Protein AF-A0A397BJ75-F1 (afdb_monomer)

Secondary structure (DSSP, 8-state):
-HHHHHHHHHHHHHHHHHHHHHHHHHTT-HHHHHHHHHHHHHHHHHHHHTHHHHHHHHHHHHHHHHHHHHHHTTPPP-HHHHHHHHHHTTT-SS-TT-GGGGHHHHHHHHHHHHHHHHHHHTTS-HHHHHHHHHHHHHHHHTSSSS--THHHHHHHHHHHHHHHHHHHHHHHH-SPPTTSSS-----S-------HHHHHHHHHHHHHHHHHHHHHHHHHHHHHHHTTS-HHHHHHHHHHHHHHHHHHHHHHHH--GGGHHHHTHHHHHHHHH-SSSHHHHHHHHHHHHHHHHHHH-HHHHHHHTSHHHHHHHHHHHHHHHHHHHHHHHHHHHHHHHHHHTT--HHHHHHHHHHHHHHHHHHHHHHHIIIIIHHHHHHHHHHHHHHHHTTSPPPPP---

Foldseek 3Di:
DVLLQLLQVLCLLLLLLLLVLVQCVLVVNPPSNVVSVVVSLVSLVLVLVLLVLLLLLLLVVLLVLLVVVCVVVVHDDDVVVSVVLSVCLLVDQARPSFRLSNCSVVSNVLSVLSSVLSVVCSPPDLLVNLLVLQLCLPVLCDPDDPHHVSNSSSSSSNNLSNVLSNVVVCVVPNDRDCVVVPPPPCPDDDDDDPDVVSVVSVVSSVVSVVVVVVVVVVVVVLVVVLVVDDPVVSLVVQLVVLVVLLVVLVVLLPDDVVVLVVCPVVSVVLCVVDVPPSSVVSNSSSVSSNVNSCSRHPVNVVVCVDPVNVLCVLLVVQLSSCLVSLLVVLVVPQQVVCVVVVHDNVVSNVVSVVSSNVVSSVRSVVCSVPRSVVSVVVSVVVVVVVVVVVDPDPDPPDD

Nearest PDB structures (foldseek):
  5uvi-assembly1_A  TM=1.323E-01  e=1.464E-01  Homo sapiens
  8du3-assembly1_A  TM=1.326E-01  e=2.413E-01  Homo sapiens
  8pwn-assembly1_A  TM=1.224E-01  e=6.832E-01  Homo sapiens
  6jzh-assembly1_A  TM=1.233E-01  e=5.322E-01  Homo sapiens

Radius of gyration: 25.31 Å; Cα contacts (8 Å, |Δi|>4): 345; chains: 1; bounding box: 68×52×74 Å

InterPro domains:
  IPR002656 Acyltransferase 3 domain [PF01757] (1-356)
  IPR050879 Acyltransferase 3 [PTHR23028] (1-385)

pLDDT: mean 78.85, std 15.81, range [24.5, 96.69]

Organism: Aphanomyces astaci (NCBI:txid112090)

Solvent-accessible surface area (backbone atoms only — not comparable to full-atom values): 21487 Å² total; per-residue (Å²): 83,70,54,25,50,51,24,21,67,72,35,36,65,49,40,46,49,48,54,54,34,57,49,26,58,71,69,68,38,64,66,60,32,56,55,51,51,52,50,44,52,52,56,48,54,52,50,58,64,52,42,61,64,61,61,44,54,59,49,52,55,39,50,55,51,38,52,54,52,32,57,73,72,69,45,87,79,57,69,69,59,51,53,51,48,59,63,42,29,62,80,35,58,67,30,91,80,42,64,65,51,28,55,50,23,56,49,54,54,42,49,55,49,49,51,54,50,49,62,66,40,70,82,45,57,70,74,54,38,52,42,52,43,54,62,44,36,57,65,25,60,46,82,82,59,96,60,65,54,63,51,25,35,23,46,51,10,41,47,49,24,47,52,52,39,50,54,52,49,34,71,76,68,46,75,80,68,65,80,58,76,68,63,74,77,75,87,64,88,87,74,83,72,93,46,76,66,52,54,52,51,49,48,54,50,46,52,44,49,47,52,54,49,50,52,51,47,53,52,51,52,50,54,54,56,42,68,72,44,59,74,73,55,28,55,50,52,53,34,50,53,32,49,52,44,28,52,51,13,48,52,38,42,65,52,51,72,94,51,37,82,82,50,50,72,55,44,57,53,48,51,73,76,31,88,70,66,42,53,62,53,34,23,50,52,10,33,51,37,34,54,53,26,47,76,69,15,66,64,52,39,52,56,56,64,30,72,64,46,44,49,51,59,69,27,44,63,36,27,53,56,42,35,60,65,39,38,53,54,29,48,68,48,40,33,58,52,30,47,75,73,71,46,54,68,67,59,20,51,54,49,22,51,51,51,21,53,53,50,15,50,54,53,10,46,52,45,33,66,72,45,49,49,53,50,54,53,51,53,53,54,53,48,55,60,52,48,70,75,64,58,75,74,79,74,81,80,82,128

Sequence (399 aa):
MFLILSGFVLTVRFFARLQVIERAVANGDATTVRLVYVDAYLSMASTGVRRIPRLMGPVVIGAVLHIFISLYRGHAIAPLALVEDVLKTLFVIFPPFNLTLWTLRVELEGSLFTMAVCVMLSKLRFRHRVVVCLVALPIFHNRFGDLPHYFGCFMLGILLSDIITKQQHQLAHGPLPSSVSRQEATVFPRTPPNTVSSSLESLRLSFCYMIYHAWKSVHSTWSAVCRRLPSGAEHIVTNASYSLLFLFGSWLFIYRPEYAANYGSVDTLIRLIFEKEHAQMLHRLGSVLILYTVCWSAWLQRVFQSRLCRYLGRISFGVYVVHWPITLLMGDYVKPWAQGQGWEEETGKRLAAAASYVASHAVAHVTTVYMDEPYVKWLRAHERRLEMNISPKPLPRHG

Structure (mmCIF, N/CA/C/O backbone):
data_AF-A0A397BJ75-F1
#
_entry.id   AF-A0A397BJ75-F1
#
loop_
_atom_site.group_PDB
_atom_site.id
_atom_site.type_symbol
_atom_site.label_atom_id
_atom_site.label_alt_id
_atom_site.label_comp_id
_atom_site.label_asym_id
_atom_site.label_entity_id
_atom_site.label_seq_id
_atom_site.pdbx_PDB_ins_code
_atom_site.Cartn_x
_atom_site.Cartn_y
_atom_site.Cartn_z
_atom_site.occupancy
_atom_site.B_iso_or_equiv
_atom_site.auth_seq_id
_atom_site.auth_comp_id
_atom_site.auth_asym_id
_atom_site.auth_atom_id
_atom_site.pdbx_PDB_model_num
ATOM 1 N N . MET A 1 1 ? 6.572 2.216 3.307 1.00 84.44 1 MET A N 1
ATOM 2 C CA . MET A 1 1 ? 5.136 2.524 3.122 1.00 84.44 1 MET A CA 1
ATOM 3 C C . MET A 1 1 ? 4.318 1.336 2.623 1.00 84.44 1 MET A C 1
ATOM 5 O O . MET A 1 1 ? 3.425 0.922 3.347 1.00 84.44 1 MET A O 1
ATOM 9 N N . PHE A 1 2 ? 4.616 0.772 1.444 1.00 87.25 2 PHE A N 1
ATOM 10 C CA . PHE A 1 2 ? 3.822 -0.301 0.812 1.00 87.25 2 PHE A CA 1
ATOM 11 C C . PHE A 1 2 ? 3.468 -1.471 1.752 1.00 87.25 2 PHE A C 1
ATOM 13 O O . PHE A 1 2 ? 2.294 -1.763 1.948 1.00 87.25 2 PHE A O 1
ATOM 20 N N . LEU A 1 3 ? 4.459 -2.038 2.444 1.00 90.88 3 LEU A N 1
ATOM 21 C CA . LEU A 1 3 ? 4.264 -3.158 3.377 1.00 90.88 3 LEU A CA 1
ATOM 22 C C . LEU A 1 3 ? 3.380 -2.804 4.592 1.00 90.88 3 LEU A C 1
ATOM 24 O O . LEU A 1 3 ? 2.573 -3.613 5.042 1.00 90.88 3 LEU A O 1
ATOM 28 N N . ILE A 1 4 ? 3.497 -1.572 5.105 1.00 92.75 4 ILE A N 1
ATOM 29 C CA . ILE A 1 4 ? 2.659 -1.069 6.210 1.00 92.75 4 ILE A CA 1
ATOM 30 C C . ILE A 1 4 ? 1.209 -0.933 5.739 1.00 92.75 4 ILE A C 1
ATOM 32 O O . ILE A 1 4 ? 0.283 -1.334 6.441 1.00 92.75 4 ILE A O 1
ATOM 36 N N . LEU A 1 5 ? 1.014 -0.403 4.527 1.00 91.75 5 LEU A N 1
ATOM 37 C CA . LEU A 1 5 ? -0.303 -0.291 3.911 1.00 91.75 5 LEU A CA 1
ATOM 38 C C . LEU A 1 5 ? -0.923 -1.674 3.661 1.00 91.75 5 LEU A C 1
ATOM 40 O O . LEU A 1 5 ? -2.109 -1.850 3.925 1.00 91.75 5 LEU A O 1
ATOM 44 N N . SER A 1 6 ? -0.131 -2.653 3.211 1.00 90.38 6 SER A N 1
ATOM 45 C CA . SER A 1 6 ? -0.575 -4.039 3.011 1.00 90.38 6 SER A CA 1
ATOM 46 C C . SER A 1 6 ? -1.090 -4.647 4.321 1.00 90.38 6 SER A C 1
ATOM 48 O O . SER A 1 6 ? -2.238 -5.090 4.378 1.00 90.38 6 SER A O 1
ATOM 50 N N . GLY A 1 7 ? -0.314 -4.547 5.410 1.00 92.31 7 GLY A N 1
ATOM 51 C CA . GLY A 1 7 ? -0.760 -4.961 6.746 1.00 92.31 7 GLY A CA 1
ATOM 52 C C . GLY A 1 7 ? -2.059 -4.272 7.176 1.00 92.31 7 GLY A C 1
ATOM 53 O O . GLY A 1 7 ? -3.009 -4.939 7.569 1.00 92.31 7 GLY A O 1
ATOM 54 N N . PHE A 1 8 ? -2.148 -2.948 7.017 1.00 94.25 8 PHE A N 1
ATOM 55 C CA . PHE A 1 8 ? -3.336 -2.173 7.388 1.00 94.25 8 PHE A CA 1
ATOM 56 C C . PHE A 1 8 ? -4.601 -2.576 6.611 1.00 94.25 8 PHE A C 1
ATOM 58 O O . PHE A 1 8 ? -5.661 -2.797 7.205 1.00 94.25 8 PHE A O 1
ATOM 65 N N . VAL A 1 9 ? -4.508 -2.675 5.280 1.00 90.75 9 VAL A N 1
ATOM 66 C CA . VAL A 1 9 ? -5.648 -2.982 4.398 1.00 90.75 9 VAL A CA 1
ATOM 67 C C . VAL A 1 9 ? -6.139 -4.413 4.605 1.00 90.75 9 VAL A C 1
ATOM 69 O O . VAL A 1 9 ? -7.347 -4.656 4.556 1.00 90.75 9 VAL A O 1
ATOM 72 N N . LEU A 1 10 ? -5.231 -5.357 4.867 1.00 88.12 10 LEU A N 1
ATOM 73 C CA . LEU A 1 10 ? -5.593 -6.749 5.133 1.00 88.12 10 LEU A CA 1
ATOM 74 C C . LEU A 1 10 ? -6.365 -6.909 6.450 1.00 88.12 10 LEU A C 1
ATOM 76 O O . LEU A 1 10 ? -7.229 -7.781 6.538 1.00 88.12 10 LEU A O 1
ATOM 80 N N . THR A 1 11 ? -6.113 -6.061 7.452 1.00 91.12 11 THR A N 1
ATOM 81 C CA . THR A 1 11 ? -6.712 -6.219 8.786 1.00 91.12 11 THR A CA 1
ATOM 82 C C . THR A 1 11 ? -7.873 -5.285 9.100 1.00 91.12 11 THR A C 1
ATOM 84 O O . THR A 1 11 ? -8.631 -5.573 10.023 1.00 91.12 11 THR A O 1
ATOM 87 N N . VAL A 1 12 ? -8.076 -4.200 8.342 1.00 90.75 12 VAL A N 1
ATOM 88 C CA . VAL A 1 12 ? -9.104 -3.186 8.666 1.00 90.75 12 VAL A CA 1
ATOM 89 C C . VAL A 1 12 ? -10.512 -3.768 8.759 1.00 90.75 12 VAL A C 1
ATOM 91 O O . VAL A 1 12 ? -11.245 -3.490 9.704 1.00 90.75 12 VAL A O 1
ATOM 94 N N . ARG A 1 13 ? -10.881 -4.656 7.830 1.00 86.25 13 ARG A N 1
ATOM 95 C CA . ARG A 1 13 ? -12.194 -5.319 7.851 1.00 86.25 13 ARG A CA 1
ATOM 96 C C . ARG A 1 13 ? -12.328 -6.294 9.014 1.00 86.25 13 ARG A C 1
ATOM 98 O O . ARG A 1 13 ? -13.394 -6.374 9.620 1.00 86.25 13 ARG A O 1
ATOM 105 N N . PHE A 1 14 ? -11.254 -7.016 9.321 1.00 87.00 14 PHE A N 1
ATOM 106 C CA . PHE A 1 14 ? -11.219 -7.948 10.440 1.00 87.00 14 PHE A CA 1
ATOM 107 C C . PHE A 1 14 ? -11.422 -7.211 11.767 1.00 87.00 14 PHE A C 1
ATOM 109 O O . PHE A 1 14 ? -12.331 -7.553 12.522 1.00 87.00 14 PHE A O 1
ATOM 116 N N . PHE A 1 15 ? -10.654 -6.146 12.020 1.00 88.94 15 PHE A N 1
ATOM 117 C CA . PHE A 1 15 ? -10.799 -5.367 13.248 1.00 88.94 15 PHE A CA 1
ATOM 118 C C . PHE A 1 15 ? -12.135 -4.629 13.321 1.00 88.94 15 PHE A C 1
ATOM 120 O O . PHE A 1 15 ? -12.696 -4.548 14.409 1.00 88.94 15 PHE A O 1
ATOM 127 N N . ALA A 1 16 ? -12.701 -4.173 12.199 1.00 87.56 16 ALA A N 1
ATOM 128 C CA . ALA A 1 16 ? -14.034 -3.558 12.181 1.00 87.56 16 ALA A CA 1
ATOM 129 C C . ALA A 1 16 ? -15.108 -4.521 12.685 1.00 87.56 16 ALA A C 1
ATOM 131 O O . ALA A 1 16 ? -15.911 -4.164 13.546 1.00 87.56 16 ALA A O 1
ATOM 132 N N . ARG A 1 17 ? -15.071 -5.770 12.209 1.00 83.50 17 ARG A N 1
ATOM 133 C CA . ARG A 1 17 ? -15.952 -6.840 12.692 1.00 83.50 17 ARG A CA 1
ATOM 134 C C . ARG A 1 17 ? -15.665 -7.192 14.148 1.00 83.50 17 ARG A C 1
ATOM 136 O O . ARG A 1 17 ? -16.601 -7.379 14.917 1.00 83.50 17 ARG A O 1
ATOM 143 N N . LEU A 1 18 ? -14.396 -7.210 14.556 1.00 84.44 18 LEU A N 1
ATOM 144 C CA . LEU A 1 18 ? -14.019 -7.475 15.943 1.00 84.44 18 LEU A CA 1
ATOM 145 C C . LEU A 1 18 ? -14.583 -6.425 16.914 1.00 84.44 18 LEU A C 1
ATOM 147 O O . LEU A 1 18 ? -15.036 -6.801 17.990 1.00 84.44 18 LEU A O 1
ATOM 151 N N . GLN A 1 19 ? -14.634 -5.139 16.538 1.00 86.56 19 GLN A N 1
ATOM 152 C CA . GLN A 1 19 ? -15.270 -4.106 17.375 1.00 86.56 19 GLN A CA 1
ATOM 153 C C . GLN A 1 19 ? -16.778 -4.353 17.552 1.00 86.56 19 GLN A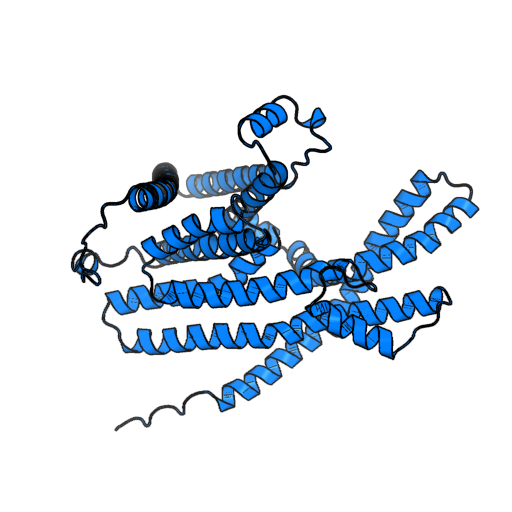 C 1
ATOM 155 O O . GLN A 1 19 ? -17.306 -4.193 18.652 1.00 86.56 19 GLN A O 1
ATOM 160 N N . VAL A 1 20 ? -17.466 -4.803 16.494 1.00 84.19 20 VAL A N 1
ATOM 161 C CA . VAL A 1 20 ? -18.885 -5.196 16.571 1.00 84.19 20 VAL A CA 1
ATOM 162 C C . VAL A 1 20 ? -19.067 -6.379 17.523 1.00 84.19 20 VAL A C 1
ATOM 164 O O . VAL A 1 20 ? -19.963 -6.349 18.363 1.00 84.19 20 VAL A O 1
ATOM 167 N N . ILE A 1 21 ? -18.187 -7.384 17.446 1.00 81.69 21 ILE A N 1
ATOM 168 C CA . ILE A 1 21 ? -18.200 -8.548 18.344 1.00 81.69 21 ILE A CA 1
ATOM 169 C C . ILE A 1 21 ? -17.970 -8.117 19.796 1.00 81.69 21 ILE A C 1
ATOM 171 O O . ILE A 1 21 ? -18.741 -8.512 20.664 1.00 81.69 21 ILE A O 1
ATOM 175 N N . GLU A 1 22 ? -16.957 -7.289 20.077 1.00 82.06 22 GLU A N 1
ATOM 176 C CA . GLU A 1 22 ? -16.674 -6.801 21.438 1.00 82.06 22 GLU A CA 1
ATOM 177 C C . GLU A 1 22 ? -17.895 -6.114 22.060 1.00 82.06 22 GLU A C 1
ATOM 179 O O . GLU A 1 22 ? -18.191 -6.304 23.242 1.00 82.06 22 GLU A O 1
ATOM 184 N N . ARG A 1 23 ? -18.633 -5.343 21.258 1.00 81.00 23 ARG A N 1
ATOM 185 C CA . ARG A 1 23 ? -19.845 -4.670 21.714 1.00 81.00 23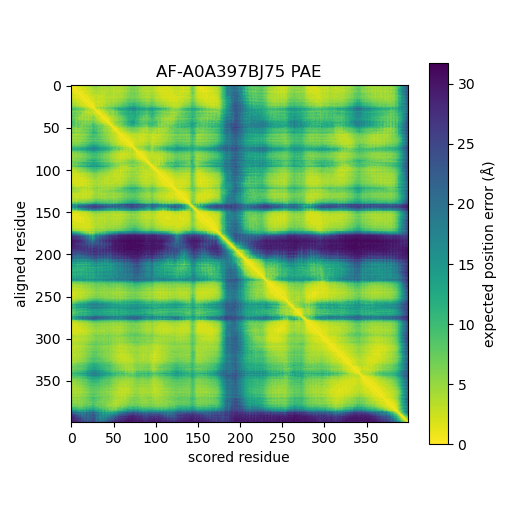 ARG A CA 1
ATOM 186 C C . ARG A 1 23 ? -21.036 -5.612 21.869 1.00 81.00 23 ARG A C 1
ATOM 188 O O . ARG A 1 23 ? -21.772 -5.480 22.840 1.00 81.00 23 ARG A O 1
ATOM 195 N N . ALA A 1 24 ? -21.213 -6.568 20.959 1.00 79.81 24 ALA A N 1
ATOM 196 C CA . ALA A 1 24 ? -22.246 -7.595 21.072 1.00 79.81 24 ALA A CA 1
ATOM 197 C C . ALA A 1 24 ? -22.043 -8.455 22.330 1.00 79.81 24 ALA A C 1
ATOM 199 O O . ALA A 1 24 ? -22.997 -8.686 23.066 1.00 79.81 24 ALA A O 1
ATOM 200 N N . VAL A 1 25 ? -20.793 -8.823 22.645 1.00 80.38 25 VAL A N 1
ATOM 201 C CA . VAL A 1 25 ? -20.430 -9.486 23.910 1.00 80.38 25 VAL A CA 1
ATOM 202 C C . VAL A 1 25 ? -20.801 -8.613 25.109 1.00 80.38 25 VAL A C 1
ATOM 204 O O . VAL A 1 25 ? -21.409 -9.109 26.052 1.00 80.38 25 VAL A O 1
ATOM 207 N N . ALA A 1 26 ? -20.480 -7.314 25.074 1.00 79.12 26 ALA A N 1
ATOM 208 C CA . ALA A 1 26 ? -20.831 -6.392 26.156 1.00 79.12 26 ALA A CA 1
ATOM 209 C C . ALA A 1 26 ? -22.352 -6.233 26.348 1.00 79.12 26 ALA A C 1
ATOM 211 O O . ALA A 1 26 ? -22.801 -5.959 27.457 1.00 79.12 26 ALA A O 1
ATOM 212 N N . ASN A 1 27 ? -23.134 -6.428 25.286 1.00 80.12 27 ASN A N 1
ATOM 213 C CA . ASN A 1 27 ? -24.593 -6.349 25.307 1.00 80.12 27 ASN A CA 1
ATOM 214 C C . ASN A 1 27 ? -25.282 -7.712 25.531 1.00 80.12 27 ASN A C 1
ATOM 216 O O . ASN A 1 27 ? -26.507 -7.757 25.584 1.00 80.12 27 ASN A O 1
ATOM 220 N N . GLY A 1 28 ? -24.532 -8.817 25.639 1.00 77.94 28 GLY A N 1
ATOM 221 C CA . GLY A 1 28 ? -25.087 -10.167 25.809 1.00 77.94 28 GLY A CA 1
ATOM 222 C C . GLY A 1 28 ? -25.704 -10.796 24.548 1.00 77.94 28 GLY A C 1
ATOM 223 O O . GLY A 1 28 ? -26.435 -11.777 24.654 1.00 77.94 28 GLY A O 1
ATOM 224 N N . ASP A 1 29 ? -25.419 -10.275 23.351 1.00 79.44 29 ASP A N 1
ATOM 225 C CA . ASP A 1 29 ? -25.978 -10.770 22.083 1.00 79.44 29 ASP A CA 1
ATOM 226 C C . ASP A 1 29 ? -25.137 -11.918 21.493 1.00 79.44 29 ASP A C 1
ATOM 228 O O . ASP A 1 29 ? -24.251 -11.727 20.654 1.00 79.44 29 ASP A O 1
ATOM 232 N N . ALA A 1 30 ? -25.420 -13.143 21.943 1.00 77.56 30 ALA A N 1
ATOM 233 C CA . ALA A 1 30 ? -24.699 -14.346 21.522 1.00 77.56 30 ALA A CA 1
ATOM 234 C C . ALA A 1 30 ? -24.871 -14.682 20.025 1.00 77.56 30 ALA A C 1
ATOM 236 O O . ALA A 1 30 ? -23.966 -15.258 19.408 1.00 77.56 30 ALA A O 1
ATOM 237 N N . THR A 1 31 ? -26.006 -14.313 19.425 1.00 74.19 31 THR A N 1
ATOM 238 C CA . THR A 1 31 ? -26.319 -14.596 18.017 1.00 74.19 31 THR A CA 1
ATOM 239 C C . THR A 1 31 ? -25.423 -13.777 17.097 1.00 74.19 31 THR A C 1
ATOM 241 O O . THR A 1 31 ? -24.769 -14.332 16.207 1.00 74.19 31 THR A O 1
ATOM 244 N N . THR A 1 32 ? -25.320 -12.471 17.359 1.00 74.12 32 THR A N 1
ATOM 245 C CA . THR A 1 32 ? -24.434 -11.577 16.603 1.00 74.12 32 THR A CA 1
ATOM 246 C C . THR A 1 32 ? -22.973 -11.976 16.770 1.00 74.12 32 THR A C 1
ATOM 248 O O . THR A 1 32 ? -22.234 -12.009 15.787 1.00 74.12 32 THR A O 1
ATOM 251 N N . VAL A 1 33 ? -22.553 -12.364 17.979 1.00 72.12 33 VAL A N 1
ATOM 252 C CA . VAL A 1 33 ? -21.186 -12.853 18.222 1.00 72.12 33 VAL A CA 1
ATOM 253 C C . VAL A 1 33 ? -20.867 -14.053 17.334 1.00 72.12 33 VAL A C 1
ATOM 255 O O . VAL A 1 33 ? -19.862 -14.028 16.627 1.00 72.12 33 VAL A O 1
ATOM 258 N N . ARG A 1 34 ? -21.724 -15.082 17.308 1.00 73.12 34 ARG A N 1
ATOM 259 C CA . ARG A 1 34 ? -21.476 -16.292 16.509 1.00 73.12 34 ARG A CA 1
ATOM 260 C C . ARG A 1 34 ? -21.427 -15.994 15.009 1.00 73.12 34 ARG A C 1
ATOM 262 O O . ARG A 1 34 ? -20.502 -16.445 14.336 1.00 73.12 34 ARG A O 1
ATOM 269 N N . LEU A 1 35 ? -22.398 -15.241 14.489 1.00 69.88 35 LEU A N 1
ATOM 270 C CA . LEU A 1 35 ? -22.498 -14.947 13.055 1.00 69.88 35 LEU A CA 1
ATOM 271 C C . LEU A 1 35 ? -21.328 -14.088 12.562 1.00 69.88 35 LEU A C 1
ATOM 273 O O . LEU A 1 35 ? -20.684 -14.430 11.570 1.00 69.88 35 LEU A O 1
ATOM 277 N N . VAL A 1 36 ? -21.009 -13.007 13.279 1.00 72.69 36 VAL A N 1
ATOM 278 C CA . VAL A 1 36 ? -19.944 -12.075 12.881 1.00 72.69 36 VAL A CA 1
ATOM 279 C C . VAL A 1 36 ? -18.560 -12.707 13.054 1.00 72.69 36 VAL A C 1
ATOM 281 O O . VAL A 1 36 ? -17.666 -12.443 12.250 1.00 72.69 36 VAL A O 1
ATOM 284 N N . TYR A 1 37 ? -18.372 -13.578 14.053 1.00 71.62 37 TYR A N 1
ATOM 285 C CA . TYR A 1 37 ? -17.115 -14.305 14.243 1.00 71.62 37 TYR A CA 1
ATOM 286 C C . TYR A 1 37 ? -16.850 -15.274 13.084 1.00 71.62 37 TYR A C 1
ATOM 288 O O . TYR A 1 37 ? -15.774 -15.234 12.492 1.00 71.62 37 TYR A O 1
ATOM 296 N N . VAL A 1 38 ? -17.838 -16.086 12.690 1.00 70.06 38 VAL A N 1
ATOM 297 C CA . VAL A 1 38 ? -17.700 -17.006 11.544 1.00 70.06 38 VAL A CA 1
ATOM 298 C C . VAL A 1 38 ? -17.404 -16.238 10.253 1.00 70.06 38 VAL A C 1
ATOM 300 O O . VAL A 1 38 ? -16.457 -16.576 9.541 1.00 70.06 38 VAL A O 1
ATOM 303 N N . ASP A 1 39 ? -18.143 -15.161 9.982 1.00 68.75 39 ASP A N 1
ATOM 304 C CA . ASP A 1 39 ? -17.915 -14.310 8.810 1.00 68.75 39 ASP A CA 1
ATOM 305 C C . ASP A 1 39 ? -16.507 -13.677 8.822 1.00 68.75 39 ASP A C 1
ATOM 307 O O . ASP A 1 39 ? -15.823 -13.645 7.797 1.00 68.75 39 ASP A O 1
ATOM 311 N N . ALA A 1 40 ? -16.007 -13.214 9.976 1.00 66.75 40 ALA A N 1
ATOM 312 C CA . ALA A 1 40 ? -14.649 -12.674 10.100 1.00 66.75 40 ALA A CA 1
ATOM 313 C C . ALA A 1 40 ? -13.565 -13.696 9.708 1.00 66.75 40 ALA A C 1
ATOM 315 O O . ALA A 1 40 ? -12.672 -13.361 8.925 1.00 66.75 40 ALA A O 1
ATOM 316 N N . TYR A 1 41 ? -13.669 -14.940 10.182 1.00 69.94 41 TYR A N 1
ATOM 317 C CA . TYR A 1 41 ? -12.718 -16.006 9.846 1.00 69.94 41 TYR A CA 1
ATOM 318 C C . TYR A 1 41 ? -12.815 -16.442 8.384 1.00 69.94 41 TYR A C 1
ATOM 320 O O . TYR A 1 41 ? -11.786 -16.576 7.720 1.00 69.94 41 TYR A O 1
ATOM 328 N N . LEU A 1 42 ? -14.031 -16.600 7.852 1.00 67.44 42 LEU A N 1
ATOM 329 C CA . LEU A 1 42 ? -14.241 -16.939 6.441 1.00 67.44 42 LEU A CA 1
ATOM 330 C C . LEU A 1 42 ? -13.704 -15.844 5.512 1.00 67.44 42 LEU A C 1
ATOM 332 O O . LEU A 1 42 ? -13.035 -16.137 4.517 1.00 67.44 42 LEU A O 1
ATOM 336 N N . SER A 1 43 ? -13.904 -14.57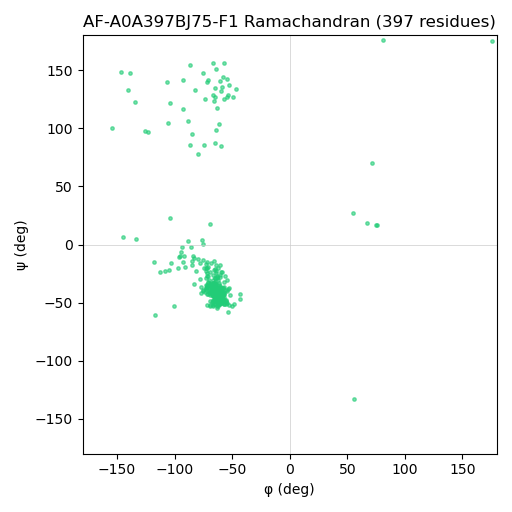0 5.859 1.00 65.25 43 SER A N 1
ATOM 337 C CA . SER A 1 43 ? -13.337 -13.451 5.099 1.00 65.25 43 SER A CA 1
ATOM 338 C C . SER A 1 43 ? -11.810 -13.438 5.134 1.00 65.25 43 SER A C 1
ATOM 340 O O . SER A 1 43 ? -11.187 -13.030 4.151 1.00 65.25 43 SER A O 1
ATOM 342 N N . MET A 1 44 ? -11.184 -13.852 6.235 1.00 68.50 44 MET A N 1
ATOM 343 C CA . MET A 1 44 ? -9.729 -13.970 6.298 1.00 68.50 44 MET A CA 1
ATOM 344 C C . MET A 1 44 ? -9.235 -15.149 5.462 1.00 68.50 44 MET A C 1
ATOM 346 O O . MET A 1 44 ? -8.390 -14.954 4.591 1.00 68.50 44 MET A O 1
ATOM 350 N N . ALA A 1 45 ? -9.793 -16.344 5.665 1.00 66.88 45 ALA A N 1
ATOM 351 C CA . ALA A 1 45 ? -9.402 -17.557 4.947 1.00 66.88 45 ALA A CA 1
ATOM 352 C C . ALA A 1 45 ? -9.529 -17.386 3.423 1.00 66.88 45 ALA A C 1
ATOM 354 O O . ALA A 1 45 ? -8.578 -17.642 2.684 1.00 66.88 45 ALA A O 1
ATOM 355 N N . SER A 1 46 ? -10.655 -16.837 2.957 1.00 64.88 46 SER A N 1
ATOM 356 C CA . SER A 1 46 ? -10.860 -16.506 1.540 1.00 64.88 46 SER A CA 1
ATOM 357 C C . SER A 1 46 ? -9.844 -15.483 1.023 1.00 64.88 46 SER A C 1
ATOM 359 O O . SER A 1 46 ? -9.421 -15.555 -0.128 1.00 64.88 46 SER A O 1
ATOM 361 N N . THR A 1 47 ? -9.420 -14.513 1.840 1.00 67.44 47 THR A N 1
ATOM 362 C CA . THR A 1 47 ? -8.394 -13.531 1.444 1.00 67.44 47 THR A CA 1
ATOM 363 C C . THR A 1 47 ? -7.031 -14.191 1.240 1.00 67.44 47 THR A C 1
ATOM 365 O O . THR A 1 47 ? -6.355 -13.859 0.267 1.00 67.44 47 THR A O 1
ATOM 368 N N . GLY A 1 48 ? -6.658 -15.155 2.088 1.00 67.88 48 GLY A N 1
ATOM 369 C CA . GLY A 1 48 ? -5.421 -15.931 1.937 1.00 67.88 48 GLY A CA 1
ATOM 370 C C . GLY A 1 48 ? -5.402 -16.766 0.657 1.00 67.88 48 GLY A C 1
ATOM 371 O O . GLY A 1 48 ? -4.463 -16.663 -0.131 1.00 67.88 48 GLY A O 1
ATOM 372 N N . VAL A 1 49 ? -6.478 -17.513 0.386 1.00 67.81 49 VAL A N 1
ATOM 373 C CA . VAL A 1 49 ? -6.591 -18.354 -0.823 1.00 67.81 49 VAL A CA 1
ATOM 374 C C . VAL A 1 49 ? -6.570 -17.512 -2.103 1.00 67.81 49 VAL A C 1
ATOM 376 O O . VAL A 1 49 ? -5.890 -17.857 -3.067 1.00 67.81 49 VAL A O 1
ATOM 379 N N . ARG A 1 50 ? -7.246 -16.354 -2.110 1.00 68.19 50 ARG A N 1
ATOM 380 C CA . ARG A 1 50 ? -7.257 -15.418 -3.253 1.00 68.19 50 ARG A CA 1
ATOM 381 C C . ARG A 1 50 ? -5.896 -14.815 -3.566 1.00 68.19 50 ARG A C 1
ATOM 383 O O . ARG A 1 50 ? -5.722 -14.230 -4.637 1.00 68.19 50 ARG A O 1
ATOM 390 N N . ARG A 1 51 ? -4.956 -14.882 -2.630 1.00 74.56 51 ARG A N 1
ATOM 391 C CA . ARG A 1 51 ? -3.721 -14.117 -2.715 1.00 74.56 51 ARG A CA 1
ATOM 392 C C . ARG A 1 51 ? -2.730 -14.720 -3.690 1.00 74.56 51 ARG A C 1
ATOM 394 O O . ARG A 1 51 ? -2.166 -13.975 -4.479 1.00 74.56 51 ARG A O 1
ATOM 401 N N . ILE A 1 52 ? -2.588 -16.043 -3.693 1.00 77.81 52 ILE A N 1
ATOM 402 C CA . ILE A 1 52 ? -1.660 -16.738 -4.592 1.00 77.81 52 ILE A CA 1
ATOM 403 C C . ILE A 1 52 ? -2.023 -16.471 -6.065 1.00 77.81 52 ILE A C 1
ATOM 405 O O . ILE A 1 52 ? -1.165 -15.958 -6.780 1.00 77.81 52 ILE A O 1
ATOM 409 N N . PRO A 1 53 ? -3.280 -16.664 -6.523 1.00 77.25 53 PRO A N 1
ATOM 410 C CA . PRO A 1 53 ? -3.652 -16.333 -7.899 1.00 77.25 53 PRO A CA 1
ATOM 411 C C . PRO A 1 53 ? -3.435 -14.846 -8.227 1.00 77.25 53 PRO A C 1
ATOM 413 O O . PRO A 1 53 ? -2.848 -14.507 -9.249 1.00 77.25 53 PRO A O 1
ATOM 416 N N . ARG A 1 54 ? -3.819 -13.932 -7.324 1.00 76.31 54 ARG A N 1
ATOM 417 C CA . ARG A 1 54 ? -3.616 -12.484 -7.531 1.00 76.31 54 ARG A CA 1
ATOM 418 C C . ARG A 1 54 ? -2.149 -12.096 -7.696 1.00 76.31 54 ARG A C 1
ATOM 420 O O . ARG A 1 54 ? -1.852 -11.224 -8.502 1.00 76.31 54 ARG A O 1
ATOM 427 N N . LEU A 1 55 ? -1.248 -12.737 -6.956 1.00 79.62 55 LEU A N 1
ATOM 428 C CA . LEU A 1 55 ? 0.190 -12.495 -7.069 1.00 79.62 55 LEU A CA 1
ATOM 429 C C . LEU A 1 55 ? 0.783 -13.082 -8.359 1.00 79.62 55 LEU A C 1
ATOM 431 O O . LEU A 1 55 ? 1.823 -12.606 -8.800 1.00 79.62 55 LEU A O 1
ATOM 435 N N . MET A 1 56 ? 0.115 -14.052 -8.996 1.00 82.00 56 MET A N 1
ATOM 436 C CA . MET A 1 56 ? 0.556 -14.659 -10.259 1.00 82.00 56 MET A CA 1
ATOM 437 C C . MET A 1 56 ? 0.281 -13.819 -11.503 1.00 82.00 56 MET A C 1
ATOM 439 O O . MET A 1 56 ? 1.075 -13.874 -12.438 1.00 82.00 56 MET A O 1
ATOM 443 N N . GLY A 1 57 ? -0.765 -12.989 -11.515 1.00 80.88 57 GLY A N 1
ATOM 444 C CA . GLY A 1 57 ? -1.032 -12.070 -12.635 1.00 80.88 57 GLY A CA 1
ATOM 445 C C . GLY A 1 57 ? 0.195 -11.229 -13.052 1.00 80.88 57 GLY A C 1
ATOM 446 O O . GLY A 1 57 ? 0.603 -11.282 -14.213 1.00 80.88 57 GLY A O 1
ATOM 447 N N . PRO A 1 58 ? 0.850 -10.518 -12.116 1.00 80.50 58 PRO A N 1
ATOM 448 C CA . PRO A 1 58 ? 2.101 -9.783 -12.345 1.00 80.50 58 PRO A CA 1
ATOM 449 C C . PRO A 1 58 ? 3.237 -10.604 -12.936 1.00 80.50 58 PRO A C 1
ATOM 451 O O . PRO A 1 58 ? 3.974 -10.114 -13.788 1.00 80.50 58 PRO A O 1
ATOM 454 N N . VAL A 1 59 ? 3.388 -11.844 -12.469 1.00 86.62 59 VAL A N 1
ATOM 455 C CA . VAL A 1 59 ? 4.461 -12.741 -12.903 1.00 86.62 59 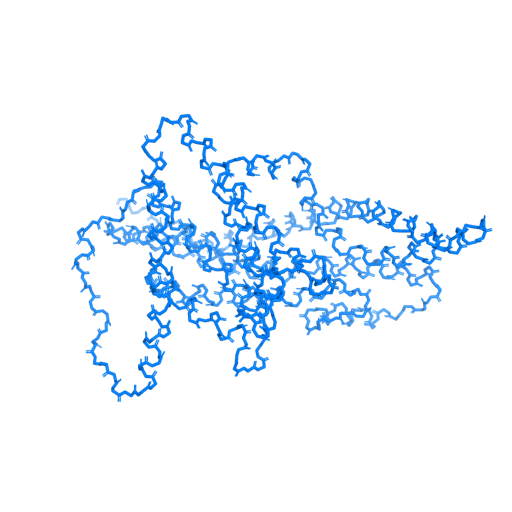VAL A CA 1
ATOM 456 C C . VAL A 1 59 ? 4.265 -13.101 -14.368 1.00 86.62 59 VAL A C 1
ATOM 458 O O . VAL A 1 59 ? 5.215 -13.028 -15.141 1.00 86.62 59 VAL A O 1
ATOM 461 N N . VAL A 1 60 ? 3.022 -13.377 -14.774 1.00 85.38 60 VAL A N 1
ATOM 462 C CA . VAL A 1 60 ? 2.673 -13.631 -16.178 1.00 85.38 60 VAL A CA 1
ATOM 463 C C . VAL A 1 60 ? 2.945 -12.401 -17.046 1.00 85.38 60 VAL A C 1
ATOM 465 O O . VAL A 1 60 ? 3.569 -12.531 -18.096 1.00 85.38 60 VAL A O 1
ATOM 468 N N . ILE A 1 61 ? 2.547 -11.202 -16.605 1.00 84.25 61 ILE A N 1
ATOM 469 C CA . ILE A 1 61 ? 2.822 -9.951 -17.339 1.00 84.25 61 ILE A CA 1
ATOM 470 C C . ILE A 1 61 ? 4.335 -9.743 -17.503 1.00 84.25 61 ILE A C 1
ATOM 472 O O . ILE A 1 61 ? 4.805 -9.443 -18.601 1.00 84.25 61 ILE A O 1
ATOM 476 N N . GLY A 1 62 ? 5.103 -9.938 -16.428 1.00 85.50 62 GLY A N 1
ATOM 477 C CA . GLY A 1 62 ? 6.561 -9.840 -16.454 1.00 85.50 62 GLY A CA 1
ATOM 478 C C . GLY A 1 62 ? 7.209 -10.865 -17.387 1.00 85.50 62 GLY A C 1
ATOM 479 O O . GLY A 1 62 ? 8.115 -10.509 -18.135 1.00 85.50 62 GLY A O 1
ATOM 480 N N . ALA A 1 63 ? 6.720 -12.106 -17.393 1.00 87.44 63 ALA A N 1
ATOM 481 C CA . ALA A 1 63 ? 7.224 -13.169 -18.259 1.00 87.44 63 ALA A CA 1
ATOM 482 C C . ALA A 1 63 ? 6.950 -12.885 -19.744 1.00 87.44 63 ALA A C 1
ATOM 484 O O . ALA A 1 63 ? 7.850 -13.028 -20.567 1.00 87.44 63 ALA A O 1
ATOM 485 N N . VAL A 1 64 ? 5.745 -12.415 -20.090 1.00 87.19 64 VAL A N 1
ATOM 486 C CA . VAL A 1 64 ? 5.400 -12.012 -21.468 1.00 87.19 64 VAL A CA 1
ATOM 487 C C . VAL A 1 64 ? 6.303 -10.877 -21.947 1.00 87.19 64 VAL A C 1
ATOM 489 O O . VAL A 1 64 ? 6.818 -10.918 -23.064 1.00 87.19 64 VAL A O 1
ATOM 492 N N . LEU A 1 65 ? 6.540 -9.879 -21.094 1.00 85.62 65 LEU A N 1
ATOM 493 C CA . LEU A 1 65 ? 7.406 -8.753 -21.431 1.00 85.62 65 LEU A CA 1
ATOM 494 C C . LEU A 1 65 ? 8.870 -9.186 -21.587 1.00 85.62 65 LEU A C 1
ATOM 496 O O . LEU A 1 65 ? 9.546 -8.728 -22.505 1.00 85.62 65 LEU A O 1
ATOM 500 N N . HIS A 1 66 ? 9.339 -10.109 -20.745 1.00 87.31 66 HIS A N 1
ATOM 501 C CA . HIS A 1 66 ? 10.661 -10.710 -20.892 1.00 87.31 66 HIS A CA 1
ATOM 502 C C . HIS A 1 66 ? 10.791 -11.468 -22.217 1.00 87.31 66 HIS A C 1
ATOM 504 O O . HIS A 1 66 ? 11.768 -11.258 -22.925 1.00 87.31 66 HIS A O 1
ATOM 510 N N . ILE A 1 67 ? 9.801 -12.288 -22.596 1.00 89.00 67 ILE A N 1
ATOM 511 C CA . ILE A 1 67 ? 9.791 -12.984 -23.894 1.00 89.00 67 ILE A CA 1
ATOM 512 C C . ILE A 1 67 ? 9.952 -11.976 -25.034 1.00 89.00 67 ILE A C 1
ATOM 514 O O . ILE A 1 67 ? 10.827 -12.139 -25.880 1.00 89.00 67 ILE A O 1
ATOM 518 N N . PHE A 1 68 ? 9.153 -10.909 -25.033 1.00 86.38 68 PHE A N 1
ATOM 519 C CA . PHE A 1 68 ? 9.213 -9.885 -26.073 1.00 86.38 68 PHE A CA 1
ATOM 520 C C . PHE A 1 68 ? 10.594 -9.214 -26.156 1.00 86.38 68 PHE A C 1
ATOM 522 O O . PHE A 1 68 ? 11.162 -9.098 -27.241 1.00 86.38 68 PHE A O 1
ATOM 529 N N . ILE A 1 69 ? 11.166 -8.819 -25.014 1.00 85.12 69 ILE A N 1
ATOM 530 C CA . ILE A 1 69 ? 12.482 -8.163 -24.955 1.00 85.12 69 ILE A CA 1
ATOM 531 C C . ILE A 1 69 ? 13.607 -9.122 -25.366 1.00 85.12 69 ILE A C 1
ATOM 533 O O . ILE A 1 69 ? 14.520 -8.716 -26.083 1.00 85.12 69 ILE A O 1
ATOM 537 N N . SER A 1 70 ? 13.557 -10.388 -24.945 1.00 86.81 70 SER A N 1
ATOM 538 C CA . SER A 1 70 ? 14.548 -11.400 -25.322 1.00 86.81 70 SER A CA 1
ATOM 539 C C . SER A 1 70 ? 14.529 -11.685 -26.820 1.00 86.81 70 SER A C 1
ATOM 541 O O . SER A 1 70 ? 15.593 -11.681 -27.434 1.00 86.81 70 SER A O 1
ATOM 543 N N . LEU A 1 71 ? 13.339 -11.853 -27.413 1.00 87.06 71 LEU A N 1
ATOM 544 C CA . LEU A 1 71 ? 13.190 -12.014 -28.863 1.00 87.06 71 LEU A CA 1
ATOM 545 C C . LEU A 1 71 ? 13.759 -10.807 -29.611 1.00 87.06 71 LEU A C 1
ATOM 547 O O . LEU A 1 71 ? 14.490 -10.973 -30.583 1.00 87.06 71 LEU A O 1
ATOM 551 N N . TYR A 1 72 ? 13.475 -9.598 -29.125 1.00 84.50 72 TYR A N 1
ATOM 552 C CA . TYR A 1 72 ? 13.984 -8.368 -29.724 1.00 84.50 72 TYR A CA 1
ATOM 553 C C . TYR A 1 72 ? 15.514 -8.249 -29.645 1.00 84.50 72 TYR A C 1
ATOM 555 O O . TYR A 1 72 ? 16.153 -7.846 -30.612 1.00 84.50 72 TYR A O 1
ATOM 563 N N . ARG A 1 73 ? 16.124 -8.640 -28.520 1.00 86.00 73 ARG A N 1
ATOM 564 C CA . ARG A 1 73 ? 17.589 -8.654 -28.345 1.00 86.00 73 ARG A CA 1
ATOM 565 C C . ARG A 1 73 ? 18.284 -9.819 -29.065 1.00 86.00 73 ARG A C 1
ATOM 567 O O . ARG A 1 73 ? 19.498 -9.955 -28.954 1.00 86.00 73 ARG A O 1
ATOM 574 N N . GLY A 1 74 ? 17.541 -10.680 -29.764 1.00 86.38 74 GLY A N 1
ATOM 575 C CA . GLY A 1 74 ? 18.087 -11.879 -30.403 1.00 86.38 74 GLY A CA 1
ATOM 576 C C . GLY A 1 74 ? 18.581 -12.935 -29.407 1.00 86.38 74 GLY A C 1
ATOM 577 O O . GLY A 1 74 ? 19.363 -13.810 -29.771 1.00 86.38 74 GLY A O 1
ATOM 578 N N . HIS A 1 75 ? 18.151 -12.865 -28.144 1.00 87.00 75 HIS A N 1
ATOM 579 C CA . HIS A 1 75 ? 18.500 -13.854 -27.129 1.00 87.00 75 HIS A CA 1
ATOM 580 C C . HIS A 1 75 ? 17.588 -15.080 -27.244 1.00 87.00 75 HIS A C 1
ATOM 582 O O . HIS A 1 75 ? 16.363 -14.956 -27.305 1.00 87.00 75 HIS A O 1
ATOM 588 N N . ALA A 1 76 ? 18.178 -16.276 -27.209 1.00 84.88 76 ALA A N 1
ATOM 589 C CA . ALA A 1 76 ? 17.417 -17.518 -27.156 1.00 84.88 76 ALA A CA 1
ATOM 590 C C . ALA A 1 76 ? 16.634 -17.621 -25.836 1.00 84.88 76 ALA A C 1
ATOM 592 O O . ALA A 1 76 ? 17.169 -17.366 -24.757 1.00 84.88 76 ALA A O 1
ATOM 593 N N . ILE A 1 77 ? 15.365 -18.021 -25.924 1.00 85.81 77 ILE A N 1
ATOM 594 C CA . ILE A 1 77 ? 14.508 -18.262 -24.759 1.00 85.81 77 ILE A CA 1
ATOM 595 C C . ILE A 1 77 ? 14.401 -19.768 -24.571 1.00 85.81 77 ILE A C 1
ATOM 597 O O . ILE A 1 77 ? 13.925 -20.463 -25.464 1.00 85.81 77 ILE A O 1
ATOM 601 N N . ALA A 1 78 ? 14.799 -20.268 -23.403 1.00 89.19 78 ALA A N 1
ATOM 602 C CA . ALA A 1 78 ? 14.539 -21.643 -22.995 1.00 89.19 78 ALA A CA 1
ATOM 603 C C . ALA A 1 78 ? 13.173 -21.703 -22.280 1.00 89.19 78 ALA A C 1
ATOM 605 O O . ALA A 1 78 ? 13.077 -21.244 -21.139 1.00 89.19 78 ALA A O 1
ATOM 606 N N . PRO A 1 79 ? 12.103 -22.253 -22.898 1.00 87.50 79 PRO A N 1
ATOM 607 C CA . PRO A 1 79 ? 10.756 -22.180 -22.327 1.00 87.50 79 PRO A CA 1
ATOM 608 C C . PRO A 1 79 ? 10.648 -22.867 -20.964 1.00 87.50 79 PRO A C 1
ATOM 610 O O . PRO A 1 79 ? 9.973 -22.363 -20.072 1.00 87.50 79 PRO A O 1
ATOM 613 N N . LEU A 1 80 ? 11.355 -23.988 -20.783 1.00 88.75 80 LEU A N 1
ATOM 614 C CA . LEU A 1 80 ? 11.357 -24.730 -19.524 1.00 88.75 80 LEU A CA 1
ATOM 615 C C . LEU A 1 80 ? 11.996 -23.924 -18.382 1.00 88.75 80 LEU A C 1
ATOM 617 O O . LEU A 1 80 ? 11.427 -23.860 -17.296 1.00 88.75 80 LEU A O 1
ATOM 621 N N . ALA A 1 81 ? 13.123 -23.257 -18.647 1.00 87.62 81 ALA A N 1
ATOM 622 C CA . ALA A 1 81 ? 13.793 -22.409 -17.663 1.00 87.62 81 ALA A CA 1
ATOM 623 C C . ALA A 1 81 ? 12.928 -21.197 -17.287 1.00 87.62 81 ALA A C 1
ATOM 625 O O . ALA A 1 81 ? 12.819 -20.852 -16.116 1.00 87.62 81 ALA A O 1
ATOM 626 N N . LEU A 1 82 ? 12.231 -20.598 -18.261 1.00 88.31 82 LEU A N 1
ATOM 627 C CA . LEU A 1 82 ? 11.306 -19.499 -17.984 1.00 88.31 82 LEU A CA 1
ATOM 628 C C . LEU A 1 82 ? 10.133 -19.945 -17.099 1.00 88.31 82 LEU A C 1
ATOM 630 O O . LEU A 1 82 ? 9.753 -19.221 -16.183 1.00 88.31 82 LEU A O 1
ATOM 634 N N . VAL A 1 83 ? 9.560 -21.127 -17.347 1.00 88.19 83 VAL A N 1
ATOM 635 C CA . VAL A 1 83 ? 8.501 -21.687 -16.489 1.00 88.19 83 VAL A CA 1
ATOM 636 C C . VAL A 1 83 ? 9.025 -21.926 -15.073 1.00 88.19 83 VAL A C 1
ATOM 638 O O . VAL A 1 83 ? 8.348 -21.585 -14.102 1.00 88.19 83 VAL A O 1
ATOM 641 N N . GLU A 1 84 ? 10.237 -22.460 -14.943 1.00 88.50 84 GLU A N 1
ATOM 642 C CA . GLU A 1 84 ? 10.892 -22.649 -13.652 1.00 88.50 84 GLU A CA 1
ATOM 643 C C . GLU A 1 84 ? 11.093 -21.314 -12.914 1.00 88.50 84 GLU A C 1
ATOM 645 O O . GLU A 1 84 ? 10.728 -21.203 -11.743 1.00 88.50 84 GLU A O 1
ATOM 650 N N . ASP A 1 85 ? 11.582 -20.276 -13.595 1.00 86.62 85 ASP A N 1
ATOM 651 C CA . ASP A 1 85 ? 11.782 -18.941 -13.020 1.00 86.62 85 ASP A CA 1
ATOM 652 C C . ASP A 1 85 ? 10.463 -18.271 -12.609 1.00 86.62 85 ASP A C 1
ATOM 654 O O . ASP A 1 85 ? 10.368 -17.645 -11.545 1.00 86.62 85 ASP A O 1
ATOM 658 N N . VAL A 1 86 ? 9.410 -18.439 -13.412 1.00 87.00 86 VAL A N 1
ATOM 659 C CA . VAL A 1 86 ? 8.047 -17.981 -13.100 1.00 87.00 86 VAL A CA 1
ATOM 660 C C . VAL A 1 86 ? 7.544 -18.627 -11.809 1.00 87.00 86 VAL A C 1
ATOM 662 O O . VAL A 1 86 ? 7.048 -17.926 -10.927 1.00 87.00 86 VAL A O 1
ATOM 665 N N . LEU A 1 87 ? 7.719 -19.940 -11.646 1.00 84.25 87 LEU A N 1
ATOM 666 C CA . LEU A 1 87 ? 7.303 -20.650 -10.432 1.00 84.25 87 LEU A CA 1
ATOM 667 C C . LEU A 1 87 ? 8.165 -20.270 -9.219 1.00 84.25 87 LEU A C 1
ATOM 669 O O . LEU A 1 87 ? 7.641 -20.033 -8.127 1.00 84.25 87 LEU A O 1
ATOM 673 N N . LYS A 1 88 ? 9.483 -20.144 -9.410 1.00 85.62 88 LYS A N 1
ATOM 674 C CA . LYS A 1 88 ? 10.432 -19.732 -8.363 1.00 85.62 88 LYS A CA 1
ATOM 675 C C . LYS A 1 88 ? 10.211 -18.305 -7.877 1.00 85.62 88 LYS A C 1
ATOM 677 O O . LYS A 1 88 ? 10.599 -17.996 -6.754 1.00 85.62 88 LYS A O 1
ATOM 682 N N . THR A 1 89 ? 9.550 -17.450 -8.655 1.00 83.94 89 THR A N 1
ATOM 683 C CA . THR A 1 89 ? 9.272 -16.050 -8.285 1.00 83.94 89 THR A CA 1
ATOM 684 C C . THR A 1 89 ? 8.512 -15.915 -6.956 1.00 83.94 89 THR A C 1
ATOM 686 O O . THR A 1 89 ? 8.674 -14.922 -6.253 1.00 83.94 89 THR A O 1
ATOM 689 N N . LEU A 1 90 ? 7.721 -16.918 -6.555 1.00 79.25 90 LEU A N 1
ATOM 690 C CA . LEU A 1 90 ? 7.047 -16.916 -5.248 1.00 79.25 90 LEU A CA 1
ATOM 691 C C . LEU A 1 90 ? 7.981 -17.195 -4.062 1.00 79.25 90 LEU A C 1
ATOM 693 O O . LEU A 1 90 ? 7.640 -16.864 -2.928 1.00 79.25 90 LEU A O 1
ATOM 697 N N . PHE A 1 91 ? 9.138 -17.803 -4.316 1.00 83.62 91 PHE A N 1
ATOM 698 C CA . PHE A 1 91 ? 10.049 -18.334 -3.298 1.00 83.62 91 PHE A CA 1
ATOM 699 C C . PHE A 1 91 ? 11.422 -17.645 -3.303 1.00 83.62 91 PHE A C 1
ATOM 701 O O . PHE A 1 91 ? 12.168 -17.712 -2.323 1.00 83.62 91 PHE A O 1
ATOM 708 N N . VAL A 1 92 ? 11.747 -16.912 -4.368 1.00 82.06 92 VAL A N 1
ATOM 709 C CA . VAL A 1 92 ? 13.002 -16.169 -4.532 1.00 82.06 92 VAL A CA 1
ATOM 710 C C . VAL A 1 92 ? 12.748 -14.670 -4.384 1.00 82.06 92 VAL A C 1
ATOM 712 O O . VAL A 1 92 ? 11.742 -14.152 -4.857 1.00 82.06 92 VAL A O 1
ATOM 715 N N . ILE A 1 93 ? 13.662 -13.965 -3.708 1.00 76.88 93 ILE A N 1
ATOM 716 C CA . ILE A 1 93 ? 13.528 -12.516 -3.490 1.00 76.88 93 ILE A CA 1
ATOM 717 C C . ILE A 1 93 ? 13.786 -11.744 -4.782 1.00 76.88 93 ILE A C 1
ATOM 719 O O . ILE A 1 93 ? 13.080 -10.794 -5.035 1.00 76.88 93 ILE A O 1
ATOM 723 N N . PHE A 1 94 ? 14.747 -12.122 -5.622 1.00 81.56 94 PHE A N 1
ATOM 724 C CA . PHE A 1 94 ? 15.012 -11.415 -6.878 1.00 81.56 94 PHE A CA 1
ATOM 725 C C . PHE A 1 94 ? 14.912 -12.383 -8.054 1.00 81.56 94 PHE A C 1
ATOM 727 O O . PHE A 1 94 ? 15.869 -13.110 -8.318 1.00 81.56 94 PHE A O 1
ATOM 734 N N . PRO A 1 95 ? 13.760 -12.444 -8.742 1.00 81.94 95 PRO A N 1
ATOM 735 C CA . PRO A 1 95 ? 13.635 -13.291 -9.916 1.00 81.94 95 PRO A CA 1
ATOM 736 C C . PRO A 1 95 ? 14.449 -12.701 -11.082 1.00 81.94 95 PRO A C 1
ATOM 738 O O . PRO A 1 95 ? 14.469 -11.478 -11.266 1.00 81.94 95 PRO A O 1
ATOM 741 N N . PRO A 1 96 ? 15.111 -13.551 -11.886 1.00 77.56 96 PRO A N 1
ATOM 742 C CA . PRO A 1 96 ? 16.107 -13.114 -12.866 1.00 77.56 96 PRO A CA 1
ATOM 743 C C . PRO A 1 96 ? 15.502 -12.313 -14.025 1.00 77.56 96 PRO A C 1
ATOM 745 O O . PRO A 1 96 ? 16.119 -11.372 -14.517 1.00 77.56 96 PRO A O 1
ATOM 748 N N . PHE A 1 97 ? 14.277 -12.641 -14.440 1.00 80.81 97 PHE A N 1
ATOM 749 C CA . PHE A 1 97 ? 13.642 -12.019 -15.604 1.00 80.81 97 PHE A CA 1
ATOM 750 C C . PHE A 1 97 ? 12.995 -10.657 -15.304 1.00 80.81 97 PHE A C 1
ATOM 752 O O . PHE A 1 97 ? 12.787 -9.863 -16.222 1.00 80.81 97 PHE A O 1
ATOM 759 N N . ASN A 1 98 ? 12.651 -10.369 -14.042 1.00 84.25 98 ASN A N 1
ATOM 760 C CA . ASN A 1 98 ? 12.088 -9.076 -13.659 1.00 84.25 98 ASN A CA 1
ATOM 761 C C . ASN A 1 98 ? 12.350 -8.730 -12.186 1.00 84.25 98 ASN A C 1
ATOM 763 O O . ASN A 1 98 ? 11.603 -9.123 -11.291 1.00 84.25 98 ASN A O 1
ATOM 767 N N . LEU A 1 99 ? 13.356 -7.889 -11.948 1.00 84.44 99 LEU A N 1
ATOM 768 C CA . LEU A 1 99 ? 13.762 -7.476 -10.604 1.00 84.44 99 LEU A CA 1
ATOM 769 C C . LEU A 1 99 ? 12.656 -6.774 -9.808 1.00 84.44 99 LEU A C 1
ATOM 771 O O . LEU A 1 99 ? 12.699 -6.805 -8.583 1.00 84.44 99 LEU A O 1
ATOM 775 N N . THR A 1 100 ? 11.653 -6.162 -10.449 1.00 85.50 100 THR A N 1
ATOM 776 C CA . THR A 1 100 ? 10.564 -5.473 -9.727 1.00 85.50 100 THR A CA 1
ATOM 777 C C . THR A 1 100 ? 9.615 -6.438 -9.044 1.00 85.50 100 THR A C 1
ATOM 779 O O . THR A 1 100 ? 8.887 -6.043 -8.145 1.00 85.50 100 THR A O 1
ATOM 782 N N . LEU A 1 101 ? 9.648 -7.721 -9.391 1.00 86.25 101 LEU A N 1
ATOM 783 C CA . LEU A 1 101 ? 8.810 -8.732 -8.760 1.00 86.25 101 LEU A CA 1
ATOM 784 C C . LEU A 1 101 ? 9.309 -9.141 -7.365 1.00 86.25 101 LEU A C 1
ATOM 786 O O . LEU A 1 101 ? 8.704 -10.002 -6.728 1.00 86.25 101 LEU A O 1
ATOM 790 N N . TRP A 1 102 ? 10.362 -8.494 -6.850 1.00 85.56 102 TRP A N 1
ATOM 791 C CA . TRP A 1 102 ? 10.960 -8.837 -5.563 1.00 85.56 102 TRP A CA 1
ATOM 792 C C . TRP A 1 102 ? 10.023 -8.724 -4.363 1.00 85.56 102 TRP A C 1
ATOM 794 O O . TRP A 1 102 ? 10.157 -9.438 -3.367 1.00 85.56 102 TRP A O 1
ATOM 804 N N . THR A 1 103 ? 9.037 -7.834 -4.457 1.00 85.12 103 THR A N 1
ATOM 805 C CA . THR A 1 103 ? 8.042 -7.662 -3.400 1.00 85.12 103 THR A CA 1
ATOM 806 C C . THR A 1 103 ? 7.047 -8.810 -3.333 1.00 85.12 103 THR A C 1
ATOM 808 O O . THR A 1 103 ? 6.403 -8.947 -2.301 1.00 85.12 103 THR A O 1
ATOM 811 N N . LEU A 1 104 ? 6.910 -9.658 -4.361 1.00 84.62 104 LEU A N 1
ATOM 812 C CA . LEU A 1 104 ? 5.874 -10.697 -4.387 1.00 84.62 104 LEU A CA 1
ATOM 813 C C . LEU A 1 104 ? 6.042 -11.721 -3.265 1.00 84.62 104 LEU A C 1
ATOM 815 O O . LEU A 1 104 ? 5.073 -12.014 -2.563 1.00 84.62 104 LEU A O 1
ATOM 819 N N . ARG A 1 105 ? 7.264 -12.224 -3.059 1.00 85.88 105 ARG A N 1
ATOM 820 C CA . ARG A 1 105 ? 7.569 -13.138 -1.951 1.00 85.88 105 ARG A CA 1
ATOM 821 C C . ARG A 1 105 ? 7.299 -12.475 -0.601 1.00 85.88 105 ARG A C 1
ATOM 823 O O . ARG A 1 105 ? 6.614 -13.045 0.244 1.00 85.88 105 ARG A O 1
ATOM 830 N N . VAL A 1 106 ? 7.8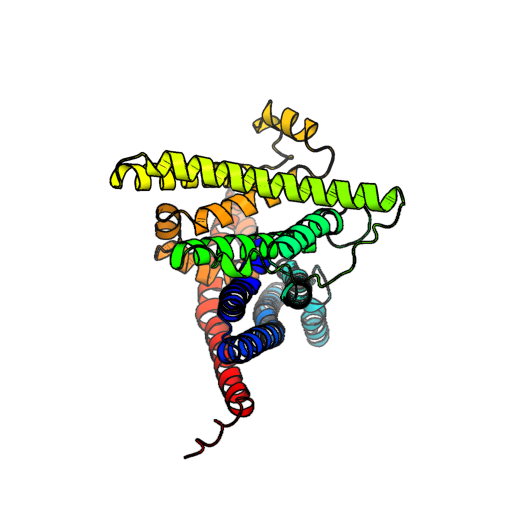05 -11.254 -0.421 1.00 88.00 106 VAL A N 1
ATOM 831 C CA . VAL A 1 106 ? 7.642 -10.475 0.817 1.00 88.00 106 VAL A CA 1
ATOM 832 C C . VAL A 1 106 ? 6.166 -10.228 1.117 1.00 88.00 106 VAL A C 1
ATOM 834 O O . VAL A 1 106 ? 5.719 -10.371 2.253 1.00 88.00 106 VAL A O 1
ATOM 837 N N . GLU A 1 107 ? 5.387 -9.891 0.092 1.00 87.62 107 GLU A N 1
ATOM 838 C CA . GLU A 1 107 ? 3.950 -9.725 0.199 1.00 87.62 107 GLU A CA 1
ATOM 839 C C . GLU A 1 107 ? 3.300 -11.042 0.598 1.00 87.62 107 GLU A C 1
ATOM 841 O O . GLU A 1 107 ? 2.494 -11.040 1.530 1.00 87.62 107 GLU A O 1
ATOM 846 N N . LEU A 1 108 ? 3.597 -12.157 -0.084 1.00 86.88 108 LEU A N 1
ATOM 847 C CA . LEU A 1 108 ? 3.041 -13.482 0.218 1.00 86.88 108 LEU A CA 1
ATOM 848 C C . LEU A 1 108 ? 3.268 -13.851 1.687 1.00 86.88 108 LEU A C 1
ATOM 850 O O . LEU A 1 108 ? 2.295 -14.024 2.427 1.00 86.88 108 LEU A O 1
ATOM 854 N N . GLU A 1 109 ? 4.526 -13.878 2.121 1.00 87.75 109 GLU A N 1
ATOM 855 C CA . GLU A 1 109 ? 4.909 -14.197 3.498 1.00 87.75 109 GLU A CA 1
ATOM 856 C C . GLU A 1 109 ? 4.280 -13.225 4.505 1.00 87.75 109 GLU A C 1
ATOM 858 O O . GLU A 1 109 ? 3.680 -13.649 5.494 1.00 87.75 109 GLU A O 1
ATOM 863 N N . GLY A 1 110 ? 4.340 -11.920 4.230 1.00 89.19 110 GLY A N 1
ATOM 864 C CA . GLY A 1 110 ? 3.795 -10.880 5.099 1.00 89.19 110 GLY A CA 1
ATOM 865 C C . GLY A 1 110 ? 2.284 -10.975 5.305 1.00 89.19 110 GLY A C 1
ATOM 866 O O . GLY A 1 110 ? 1.778 -10.695 6.394 1.00 89.19 110 GLY A O 1
ATOM 867 N N . SER A 1 111 ? 1.539 -11.437 4.300 1.00 87.12 111 SER A N 1
ATOM 868 C CA . SER A 1 111 ? 0.097 -11.659 4.444 1.00 87.12 111 SER A CA 1
ATOM 869 C C . SER A 1 111 ? -0.264 -12.895 5.247 1.00 87.12 111 SER A C 1
ATOM 871 O O . SER A 1 111 ? -1.187 -12.829 6.053 1.00 87.12 111 SER A O 1
ATOM 873 N N . LEU A 1 112 ? 0.469 -13.997 5.064 1.00 87.31 112 LEU A N 1
ATOM 874 C CA . LEU A 1 112 ? 0.280 -15.214 5.848 1.00 87.31 112 LEU A CA 1
ATOM 875 C C . LEU A 1 112 ? 0.595 -14.927 7.315 1.00 87.31 112 LEU A C 1
ATOM 877 O O . LEU A 1 112 ? -0.192 -15.262 8.199 1.00 87.31 112 LEU A O 1
ATOM 881 N N . PHE A 1 113 ? 1.684 -14.193 7.549 1.00 90.12 113 PHE A N 1
ATOM 882 C CA . PHE A 1 113 ? 2.032 -13.644 8.851 1.00 90.12 113 PHE A CA 1
ATOM 883 C C . PHE A 1 113 ? 0.904 -12.778 9.432 1.00 90.12 113 PHE A C 1
ATOM 885 O O . PHE A 1 113 ? 0.451 -13.021 10.547 1.00 90.12 113 PHE A O 1
ATOM 892 N N . THR A 1 114 ? 0.388 -11.816 8.663 1.00 90.69 114 THR A N 1
ATOM 893 C CA . THR A 1 114 ? -0.714 -10.937 9.093 1.00 90.69 114 THR A CA 1
ATOM 894 C C . THR A 1 114 ? -1.957 -11.734 9.490 1.00 90.69 114 THR A C 1
ATOM 896 O O . THR A 1 114 ? -2.576 -11.460 10.518 1.00 90.69 114 THR A O 1
ATOM 899 N N . MET A 1 115 ? -2.309 -12.756 8.706 1.00 85.44 115 MET A N 1
ATOM 900 C CA . MET A 1 115 ? -3.448 -13.624 8.995 1.00 85.44 115 MET A CA 1
ATOM 901 C C . MET A 1 115 ? -3.234 -14.433 10.276 1.00 85.44 115 MET A C 1
ATOM 903 O O . MET A 1 115 ? -4.127 -14.461 11.123 1.00 85.44 115 MET A O 1
ATOM 907 N N . ALA A 1 116 ? -2.055 -15.032 10.456 1.00 87.25 116 ALA A N 1
ATOM 908 C CA . ALA A 1 116 ? -1.712 -15.765 11.673 1.00 87.25 116 ALA A CA 1
ATOM 909 C C . ALA A 1 116 ? -1.791 -14.861 12.916 1.00 87.25 116 ALA A C 1
ATOM 911 O O . ALA A 1 116 ? -2.441 -15.214 13.903 1.00 87.25 116 ALA A O 1
ATOM 912 N N . VAL A 1 117 ? -1.222 -13.654 12.839 1.00 88.50 117 VAL A N 1
ATOM 913 C CA . VAL A 1 117 ? -1.275 -12.662 13.923 1.00 88.50 117 VAL A CA 1
ATOM 914 C C . VAL A 1 117 ? -2.718 -12.273 14.242 1.00 88.50 117 VAL A C 1
ATOM 916 O O . VAL A 1 117 ? -3.103 -12.279 15.407 1.00 88.50 117 VAL A O 1
ATOM 919 N N . CYS A 1 118 ? -3.559 -11.992 13.247 1.00 86.50 118 CYS A N 1
ATOM 920 C CA . CYS A 1 118 ? -4.968 -11.666 13.487 1.00 86.50 118 CYS A CA 1
ATOM 921 C C . CYS A 1 118 ? -5.732 -12.794 14.195 1.00 86.50 118 CYS A C 1
ATOM 923 O O . CYS A 1 118 ? -6.508 -12.517 15.112 1.00 86.50 118 CYS A O 1
ATOM 925 N N . VAL A 1 119 ? -5.481 -14.058 13.835 1.00 81.69 119 VAL A N 1
ATOM 926 C CA . VAL A 1 119 ? -6.069 -15.213 14.534 1.00 81.69 119 VAL A CA 1
ATOM 927 C C . VAL A 1 119 ? -5.623 -15.246 15.998 1.00 81.69 119 VAL A C 1
ATOM 929 O O . VAL A 1 119 ? -6.467 -15.435 16.875 1.00 81.69 119 VAL A O 1
ATOM 932 N N . MET A 1 120 ? -4.343 -14.991 16.287 1.00 83.94 120 MET A N 1
ATOM 933 C CA . MET A 1 120 ? -3.834 -14.908 17.664 1.00 83.94 120 MET A CA 1
ATOM 934 C C . MET A 1 120 ? -4.458 -13.742 18.446 1.00 83.94 120 MET A C 1
ATOM 936 O O . MET A 1 120 ? -4.865 -13.902 19.597 1.00 83.94 120 MET A O 1
ATOM 940 N N . LEU 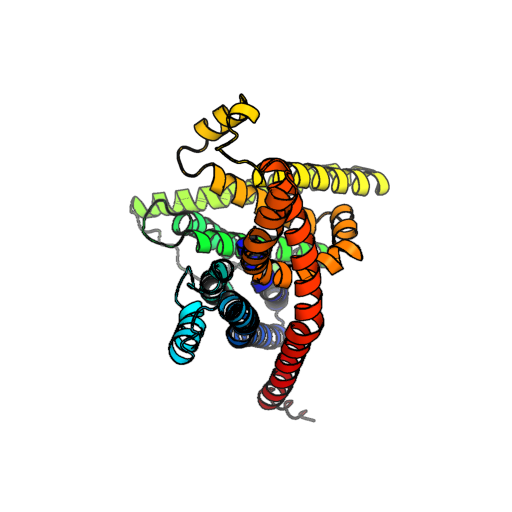A 1 121 ? -4.575 -12.572 17.816 1.00 84.56 121 LEU A N 1
ATOM 941 C CA . LEU A 1 121 ? -5.113 -11.361 18.435 1.00 84.56 121 LEU A CA 1
ATOM 942 C C . LEU A 1 121 ? -6.634 -11.417 18.651 1.00 84.56 121 LEU A C 1
ATOM 944 O O . LEU A 1 121 ? -7.137 -10.719 19.529 1.00 84.56 121 LEU A O 1
ATOM 948 N N . SER A 1 122 ? -7.362 -12.245 17.894 1.00 79.62 122 SER A N 1
ATOM 949 C CA . SER A 1 122 ? -8.832 -12.347 17.925 1.00 79.62 122 SER A CA 1
ATOM 950 C C . SER A 1 122 ? -9.422 -12.622 19.315 1.00 79.62 122 SER A C 1
ATOM 952 O O . SER A 1 122 ? -10.532 -12.186 19.611 1.00 79.62 122 SER A O 1
ATOM 954 N N . LYS A 1 123 ? -8.680 -13.332 20.175 1.00 75.62 123 LYS A N 1
ATOM 955 C CA . LYS A 1 123 ? -9.111 -13.715 21.530 1.00 75.62 123 LYS A CA 1
ATOM 956 C C . LYS A 1 123 ? -8.708 -12.701 22.599 1.00 75.62 123 LYS A C 1
ATOM 958 O O . LYS A 1 123 ? -9.128 -12.807 23.749 1.00 75.62 123 LYS A O 1
ATOM 963 N N . LEU A 1 124 ? -7.866 -11.734 22.247 1.00 76.00 124 LEU A N 1
ATOM 964 C CA . LEU A 1 124 ? -7.324 -10.761 23.183 1.00 76.00 124 LEU A CA 1
ATOM 965 C C . LEU A 1 124 ? -8.192 -9.506 23.212 1.00 76.00 124 LEU A C 1
ATOM 967 O O . LEU A 1 124 ? -8.625 -9.003 22.177 1.00 76.00 124 LEU A O 1
ATOM 971 N N . ARG A 1 125 ? -8.372 -8.930 24.405 1.00 77.19 125 ARG A N 1
ATOM 972 C CA . ARG A 1 125 ? -8.968 -7.591 24.552 1.00 77.19 125 ARG A CA 1
ATOM 973 C C . ARG A 1 125 ? -8.065 -6.539 23.905 1.00 77.19 125 ARG A C 1
ATOM 975 O O . ARG A 1 125 ? -6.843 -6.663 23.970 1.00 77.19 125 ARG A O 1
ATOM 982 N N . PHE A 1 126 ? -8.650 -5.444 23.417 1.00 79.56 126 PHE A N 1
ATOM 983 C CA . PHE A 1 126 ? -7.924 -4.346 22.760 1.00 79.56 126 PHE A CA 1
ATOM 984 C C . PHE A 1 126 ? -6.623 -3.911 23.452 1.00 79.56 126 PHE A C 1
ATOM 986 O O . PHE A 1 126 ? -5.594 -3.779 22.801 1.00 79.56 126 PHE A O 1
ATOM 993 N N . ARG A 1 127 ? -6.639 -3.712 24.780 1.00 78.00 127 ARG A N 1
ATOM 994 C CA . ARG A 1 127 ? -5.436 -3.277 25.516 1.00 78.00 127 ARG A CA 1
ATOM 995 C C . ARG A 1 127 ? -4.286 -4.278 25.365 1.00 78.00 127 ARG A C 1
ATOM 997 O O . ARG A 1 127 ? -3.155 -3.870 25.144 1.00 78.00 127 ARG A O 1
ATOM 1004 N N . HIS A 1 128 ? -4.591 -5.571 25.435 1.00 79.69 128 HIS A N 1
ATOM 1005 C CA . HIS A 1 128 ? -3.602 -6.632 25.266 1.00 79.69 128 HIS A CA 1
ATOM 1006 C C . HIS A 1 128 ? -3.153 -6.747 23.809 1.00 79.69 128 HIS A C 1
ATOM 1008 O O . HIS A 1 128 ? -1.970 -6.948 23.576 1.00 79.69 128 HIS A O 1
ATOM 1014 N N . ARG A 1 129 ? -4.047 -6.545 22.829 1.00 84.25 129 ARG A N 1
ATOM 1015 C CA . ARG A 1 129 ? -3.661 -6.527 21.408 1.00 84.25 129 ARG A CA 1
ATOM 1016 C C . ARG A 1 129 ? -2.628 -5.449 21.103 1.00 84.25 129 ARG A C 1
ATOM 1018 O O . ARG A 1 129 ? -1.599 -5.752 20.506 1.00 84.25 129 ARG A O 1
ATOM 1025 N N . VAL A 1 130 ? -2.875 -4.220 21.564 1.00 83.44 130 VAL A N 1
ATOM 1026 C CA . VAL A 1 130 ? -1.946 -3.090 21.403 1.00 83.44 130 VAL A CA 1
ATOM 1027 C C . VAL A 1 130 ? -0.596 -3.408 22.038 1.00 83.44 130 VAL A C 1
ATOM 1029 O O . VAL A 1 130 ? 0.437 -3.234 21.401 1.00 83.44 130 VAL A O 1
ATOM 1032 N N . VAL A 1 131 ? -0.603 -3.923 23.268 1.00 80.31 131 VAL A N 1
ATOM 1033 C CA . VAL A 1 131 ? 0.620 -4.300 23.985 1.00 80.31 131 VAL A CA 1
ATOM 1034 C C . VAL A 1 131 ? 1.393 -5.392 23.243 1.00 80.31 131 VAL A C 1
ATOM 1036 O O . VAL A 1 131 ? 2.585 -5.225 23.015 1.00 80.31 131 VAL A O 1
ATOM 1039 N N . VAL A 1 132 ? 0.728 -6.468 22.813 1.00 84.62 132 VAL A N 1
ATOM 1040 C CA . VAL A 1 132 ? 1.358 -7.560 22.050 1.00 84.62 132 VAL A CA 1
ATOM 1041 C C . VAL A 1 132 ? 1.973 -7.032 20.756 1.00 84.62 132 VAL A C 1
ATOM 1043 O O . VAL A 1 132 ? 3.120 -7.350 20.456 1.00 84.62 132 VAL A O 1
ATOM 1046 N N . CYS A 1 133 ? 1.255 -6.182 20.017 1.00 87.38 133 CYS A N 1
ATOM 1047 C CA . CYS A 1 133 ? 1.783 -5.580 18.797 1.00 87.38 133 CYS A CA 1
ATOM 1048 C C . CYS A 1 133 ? 3.021 -4.720 19.079 1.00 87.38 133 CYS A C 1
ATOM 1050 O O . CYS A 1 133 ? 4.026 -4.872 18.393 1.00 87.38 133 CYS A O 1
ATOM 1052 N N . LEU A 1 134 ? 2.980 -3.857 20.099 1.00 84.31 134 LEU A N 1
ATOM 1053 C CA . LEU A 1 134 ? 4.101 -2.983 20.452 1.00 84.31 134 LEU A CA 1
ATOM 1054 C C . LEU A 1 134 ? 5.327 -3.763 20.953 1.00 84.31 134 LEU A C 1
ATOM 1056 O O . LEU A 1 134 ? 6.446 -3.404 20.601 1.00 84.31 134 LEU A O 1
ATOM 1060 N N . VAL A 1 135 ? 5.129 -4.849 21.708 1.00 81.81 135 VAL A N 1
ATOM 1061 C CA . VAL A 1 135 ? 6.211 -5.752 22.145 1.00 81.81 135 VAL A CA 1
ATOM 1062 C C . VAL A 1 135 ? 6.798 -6.534 20.967 1.00 81.81 135 VAL A C 1
ATOM 1064 O O . VAL A 1 135 ? 8.000 -6.790 20.939 1.00 81.81 135 VAL A O 1
ATOM 1067 N N . ALA A 1 136 ? 5.986 -6.874 19.966 1.00 82.19 136 ALA A N 1
ATOM 1068 C CA . ALA A 1 136 ? 6.450 -7.562 18.768 1.00 82.19 136 ALA A CA 1
ATOM 1069 C C . ALA A 1 136 ? 7.270 -6.662 17.825 1.00 82.19 136 ALA A C 1
ATOM 1071 O O . ALA A 1 136 ? 8.156 -7.156 17.130 1.00 82.19 136 ALA A O 1
ATOM 1072 N N . LEU A 1 137 ? 7.025 -5.346 17.806 1.00 81.25 137 LEU A N 1
ATOM 1073 C CA . LEU A 1 137 ? 7.770 -4.406 16.956 1.00 81.25 137 LEU A CA 1
ATOM 1074 C C . LEU A 1 137 ? 9.300 -4.491 17.117 1.00 81.25 137 LEU A C 1
ATOM 1076 O O . LEU A 1 137 ? 9.956 -4.655 16.093 1.00 81.25 137 LEU A O 1
ATOM 1080 N N . PRO A 1 138 ? 9.905 -4.425 18.321 1.00 74.25 138 PRO A N 1
ATOM 1081 C CA . PRO A 1 138 ? 11.357 -4.540 18.472 1.00 74.25 138 PRO A CA 1
ATOM 1082 C C . PRO A 1 138 ? 11.906 -5.927 18.103 1.00 74.25 138 PRO A C 1
ATOM 1084 O O . PRO A 1 138 ? 13.062 -6.019 17.695 1.00 74.25 138 PRO A O 1
ATOM 1087 N N . ILE A 1 139 ? 11.093 -6.987 18.203 1.00 75.12 139 ILE A N 1
ATOM 1088 C CA . ILE A 1 139 ? 11.477 -8.344 17.778 1.00 75.12 139 ILE A CA 1
ATOM 1089 C C . ILE A 1 139 ? 11.656 -8.366 16.255 1.00 75.12 139 ILE A C 1
ATOM 1091 O O . ILE A 1 139 ? 12.701 -8.774 15.760 1.00 75.12 139 ILE A O 1
ATOM 1095 N N . PHE A 1 140 ? 10.678 -7.837 15.515 1.00 74.62 140 PHE A N 1
ATOM 1096 C CA . PHE A 1 140 ? 10.722 -7.786 14.049 1.00 74.62 140 PHE A CA 1
ATOM 1097 C C . PHE A 1 140 ? 11.511 -6.598 13.478 1.00 74.62 140 PHE A C 1
ATOM 1099 O O . PHE A 1 140 ? 11.782 -6.558 12.280 1.00 74.62 140 PHE A O 1
ATOM 1106 N N . HIS A 1 141 ? 11.871 -5.609 14.300 1.00 68.62 141 HIS A N 1
ATOM 1107 C CA . HIS A 1 141 ? 12.758 -4.514 13.900 1.00 68.62 141 HIS A CA 1
ATOM 1108 C C . HIS A 1 141 ? 14.235 -4.927 13.922 1.00 68.62 141 HIS A C 1
ATOM 1110 O O . HIS A 1 141 ? 15.039 -4.252 13.288 1.00 68.62 141 HIS A O 1
ATOM 1116 N N . ASN A 1 142 ? 14.544 -6.077 14.526 1.00 60.59 142 ASN A N 1
ATOM 1117 C CA . ASN A 1 142 ? 15.861 -6.693 14.545 1.00 60.59 142 ASN A CA 1
ATOM 1118 C C . ASN A 1 142 ? 16.896 -5.957 15.414 1.00 60.59 142 ASN A C 1
ATOM 1120 O O . ASN A 1 142 ? 17.873 -5.388 14.936 1.00 60.59 142 ASN A O 1
ATOM 1124 N N . ARG A 1 143 ? 16.699 -6.022 16.735 1.00 52.84 143 ARG A N 1
ATOM 1125 C CA . ARG A 1 143 ? 17.801 -5.828 17.695 1.00 52.84 143 ARG A CA 1
ATOM 1126 C C . ARG A 1 143 ? 18.444 -7.161 18.128 1.00 52.84 143 ARG A C 1
ATOM 1128 O O . ARG A 1 143 ? 19.430 -7.125 18.852 1.00 52.84 143 ARG A O 1
ATOM 1135 N N . PHE A 1 144 ? 17.891 -8.318 17.728 1.00 46.38 144 PHE A N 1
ATOM 1136 C CA . PHE A 1 144 ? 18.197 -9.612 18.361 1.00 46.38 144 PHE A CA 1
ATOM 1137 C C . PHE A 1 144 ? 18.242 -10.869 17.442 1.00 46.38 144 PHE A C 1
ATOM 1139 O O . PHE A 1 144 ? 18.395 -11.951 18.000 1.00 46.38 144 PHE A O 1
ATOM 1146 N N . GLY A 1 145 ? 18.143 -10.817 16.096 1.00 46.03 145 GLY A N 1
ATOM 1147 C CA . GLY A 1 145 ? 18.306 -12.053 15.284 1.00 46.03 145 GLY A CA 1
ATOM 1148 C C . GLY A 1 145 ? 18.083 -11.947 13.765 1.00 46.03 145 GLY A C 1
ATOM 1149 O O . GLY A 1 145 ? 17.619 -10.933 13.276 1.00 46.03 145 GLY A O 1
ATOM 1150 N N . ASP A 1 146 ? 18.326 -13.014 12.998 1.00 55.69 146 ASP A N 1
ATOM 1151 C CA . ASP A 1 146 ? 18.258 -13.047 11.512 1.00 55.69 146 ASP A CA 1
ATOM 1152 C C . ASP A 1 146 ? 16.840 -12.916 10.897 1.00 55.69 146 ASP A C 1
ATOM 1154 O O . ASP A 1 146 ? 16.602 -13.268 9.738 1.00 55.69 146 ASP A O 1
ATOM 1158 N N . LEU A 1 147 ? 15.854 -12.440 11.665 1.00 57.50 147 LEU A N 1
ATOM 1159 C CA . LEU A 1 147 ? 14.469 -12.341 11.212 1.00 57.50 147 LEU A CA 1
ATOM 1160 C C . LEU A 1 147 ? 14.287 -11.213 10.182 1.00 57.50 147 LEU A C 1
ATOM 1162 O O . LEU A 1 147 ? 14.806 -10.108 10.367 1.00 57.50 147 LEU A O 1
ATOM 1166 N N . PRO A 1 148 ? 13.479 -11.426 9.128 1.00 66.50 148 PRO A N 1
ATOM 1167 C CA . PRO A 1 148 ? 13.311 -10.422 8.090 1.00 66.50 148 PRO A CA 1
ATOM 1168 C C . PRO A 1 148 ? 12.623 -9.141 8.595 1.00 66.50 148 PRO A C 1
ATOM 1170 O O . PRO A 1 148 ? 11.485 -9.161 9.072 1.00 66.50 148 PRO A O 1
ATOM 1173 N N . HIS A 1 149 ? 13.283 -7.991 8.412 1.00 74.19 149 HIS A N 1
ATOM 1174 C CA . HIS A 1 149 ? 12.845 -6.683 8.930 1.00 74.19 149 HIS A CA 1
ATOM 1175 C C . HIS A 1 149 ? 11.467 -6.210 8.417 1.00 74.19 149 HIS A C 1
ATOM 1177 O O . HIS A 1 149 ? 10.860 -5.297 8.990 1.00 74.19 149 HIS A O 1
ATOM 1183 N N . TYR A 1 150 ? 10.956 -6.793 7.325 1.00 82.62 150 TYR A N 1
ATOM 1184 C CA . TYR A 1 150 ? 9.676 -6.406 6.729 1.00 82.62 150 TYR A CA 1
ATOM 1185 C C . TYR A 1 150 ? 8.459 -6.820 7.559 1.00 82.62 150 TYR A C 1
ATOM 1187 O O . TYR A 1 150 ? 7.435 -6.139 7.478 1.00 82.62 150 TYR A O 1
ATOM 1195 N N . PHE A 1 151 ? 8.546 -7.854 8.403 1.00 87.31 151 PHE A N 1
ATOM 1196 C CA . PHE A 1 151 ? 7.428 -8.229 9.280 1.00 87.31 151 PHE A CA 1
ATOM 1197 C C . PHE A 1 151 ? 7.069 -7.113 10.268 1.00 87.31 151 PHE A C 1
ATOM 1199 O O . PHE A 1 151 ? 5.892 -6.908 10.567 1.00 87.31 151 PHE A O 1
ATOM 1206 N N . GLY A 1 152 ? 8.050 -6.306 10.688 1.00 87.50 152 GLY A N 1
ATOM 1207 C CA . GLY A 1 152 ? 7.808 -5.124 11.516 1.00 87.50 152 GLY A CA 1
ATOM 1208 C C . GLY A 1 152 ? 6.923 -4.090 10.813 1.00 87.50 152 GLY A C 1
ATOM 1209 O O . GLY A 1 152 ? 6.074 -3.467 11.447 1.00 87.50 152 GLY A O 1
ATOM 1210 N N . CYS A 1 153 ? 7.046 -3.952 9.488 1.00 90.25 153 CYS A N 1
ATOM 1211 C CA . CYS A 1 153 ? 6.167 -3.090 8.696 1.00 90.25 153 CYS A CA 1
ATOM 1212 C C . CYS A 1 153 ? 4.723 -3.611 8.680 1.00 90.25 153 CYS A C 1
ATOM 1214 O O . CYS A 1 153 ? 3.797 -2.827 8.884 1.00 90.25 153 CYS A O 1
ATOM 1216 N N . PHE A 1 154 ? 4.521 -4.919 8.494 1.00 92.88 154 PHE A N 1
ATOM 1217 C CA . PHE A 1 154 ? 3.184 -5.516 8.579 1.00 92.88 154 PHE A CA 1
ATOM 1218 C C . PHE A 1 154 ? 2.584 -5.323 9.977 1.00 92.88 154 PHE A C 1
ATOM 1220 O O . PHE A 1 154 ? 1.456 -4.849 10.080 1.00 92.88 154 PHE A O 1
ATOM 1227 N N . MET A 1 155 ? 3.355 -5.569 11.045 1.00 91.81 155 MET A N 1
ATOM 1228 C CA . MET A 1 155 ? 2.906 -5.344 12.428 1.00 91.81 155 MET A CA 1
ATOM 1229 C C . MET A 1 155 ? 2.495 -3.894 12.701 1.00 91.81 155 MET A C 1
ATOM 1231 O O . MET A 1 155 ? 1.482 -3.670 13.363 1.00 91.81 155 MET A O 1
ATOM 1235 N N . LEU A 1 156 ? 3.221 -2.905 12.165 1.00 92.12 156 LEU A N 1
ATOM 1236 C CA . LEU A 1 156 ? 2.812 -1.496 12.246 1.00 92.12 156 LEU A CA 1
ATOM 1237 C C . LEU A 1 156 ? 1.460 -1.255 11.562 1.00 92.12 156 LEU A C 1
ATOM 1239 O O . LEU A 1 156 ? 0.625 -0.533 12.105 1.00 92.12 156 LEU A O 1
ATOM 1243 N N . GLY A 1 157 ? 1.224 -1.878 10.405 1.00 94.50 157 GLY A N 1
ATOM 1244 C CA . GLY A 1 157 ? -0.061 -1.823 9.705 1.00 94.50 157 GLY A CA 1
ATOM 1245 C C . GLY A 1 157 ? -1.209 -2.428 10.520 1.00 94.50 157 GLY A C 1
ATOM 1246 O O . GLY A 1 157 ? -2.261 -1.801 10.650 1.00 94.50 157 GLY A O 1
ATOM 1247 N N . ILE A 1 158 ? -0.984 -3.600 11.124 1.00 94.00 158 ILE A N 1
ATOM 1248 C CA . ILE A 1 158 ? -1.946 -4.303 11.996 1.00 94.00 158 ILE A CA 1
ATOM 1249 C C . ILE A 1 158 ? -2.301 -3.440 13.211 1.00 94.00 158 ILE A C 1
ATOM 1251 O O . ILE A 1 158 ? -3.478 -3.215 13.495 1.00 94.00 158 ILE A O 1
ATOM 1255 N N . LEU A 1 159 ? -1.286 -2.915 13.905 1.00 92.62 159 LEU A N 1
ATOM 1256 C CA . LEU A 1 159 ? -1.463 -2.048 15.069 1.00 92.62 159 LEU A CA 1
ATOM 1257 C C . LEU A 1 159 ? -2.261 -0.790 14.714 1.00 92.62 159 LEU A C 1
ATOM 1259 O O . LEU A 1 159 ? -3.217 -0.437 15.407 1.00 92.62 159 LEU A O 1
ATOM 1263 N N . LEU A 1 160 ? -1.882 -0.120 13.622 1.00 93.44 160 LEU A N 1
ATOM 1264 C CA . LEU A 1 160 ? -2.557 1.088 13.162 1.00 93.44 160 LEU A CA 1
ATOM 1265 C C . LEU A 1 160 ? -4.023 0.807 12.811 1.00 93.44 160 LEU A C 1
ATOM 1267 O O . LEU A 1 160 ? -4.905 1.600 13.132 1.00 93.44 160 LEU A O 1
ATOM 1271 N N . SER A 1 161 ? -4.282 -0.343 12.194 1.00 94.00 161 SER A N 1
ATOM 1272 C CA . SER A 1 161 ? -5.618 -0.796 11.830 1.00 94.00 161 SER A CA 1
ATOM 1273 C C . SER A 1 161 ? -6.517 -1.021 13.049 1.00 94.00 161 SER A C 1
ATOM 1275 O O . SER A 1 161 ? -7.635 -0.505 13.067 1.00 94.00 161 SER A O 1
ATOM 1277 N N . ASP A 1 162 ? -6.035 -1.708 14.091 1.00 91.69 162 ASP A N 1
ATOM 1278 C CA . ASP A 1 162 ? -6.801 -1.926 15.333 1.00 91.69 162 ASP A CA 1
ATOM 1279 C C . ASP A 1 162 ? -7.105 -0.593 16.041 1.00 91.69 162 ASP A C 1
ATOM 1281 O O . ASP A 1 162 ? -8.244 -0.342 16.443 1.00 91.69 162 ASP A O 1
ATOM 1285 N N . ILE A 1 163 ? -6.115 0.309 16.131 1.00 90.19 163 ILE A N 1
ATOM 1286 C CA . ILE A 1 163 ? -6.280 1.631 16.760 1.00 90.19 163 ILE A CA 1
ATOM 1287 C C . ILE A 1 163 ? -7.306 2.482 16.007 1.00 90.19 163 ILE A C 1
ATOM 1289 O O . ILE A 1 163 ? -8.266 2.956 16.620 1.00 90.19 163 ILE A O 1
ATOM 1293 N N . ILE A 1 164 ? -7.123 2.676 14.696 1.00 89.75 164 ILE A N 1
ATOM 1294 C CA . ILE A 1 164 ? -7.996 3.539 13.885 1.00 89.75 164 ILE A CA 1
ATOM 1295 C C . ILE A 1 164 ? -9.422 3.000 13.896 1.00 89.75 164 ILE A C 1
ATOM 1297 O O . ILE A 1 164 ? -10.366 3.754 14.126 1.00 89.75 164 ILE A O 1
ATOM 1301 N N . THR A 1 165 ? -9.585 1.692 13.710 1.00 90.06 165 THR A N 1
ATOM 1302 C CA . THR A 1 165 ? -10.916 1.088 13.640 1.00 90.06 165 THR A CA 1
ATOM 1303 C C . THR A 1 165 ? -11.657 1.200 14.968 1.00 90.06 165 THR A C 1
ATOM 1305 O O . THR A 1 165 ? -12.849 1.504 14.991 1.00 90.06 165 THR A O 1
ATOM 1308 N N . LYS A 1 166 ? -10.955 1.029 16.095 1.00 87.25 166 LYS A N 1
ATOM 1309 C CA . LYS A 1 166 ? -11.546 1.263 17.412 1.00 87.25 166 LYS A CA 1
ATOM 1310 C C . LYS A 1 166 ? -11.953 2.719 17.612 1.00 87.25 166 LYS A C 1
ATOM 1312 O O . LYS A 1 166 ? -13.056 2.971 18.087 1.00 87.25 166 LYS A O 1
ATOM 1317 N N . GLN A 1 167 ? -11.084 3.667 17.267 1.00 86.44 167 GLN A N 1
ATOM 1318 C CA . GLN A 1 167 ? -11.388 5.093 17.396 1.00 86.44 167 GLN A CA 1
ATOM 1319 C C . GLN A 1 167 ? -12.613 5.477 16.555 1.00 86.44 167 GLN A C 1
ATOM 1321 O O . GLN A 1 167 ? -13.528 6.119 17.065 1.00 86.44 167 GLN A O 1
ATOM 1326 N N . GLN A 1 168 ? -12.680 5.020 15.302 1.00 86.19 168 GLN A N 1
ATOM 1327 C CA . GLN A 1 168 ? -13.832 5.241 14.424 1.00 86.19 168 GLN A CA 1
ATOM 1328 C C . GLN A 1 168 ? -15.114 4.613 14.983 1.00 86.19 168 GLN A C 1
ATOM 1330 O O . GLN A 1 168 ? -16.158 5.261 14.992 1.00 86.19 168 GLN A O 1
ATOM 1335 N N . HIS A 1 169 ? -15.043 3.387 15.509 1.00 85.19 169 HIS A N 1
ATOM 1336 C CA . HIS A 1 169 ? -16.197 2.726 16.124 1.00 85.19 169 HIS A CA 1
ATOM 1337 C C . HIS A 1 169 ? -16.697 3.469 17.374 1.00 85.19 169 HIS A C 1
ATOM 1339 O O . HIS A 1 169 ? -17.900 3.645 17.556 1.00 85.19 169 HIS A O 1
ATOM 1345 N N . GLN A 1 170 ? -15.779 3.959 18.213 1.00 84.44 170 GLN A N 1
ATOM 1346 C CA . GLN A 1 170 ? -16.114 4.763 19.392 1.00 84.44 170 GLN A CA 1
ATOM 1347 C C . GLN A 1 170 ? -16.738 6.112 19.027 1.00 84.44 170 GLN A C 1
ATOM 1349 O O . GLN A 1 170 ? -17.644 6.561 19.722 1.00 84.44 170 GLN A O 1
ATOM 1354 N N . LEU A 1 171 ? -16.287 6.752 17.946 1.00 84.25 171 LEU A N 1
ATOM 1355 C CA . LEU A 1 171 ? -16.915 7.976 17.443 1.00 84.25 171 LEU A CA 1
ATOM 1356 C C . LEU A 1 171 ? -18.315 7.712 16.890 1.00 84.25 171 LEU A C 1
ATOM 1358 O O . LEU A 1 171 ? -19.226 8.491 17.144 1.00 84.25 171 LEU A O 1
ATOM 1362 N N . ALA A 1 172 ? -18.492 6.608 16.163 1.00 84.56 172 ALA A N 1
ATOM 1363 C CA . ALA A 1 172 ? -19.768 6.272 15.546 1.00 84.56 172 ALA A CA 1
ATOM 1364 C C . ALA A 1 172 ? -20.828 5.842 16.565 1.00 84.56 172 ALA A C 1
ATOM 1366 O O . ALA A 1 172 ? -22.019 6.028 16.317 1.00 84.56 172 ALA A O 1
ATOM 1367 N N . HIS A 1 173 ? -20.429 5.204 17.671 1.00 83.38 173 HIS A N 1
ATOM 1368 C CA . HIS A 1 173 ? -21.396 4.587 18.572 1.00 83.38 173 HIS A CA 1
ATOM 1369 C C . HIS A 1 173 ? -21.213 4.857 20.069 1.00 83.38 173 HIS A C 1
ATOM 1371 O O . HIS A 1 173 ? -21.958 4.298 20.879 1.00 83.38 173 HIS A O 1
ATOM 1377 N N . GLY A 1 174 ? -20.256 5.698 20.445 1.00 81.56 174 GLY A N 1
ATOM 1378 C CA . GLY A 1 174 ? -19.950 6.008 21.837 1.00 81.56 174 GLY A CA 1
ATOM 1379 C C . GLY A 1 174 ? -19.063 4.962 22.530 1.00 81.56 174 GLY A C 1
ATOM 1380 O O . GLY A 1 174 ? -18.683 3.942 21.943 1.00 81.56 174 GLY A O 1
ATOM 1381 N N . PRO A 1 175 ? -18.676 5.218 23.793 1.00 78.19 175 PRO A N 1
ATOM 1382 C CA . PRO A 1 175 ? -17.883 4.283 24.580 1.00 78.19 175 PRO A CA 1
ATOM 1383 C C . PRO A 1 175 ? -18.669 3.000 24.890 1.00 78.19 175 PRO A C 1
ATOM 1385 O O . PRO A 1 175 ? -19.898 2.986 24.916 1.00 78.19 175 PRO A O 1
ATOM 1388 N N . LEU A 1 176 ? -17.942 1.913 25.160 1.00 69.62 176 LEU A N 1
ATOM 1389 C CA . LEU A 1 176 ? -18.549 0.672 25.642 1.00 69.62 176 LEU A CA 1
ATOM 1390 C C . LEU A 1 176 ? -19.274 0.923 26.984 1.00 69.62 176 LEU A C 1
ATOM 1392 O O . LEU A 1 176 ? -18.740 1.666 27.815 1.00 69.62 176 LEU A O 1
ATOM 1396 N N . PRO A 1 177 ? -20.454 0.315 27.209 1.00 62.50 177 PRO A N 1
ATOM 1397 C CA . PRO A 1 177 ? -21.226 0.500 28.435 1.00 62.50 177 PRO A CA 1
ATOM 1398 C C . PRO A 1 177 ? -20.429 0.090 29.688 1.00 62.50 177 PRO A C 1
ATOM 1400 O O . PRO A 1 177 ? -19.746 -0.935 29.726 1.00 62.50 177 PRO A O 1
ATOM 1403 N N . SER A 1 178 ? -20.500 0.928 30.726 1.00 49.41 178 SER A N 1
ATOM 1404 C CA . SER A 1 178 ? -19.675 0.872 31.944 1.00 49.41 178 SER A CA 1
ATOM 1405 C C . SER A 1 178 ? -19.996 -0.293 32.888 1.00 49.41 178 SER A C 1
ATOM 1407 O O . SER A 1 178 ? -19.131 -0.675 33.678 1.00 49.41 178 SER A O 1
ATOM 1409 N N . SER A 1 179 ? -21.181 -0.903 32.789 1.00 45.44 179 SER A N 1
ATOM 1410 C CA . SER A 1 179 ? -21.599 -2.042 33.626 1.00 45.44 179 SER A CA 1
ATOM 1411 C C . SER A 1 179 ? -20.724 -3.288 33.434 1.00 45.44 179 SER A C 1
ATOM 1413 O O . SER A 1 179 ? -20.499 -4.031 34.386 1.00 45.44 179 SER A O 1
ATOM 1415 N N . VAL A 1 180 ? -20.126 -3.463 32.251 1.00 47.34 180 VAL A N 1
ATOM 1416 C CA . VAL A 1 180 ? -19.188 -4.562 31.944 1.00 47.34 180 VAL A CA 1
ATOM 1417 C C . VAL A 1 180 ? -17.727 -4.161 32.202 1.00 47.34 180 VAL A C 1
ATOM 1419 O O . VAL A 1 180 ? -16.857 -5.014 32.353 1.00 47.34 180 VAL A O 1
ATOM 1422 N N . SER A 1 181 ? -17.433 -2.861 32.346 1.00 43.41 181 SER A N 1
ATOM 1423 C CA . SER A 1 181 ? -16.091 -2.381 32.716 1.00 43.41 181 SER A CA 1
ATOM 1424 C C . SER A 1 181 ? -15.696 -2.743 34.156 1.00 43.41 181 SER A C 1
ATOM 1426 O O . SER A 1 181 ? -14.515 -2.628 34.481 1.00 43.41 181 SER A O 1
ATOM 1428 N N . ARG A 1 182 ? -16.658 -3.131 35.010 1.00 37.69 182 ARG A N 1
ATOM 1429 C CA . ARG A 1 182 ? -16.440 -3.503 36.421 1.00 37.69 182 ARG A CA 1
ATOM 1430 C C . ARG A 1 182 ? -16.510 -5.000 36.708 1.00 37.69 182 ARG A C 1
ATOM 1432 O O . ARG A 1 182 ? -15.932 -5.424 37.700 1.00 37.69 182 ARG A O 1
ATOM 1439 N N . GLN A 1 183 ? -17.169 -5.803 35.872 1.00 38.03 183 GLN A N 1
ATOM 1440 C CA . GLN A 1 183 ? -17.094 -7.259 35.997 1.00 38.03 183 GLN A CA 1
ATOM 1441 C C . GLN A 1 183 ? -15.788 -7.736 35.364 1.00 38.03 183 GLN A C 1
ATOM 1443 O O . GLN A 1 183 ? -15.720 -8.205 34.227 1.00 38.03 183 GLN A O 1
ATOM 1448 N N . GLU A 1 184 ? -14.712 -7.551 36.123 1.00 38.94 184 GLU A N 1
ATOM 1449 C CA . GLU A 1 184 ? -13.435 -8.209 35.912 1.00 38.94 184 GLU A CA 1
ATOM 1450 C C . GLU A 1 184 ? -13.645 -9.725 35.999 1.00 38.94 184 GLU A C 1
ATOM 1452 O O . GLU A 1 184 ? -13.454 -10.341 37.039 1.00 38.94 184 GLU A O 1
ATOM 1457 N N . ALA A 1 185 ? -14.042 -10.353 34.890 1.00 33.84 185 ALA A N 1
ATOM 1458 C CA . ALA A 1 185 ? -13.837 -11.782 34.725 1.00 33.84 185 ALA A CA 1
ATOM 1459 C C . ALA A 1 185 ? -12.317 -12.008 34.709 1.00 33.84 185 ALA A C 1
ATOM 1461 O O . ALA A 1 185 ? -11.629 -11.727 33.717 1.00 33.84 185 ALA A O 1
ATOM 1462 N N . THR A 1 186 ? -11.798 -12.412 35.864 1.00 33.50 186 THR A N 1
ATOM 1463 C CA . THR A 1 186 ? -10.431 -12.844 36.134 1.00 33.50 186 THR A CA 1
ATOM 1464 C C . THR A 1 186 ? -10.162 -14.132 35.362 1.00 33.50 186 THR A C 1
ATOM 1466 O O . THR A 1 186 ? -10.361 -15.233 35.853 1.00 33.50 186 THR A O 1
ATOM 1469 N N . VAL A 1 187 ? -9.719 -14.011 34.109 1.00 39.47 187 VAL A N 1
ATOM 1470 C CA . VAL A 1 187 ? -9.379 -15.190 33.288 1.00 39.47 187 VAL A CA 1
ATOM 1471 C C . VAL A 1 187 ? -8.036 -15.813 33.706 1.00 39.47 187 VAL A C 1
ATOM 1473 O O . VAL A 1 187 ? -7.763 -16.950 33.346 1.00 39.47 187 VAL A O 1
ATOM 1476 N N . PHE A 1 188 ? -7.212 -15.128 34.511 1.00 24.50 188 PHE A N 1
ATOM 1477 C CA . PHE A 1 188 ? -5.956 -15.693 35.013 1.00 24.50 188 PHE A CA 1
ATOM 1478 C C . PHE A 1 188 ? -5.682 -15.318 36.479 1.00 24.50 188 PHE A C 1
ATOM 1480 O O . PHE A 1 188 ? -5.770 -14.132 36.818 1.00 24.50 188 PHE A O 1
ATOM 1487 N N . PRO A 1 189 ? -5.299 -16.285 37.337 1.00 30.70 189 PRO A N 1
ATOM 1488 C CA . PRO A 1 189 ? -4.732 -15.988 38.644 1.00 30.70 189 PRO A CA 1
ATOM 1489 C C . PRO A 1 189 ? -3.389 -15.272 38.465 1.00 30.70 189 PRO A C 1
ATOM 1491 O O . PRO A 1 189 ? -2.507 -15.740 37.746 1.00 30.70 189 PRO A O 1
ATOM 1494 N N . ARG A 1 190 ? -3.227 -14.111 39.108 1.00 34.75 190 ARG A N 1
ATOM 1495 C CA . ARG A 1 190 ? -1.942 -13.408 39.179 1.00 34.75 190 ARG A CA 1
ATOM 1496 C C . ARG A 1 190 ? -1.127 -13.967 40.341 1.00 34.75 190 ARG A C 1
ATOM 1498 O O . ARG A 1 190 ? -1.247 -13.483 41.459 1.00 34.75 190 ARG A O 1
ATOM 1505 N N . THR A 1 191 ? -0.248 -14.917 40.061 1.00 37.16 191 THR A N 1
ATOM 1506 C CA . THR A 1 191 ? 1.007 -15.050 40.813 1.00 37.16 191 THR A CA 1
ATOM 1507 C C . THR A 1 191 ? 2.125 -14.546 39.904 1.00 37.16 191 THR A C 1
ATOM 1509 O O . THR A 1 191 ? 2.436 -15.221 38.921 1.00 37.16 191 THR A O 1
ATOM 1512 N N . PRO A 1 192 ? 2.682 -13.341 40.128 1.00 37.50 192 PRO A N 1
ATOM 1513 C CA . PRO A 1 192 ? 3.813 -12.873 39.338 1.00 37.50 192 PRO A CA 1
ATOM 1514 C C . PRO A 1 192 ? 5.039 -13.755 39.640 1.00 37.50 192 PRO A C 1
ATOM 1516 O O . PRO A 1 192 ? 5.360 -13.950 40.812 1.00 37.50 192 PRO A O 1
ATOM 1519 N N . PRO A 1 193 ? 5.732 -14.308 38.629 1.00 37.34 193 PRO A N 1
ATOM 1520 C CA . PRO A 1 193 ? 6.996 -14.990 38.858 1.00 37.34 193 PRO A CA 1
ATOM 1521 C C . PRO A 1 193 ? 8.091 -13.957 39.157 1.00 37.34 193 PRO A C 1
ATOM 1523 O O . PRO A 1 193 ? 8.339 -13.033 38.376 1.00 37.34 193 PRO A O 1
ATOM 1526 N N . ASN A 1 194 ? 8.758 -14.142 40.294 1.00 43.81 194 ASN A N 1
ATOM 1527 C CA . ASN A 1 194 ? 9.877 -13.332 40.768 1.00 43.81 194 ASN A CA 1
ATOM 1528 C C . ASN A 1 194 ? 11.147 -13.669 39.972 1.00 43.81 194 ASN A C 1
ATOM 1530 O O . ASN A 1 194 ? 11.928 -14.514 40.393 1.00 43.81 194 ASN A O 1
ATOM 1534 N N . THR A 1 195 ? 11.372 -13.040 38.818 1.00 57.25 195 THR A N 1
ATOM 1535 C CA . THR A 1 195 ? 12.673 -13.095 38.128 1.00 57.25 195 THR A CA 1
ATOM 1536 C C . THR A 1 195 ? 12.956 -11.781 37.405 1.00 57.25 195 THR A C 1
ATOM 1538 O O . THR A 1 195 ? 12.055 -11.107 36.923 1.00 57.25 195 THR A O 1
ATOM 1541 N N . VAL A 1 196 ? 14.230 -11.398 37.302 1.00 49.19 196 VAL A N 1
ATOM 1542 C CA . VAL A 1 196 ? 14.672 -10.149 36.648 1.00 49.19 196 VAL A CA 1
ATOM 1543 C C . VAL A 1 196 ? 14.242 -10.075 35.167 1.00 49.19 196 VAL A C 1
ATOM 1545 O O . VAL A 1 196 ? 14.053 -8.981 34.633 1.00 49.19 196 VAL A O 1
ATOM 1548 N N . SER A 1 197 ? 13.991 -11.218 34.514 1.00 45.56 197 SER A N 1
ATOM 1549 C CA . SER A 1 197 ? 13.408 -11.267 33.165 1.00 45.56 197 SER A CA 1
ATOM 1550 C C . SER A 1 197 ? 11.952 -10.780 33.126 1.00 45.56 197 SER A C 1
ATOM 1552 O O . SER A 1 197 ? 11.602 -10.038 32.208 1.00 45.56 197 SER A O 1
ATOM 1554 N N . SER A 1 198 ? 11.125 -11.078 34.139 1.00 45.38 198 SER A N 1
ATOM 1555 C CA . SER A 1 198 ? 9.738 -10.588 34.222 1.00 45.38 198 SER A CA 1
ATOM 1556 C C . SER A 1 198 ? 9.670 -9.081 34.513 1.00 45.38 198 SER A C 1
ATOM 1558 O O . SER A 1 198 ? 8.760 -8.387 34.051 1.00 45.38 198 SER A O 1
ATOM 1560 N N . SER A 1 199 ? 10.687 -8.526 35.179 1.00 44.75 199 SER A N 1
ATOM 1561 C CA . SER A 1 199 ? 10.865 -7.076 35.355 1.00 44.75 199 SER A CA 1
ATOM 1562 C C . SER A 1 199 ? 11.245 -6.361 34.051 1.00 44.75 199 SER A C 1
ATOM 1564 O O . SER A 1 199 ? 10.755 -5.267 33.781 1.00 44.75 199 SER A O 1
ATOM 1566 N N . LEU A 1 200 ? 12.067 -6.978 33.196 1.00 44.09 200 LEU A N 1
ATOM 1567 C CA . LEU A 1 200 ? 12.413 -6.433 31.875 1.00 44.09 200 LEU A CA 1
ATOM 1568 C C . LEU A 1 200 ? 11.255 -6.539 30.876 1.00 44.09 200 LEU A C 1
ATOM 1570 O O . LEU A 1 200 ? 11.032 -5.614 30.091 1.00 44.09 200 LEU A O 1
ATOM 1574 N N . GLU A 1 201 ? 10.482 -7.623 30.924 1.00 45.34 201 GLU A N 1
ATOM 1575 C CA . GLU A 1 201 ? 9.238 -7.741 30.161 1.00 45.34 201 GLU A CA 1
ATOM 1576 C C . GLU A 1 201 ? 8.194 -6.729 30.640 1.00 45.34 201 GLU A C 1
ATOM 1578 O O . GLU A 1 201 ? 7.613 -6.023 29.817 1.00 45.34 201 GLU A O 1
ATOM 1583 N N . SER A 1 202 ? 8.015 -6.558 31.953 1.00 44.28 202 SER A N 1
ATOM 1584 C CA . SER A 1 202 ? 7.088 -5.558 32.494 1.00 44.28 202 SER A CA 1
ATOM 1585 C C . SER A 1 202 ? 7.525 -4.117 32.206 1.00 44.28 202 SER A C 1
ATOM 1587 O O . SER A 1 202 ? 6.667 -3.292 31.909 1.00 44.28 202 SER A O 1
ATOM 1589 N N . LEU A 1 203 ? 8.828 -3.811 32.170 1.00 42.91 203 LEU A N 1
ATOM 1590 C CA . LEU A 1 203 ? 9.365 -2.518 31.719 1.00 42.91 203 LEU A CA 1
ATOM 1591 C C . LEU A 1 203 ? 9.095 -2.259 30.232 1.00 42.91 203 LEU A C 1
ATOM 1593 O O . LEU A 1 203 ? 8.674 -1.160 29.867 1.00 42.91 203 LEU A O 1
ATOM 1597 N N . ARG A 1 204 ? 9.278 -3.264 29.365 1.00 39.09 204 ARG A N 1
ATOM 1598 C CA . ARG A 1 204 ? 8.961 -3.153 27.928 1.00 39.09 204 ARG A CA 1
ATOM 1599 C C . ARG A 1 204 ? 7.458 -2.986 27.701 1.00 39.09 204 ARG A C 1
ATOM 1601 O O . ARG A 1 204 ? 7.055 -2.107 26.939 1.00 39.09 204 ARG A O 1
ATOM 1608 N N . LEU A 1 205 ? 6.626 -3.755 28.406 1.00 43.09 205 LEU A N 1
ATOM 1609 C CA . LEU A 1 205 ? 5.172 -3.575 28.415 1.00 43.09 205 LEU A CA 1
ATOM 1610 C C . LEU A 1 205 ? 4.769 -2.199 28.979 1.00 43.09 205 LEU A C 1
ATOM 1612 O O . LEU A 1 205 ? 3.857 -1.577 28.439 1.00 43.09 205 LEU A O 1
ATOM 1616 N N . SER A 1 206 ? 5.459 -1.700 30.007 1.00 46.81 206 SER A N 1
ATOM 1617 C CA . SER A 1 206 ? 5.227 -0.388 30.629 1.00 46.81 206 SER A CA 1
ATOM 1618 C C . SER A 1 206 ? 5.583 0.763 29.688 1.00 46.81 206 SER A C 1
ATOM 1620 O O . SER A 1 206 ? 4.822 1.720 29.575 1.00 46.81 206 SER A O 1
ATOM 1622 N N . PHE A 1 207 ? 6.662 0.645 28.909 1.00 46.91 207 PHE A N 1
ATOM 1623 C CA . PHE A 1 207 ? 7.019 1.625 27.881 1.00 46.91 207 PHE A CA 1
ATOM 1624 C C . PHE A 1 207 ? 5.988 1.663 26.742 1.00 46.91 207 PHE A C 1
ATOM 1626 O O . PHE A 1 207 ? 5.541 2.732 26.328 1.00 46.91 207 PHE A O 1
ATOM 1633 N N . CYS A 1 208 ? 5.527 0.496 26.286 1.00 45.78 208 CYS A N 1
ATOM 1634 C CA . CYS A 1 208 ? 4.447 0.384 25.301 1.00 45.78 208 CYS A CA 1
ATOM 1635 C C . CYS A 1 208 ? 3.132 0.985 25.829 1.00 45.78 208 CYS A C 1
ATOM 1637 O O . CYS A 1 208 ? 2.417 1.694 25.118 1.00 45.78 208 CYS A O 1
ATOM 1639 N N . TYR A 1 209 ? 2.835 0.736 27.105 1.00 52.91 209 TYR A N 1
ATOM 1640 C CA . TYR A 1 209 ? 1.695 1.301 27.816 1.00 52.91 209 TYR A CA 1
ATOM 1641 C C . TYR A 1 209 ? 1.812 2.826 27.954 1.00 52.91 209 TYR A C 1
ATOM 1643 O O . TYR A 1 209 ? 0.833 3.538 27.732 1.00 52.91 209 TYR A O 1
ATOM 1651 N N . MET A 1 210 ? 3.011 3.337 28.233 1.00 56.66 210 MET A N 1
ATOM 1652 C CA . MET A 1 210 ? 3.313 4.764 28.307 1.00 56.66 210 MET A CA 1
ATOM 1653 C C . MET A 1 210 ? 3.142 5.445 26.949 1.00 56.66 210 MET A C 1
ATOM 1655 O O . MET A 1 210 ? 2.476 6.471 26.891 1.00 56.66 210 MET A O 1
ATOM 1659 N N . ILE A 1 211 ? 3.644 4.864 25.851 1.00 58.78 211 ILE A N 1
ATOM 1660 C CA . ILE A 1 211 ? 3.434 5.396 24.491 1.00 58.78 211 ILE A CA 1
ATOM 1661 C C . ILE A 1 211 ? 1.941 5.440 24.154 1.00 58.78 211 ILE A C 1
ATOM 1663 O O . ILE A 1 211 ? 1.445 6.456 23.667 1.00 58.78 211 ILE A O 1
ATOM 1667 N N . TYR A 1 212 ? 1.203 4.366 24.445 1.00 62.66 212 TYR A N 1
ATOM 1668 C CA . TYR A 1 212 ? -0.240 4.319 24.217 1.00 62.66 212 TYR A CA 1
ATOM 1669 C C . TYR A 1 212 ? -0.988 5.406 25.009 1.00 62.66 212 TYR A C 1
ATOM 1671 O O . TYR A 1 212 ? -1.854 6.089 24.456 1.00 62.66 212 TYR A O 1
ATOM 1679 N N . HIS A 1 213 ? -0.662 5.597 26.290 1.00 63.22 213 HIS A N 1
ATOM 1680 C CA . HIS A 1 213 ? -1.297 6.629 27.117 1.00 63.22 213 HIS A CA 1
ATOM 1681 C C . HIS A 1 213 ? -0.849 8.039 26.766 1.00 63.22 213 HIS A C 1
ATOM 1683 O O . HIS A 1 213 ? -1.682 8.939 26.786 1.00 63.22 213 HIS A O 1
ATOM 1689 N N . ALA A 1 214 ? 0.411 8.234 26.380 1.00 68.06 214 ALA A N 1
ATOM 1690 C CA . ALA A 1 214 ? 0.907 9.502 25.861 1.00 68.06 214 ALA A CA 1
ATOM 1691 C C . ALA A 1 214 ? 0.144 9.884 24.589 1.00 68.06 214 ALA A C 1
ATOM 1693 O O . ALA A 1 214 ? -0.403 10.981 24.508 1.00 68.06 214 ALA A O 1
ATOM 1694 N N . TRP A 1 215 ? -0.008 8.949 23.646 1.00 68.12 215 TRP A N 1
ATOM 1695 C CA . TRP A 1 215 ? -0.801 9.156 22.435 1.00 68.12 215 TRP A CA 1
ATOM 1696 C C . TRP A 1 215 ? -2.267 9.471 22.743 1.00 68.12 215 TRP A C 1
ATOM 1698 O O . TRP A 1 215 ? -2.829 10.435 22.221 1.00 68.12 215 TRP A O 1
ATOM 1708 N N . LYS A 1 216 ? -2.890 8.686 23.631 1.00 68.62 216 LYS A N 1
ATOM 1709 C CA . LYS A 1 216 ? -4.270 8.919 24.069 1.00 68.62 216 LYS A CA 1
ATOM 1710 C C . LYS A 1 216 ? -4.422 10.294 24.723 1.00 68.62 216 LYS A C 1
ATOM 1712 O O . LYS A 1 216 ? -5.401 10.978 24.442 1.00 68.62 216 LYS A O 1
ATOM 1717 N N . SER A 1 217 ? -3.468 10.687 25.564 1.00 70.88 217 SER A N 1
ATOM 1718 C CA . SER A 1 217 ? -3.440 11.982 26.242 1.00 70.88 217 SER A CA 1
ATOM 1719 C C . SER A 1 217 ? -3.352 13.118 25.228 1.00 70.88 217 SER A C 1
ATOM 1721 O O . SER A 1 217 ? -4.243 13.963 25.197 1.00 70.88 217 SER A O 1
ATOM 1723 N N . VAL A 1 218 ? -2.380 13.071 24.309 1.00 74.44 218 VAL A N 1
ATOM 1724 C CA . VAL A 1 218 ? -2.218 14.058 23.228 1.00 74.44 218 VAL A CA 1
ATOM 1725 C C . VAL A 1 218 ? -3.495 14.180 22.399 1.00 74.44 218 VAL A C 1
ATOM 1727 O O . VAL A 1 218 ? -4.004 15.284 22.216 1.00 74.44 218 VAL A O 1
ATOM 1730 N N . HIS A 1 219 ? -4.063 13.056 21.954 1.00 71.00 219 HIS A N 1
ATOM 1731 C CA . HIS A 1 219 ? -5.293 13.063 21.164 1.00 71.00 219 HIS A CA 1
ATOM 1732 C C . HIS A 1 219 ? -6.489 13.614 21.953 1.00 71.00 219 HIS A C 1
ATOM 1734 O O . HIS A 1 219 ? -7.273 14.396 21.418 1.00 71.00 219 HIS A O 1
ATOM 1740 N N . SER A 1 220 ? -6.625 13.252 23.233 1.00 72.81 220 SER A N 1
ATOM 1741 C CA . SER A 1 220 ? -7.710 13.754 24.080 1.00 72.81 220 SER A CA 1
ATOM 1742 C C . SER A 1 220 ? -7.604 15.257 24.323 1.00 72.81 220 SER A C 1
ATOM 1744 O O . SER A 1 220 ? -8.599 15.958 24.150 1.00 72.81 220 SER A O 1
ATOM 1746 N N . THR A 1 221 ? -6.402 15.755 24.618 1.00 77.56 221 THR A N 1
ATOM 1747 C CA . THR A 1 221 ? -6.123 17.175 24.842 1.00 77.56 221 THR A CA 1
ATOM 1748 C C . THR A 1 221 ? -6.372 17.972 23.571 1.00 77.56 221 THR A C 1
ATOM 1750 O O . THR A 1 221 ? -7.100 18.960 23.607 1.00 77.56 221 THR A O 1
ATOM 1753 N N . TRP A 1 222 ? -5.874 17.495 22.427 1.00 75.69 222 TRP A N 1
ATOM 1754 C CA . TRP A 1 222 ? -6.151 18.100 21.125 1.00 75.69 222 TRP A CA 1
ATOM 1755 C C . TRP A 1 222 ? -7.656 18.152 20.835 1.00 75.69 222 TRP A C 1
ATOM 1757 O O . TRP A 1 222 ? -8.191 19.215 20.539 1.00 75.69 222 TRP A O 1
ATOM 1767 N N . SER A 1 223 ? -8.374 17.040 21.030 1.00 71.56 223 SER A N 1
ATOM 1768 C CA . SER A 1 223 ? -9.828 16.994 20.822 1.00 71.56 223 SER A CA 1
ATOM 1769 C C . SER A 1 223 ? -10.606 17.916 21.767 1.00 71.56 223 SER A C 1
ATOM 1771 O O . SER A 1 223 ? -11.696 18.365 21.426 1.00 71.56 223 SER A O 1
ATOM 1773 N N . ALA A 1 224 ? -10.083 18.180 22.966 1.00 77.62 224 ALA A N 1
ATOM 1774 C CA . ALA A 1 224 ? -10.695 19.087 23.929 1.00 77.62 224 ALA A CA 1
ATOM 1775 C C . ALA A 1 224 ? -10.456 20.554 23.547 1.00 77.62 224 ALA A C 1
ATOM 1777 O O . ALA A 1 224 ? -11.353 21.374 23.715 1.00 77.62 224 ALA A O 1
ATOM 1778 N N . VAL A 1 225 ? -9.277 20.874 23.003 1.00 78.94 225 VAL A N 1
ATOM 1779 C CA . VAL A 1 225 ? -8.961 22.200 22.452 1.00 78.94 225 VAL A CA 1
ATOM 1780 C C . VAL A 1 225 ? -9.819 22.483 21.220 1.00 78.94 225 VAL A C 1
ATOM 1782 O O . VAL A 1 225 ? -10.461 23.527 21.156 1.00 78.94 225 VAL A O 1
ATOM 1785 N N . CYS A 1 226 ? -9.899 21.534 20.285 1.00 74.12 226 CYS A N 1
ATOM 1786 C CA . CYS A 1 226 ? -10.709 21.656 19.073 1.00 74.12 226 CYS A CA 1
ATOM 1787 C C . CYS A 1 226 ? -12.196 21.871 19.382 1.00 74.12 226 CYS A C 1
ATOM 1789 O O . CYS A 1 226 ? -12.807 22.760 18.799 1.00 74.12 226 CYS A O 1
ATOM 1791 N N . ARG A 1 227 ? -12.744 21.162 20.378 1.00 74.50 227 ARG A N 1
ATOM 1792 C CA . ARG A 1 227 ? -14.145 21.307 20.810 1.00 74.50 227 ARG A CA 1
ATOM 1793 C C . ARG A 1 227 ? -14.500 22.663 21.428 1.00 74.50 227 ARG A C 1
ATOM 1795 O O . ARG A 1 227 ? -15.679 22.947 21.605 1.00 74.50 227 ARG A O 1
ATOM 1802 N N . ARG A 1 228 ? -13.513 23.489 21.795 1.00 81.94 228 ARG A N 1
ATOM 1803 C CA . ARG A 1 228 ? -13.747 24.861 22.286 1.00 81.94 228 ARG A CA 1
ATOM 1804 C C . ARG A 1 228 ? -13.903 25.876 21.152 1.00 81.94 228 ARG A C 1
ATOM 1806 O O . ARG A 1 228 ? -14.254 27.021 21.422 1.00 81.94 228 ARG A O 1
ATOM 1813 N N . LEU A 1 229 ? -13.613 25.490 19.910 1.00 81.75 229 LEU A N 1
ATOM 1814 C CA . LEU A 1 229 ? -13.714 26.366 18.747 1.00 81.75 229 LEU A CA 1
ATOM 1815 C C . LEU A 1 229 ? -15.140 26.360 18.168 1.00 81.75 229 LEU A C 1
ATOM 1817 O O . LEU A 1 229 ? -15.852 25.363 18.288 1.00 81.75 229 LEU A O 1
ATOM 1821 N N . PRO A 1 230 ? -15.557 27.440 17.480 1.00 84.94 230 PRO A N 1
ATOM 1822 C CA . PRO A 1 230 ? -16.749 27.415 16.636 1.00 84.94 230 PRO A CA 1
ATOM 1823 C C . PRO A 1 230 ? -16.659 26.282 15.604 1.00 84.94 230 PRO A C 1
ATOM 1825 O O . PRO A 1 230 ? -15.589 26.051 15.040 1.00 84.94 230 PRO A O 1
ATOM 1828 N N . SER A 1 231 ? -17.776 25.618 15.300 1.00 75.25 231 SER A N 1
ATOM 1829 C CA . SER A 1 231 ? -17.817 24.402 14.463 1.00 75.25 231 SER A CA 1
ATOM 1830 C C . SER A 1 231 ? -17.118 24.540 13.099 1.00 75.25 231 SER A C 1
ATOM 1832 O O . SER A 1 231 ? -16.432 23.621 12.649 1.00 75.25 231 SER A O 1
ATOM 1834 N N . GLY A 1 232 ? -17.223 25.706 12.450 1.00 79.50 232 GLY A N 1
ATOM 1835 C CA . GLY A 1 232 ? -16.510 25.992 11.200 1.00 79.50 232 GLY A CA 1
ATOM 1836 C C . GLY A 1 232 ? -14.987 26.089 11.372 1.00 79.50 232 GLY A C 1
ATOM 1837 O O . GLY A 1 232 ? -14.233 25.552 10.559 1.00 79.50 232 GLY A O 1
ATOM 1838 N N . ALA A 1 233 ? -14.526 26.724 12.453 1.00 83.88 233 ALA A N 1
ATOM 1839 C CA . ALA A 1 233 ? -13.105 26.868 12.765 1.00 83.88 233 ALA A CA 1
ATOM 1840 C C . ALA A 1 233 ? -12.488 25.543 13.238 1.00 83.88 233 ALA A C 1
ATOM 1842 O O . ALA A 1 233 ? -11.368 25.225 12.842 1.00 83.88 233 ALA A O 1
ATOM 1843 N N . GLU A 1 234 ? -13.225 24.733 14.008 1.00 84.00 234 GLU A N 1
ATOM 1844 C CA . GLU A 1 234 ? -12.795 23.398 14.443 1.00 84.00 234 GLU A CA 1
ATOM 1845 C C . GLU A 1 234 ? -12.423 22.513 13.246 1.00 84.00 234 GLU A C 1
ATOM 1847 O O . GLU A 1 234 ? -11.340 21.918 13.211 1.00 84.00 234 GLU A O 1
ATOM 1852 N N . HIS A 1 235 ? -13.295 22.462 12.235 1.00 85.44 235 HIS A N 1
ATOM 1853 C CA . HIS A 1 235 ? -13.062 21.661 11.039 1.00 85.44 235 HIS A CA 1
ATOM 1854 C C . HIS A 1 235 ? -11.838 22.151 10.247 1.00 85.44 235 HIS A C 1
ATOM 1856 O O . HIS A 1 235 ? -11.049 21.334 9.767 1.00 85.44 235 HIS A O 1
ATOM 1862 N N . ILE A 1 236 ? -11.648 23.468 10.116 1.00 88.44 236 ILE A N 1
ATOM 1863 C CA . ILE A 1 236 ? -10.495 24.044 9.406 1.00 88.44 236 ILE A CA 1
ATOM 1864 C C . ILE A 1 236 ? -9.195 23.742 10.155 1.00 88.44 236 ILE A C 1
ATOM 1866 O O . ILE A 1 236 ? -8.271 23.192 9.558 1.00 88.44 236 ILE A O 1
ATOM 1870 N N . VAL A 1 237 ? -9.136 24.042 11.456 1.00 89.06 237 VAL A N 1
ATOM 1871 C CA . VAL A 1 237 ? -7.938 23.836 12.285 1.00 89.06 237 VAL A CA 1
ATOM 1872 C C . VAL A 1 237 ? -7.552 22.360 12.308 1.00 89.06 237 VAL A C 1
ATOM 1874 O O . VAL A 1 237 ? -6.400 22.023 12.059 1.00 89.06 237 VAL A O 1
ATOM 1877 N N . THR A 1 238 ? -8.519 21.463 12.503 1.00 87.06 238 THR A N 1
ATOM 1878 C CA . THR A 1 238 ? -8.265 20.017 12.551 1.00 87.06 238 THR A CA 1
ATOM 1879 C C . THR A 1 238 ? -7.683 19.495 11.234 1.00 87.06 238 THR A C 1
ATOM 1881 O O . THR A 1 238 ? -6.670 18.792 11.233 1.00 87.06 238 THR A O 1
ATOM 1884 N N . ASN A 1 239 ? -8.275 19.862 10.092 1.00 90.88 239 ASN A N 1
ATOM 1885 C CA . ASN A 1 239 ? -7.763 19.431 8.790 1.00 90.88 239 ASN A CA 1
ATOM 1886 C C . ASN A 1 239 ? -6.413 20.077 8.444 1.00 90.88 239 ASN A C 1
ATOM 1888 O O . ASN A 1 239 ? -5.562 19.406 7.852 1.00 90.88 239 ASN A O 1
ATOM 1892 N N . ALA A 1 240 ? -6.191 21.339 8.821 1.00 92.56 240 ALA A N 1
ATOM 1893 C CA . ALA A 1 240 ? -4.909 22.013 8.639 1.00 92.56 240 ALA A CA 1
ATOM 1894 C C . ALA A 1 240 ? -3.806 21.318 9.448 1.00 92.56 240 ALA A C 1
ATOM 1896 O O . ALA A 1 240 ? -2.759 20.987 8.895 1.00 92.56 240 ALA A O 1
ATOM 1897 N N . SER A 1 241 ? -4.065 20.985 10.715 1.00 90.81 241 SER A N 1
ATOM 1898 C CA . SER A 1 241 ? -3.124 20.250 11.565 1.00 90.81 241 SER A CA 1
ATOM 1899 C C . SER A 1 241 ? -2.798 18.864 11.014 1.00 90.81 241 SER A C 1
ATOM 1901 O O . SER A 1 241 ? -1.626 18.492 10.961 1.00 90.81 241 SER A O 1
ATOM 1903 N N . TYR A 1 242 ? -3.791 18.108 10.531 1.00 93.44 242 TYR A N 1
ATOM 1904 C CA . TYR A 1 242 ? -3.514 16.828 9.872 1.00 93.44 242 TYR A CA 1
ATOM 1905 C C . TYR A 1 242 ? -2.740 16.988 8.562 1.00 93.44 242 TYR A C 1
ATOM 1907 O O . TYR A 1 242 ? -1.919 16.132 8.244 1.00 93.44 242 TYR A O 1
ATOM 1915 N N . SER A 1 243 ? -2.964 18.071 7.816 1.00 94.50 243 SER A N 1
ATOM 1916 C CA . SER A 1 243 ? -2.219 18.358 6.584 1.00 94.50 243 SER A CA 1
ATOM 1917 C C . SER A 1 243 ? -0.760 18.717 6.883 1.00 94.50 243 SER A C 1
ATOM 1919 O O . SER A 1 243 ? 0.139 18.209 6.220 1.00 94.50 243 SER A O 1
ATOM 1921 N N . LEU A 1 244 ? -0.499 19.506 7.931 1.00 94.38 244 LEU A N 1
ATOM 1922 C CA . LEU A 1 244 ? 0.860 19.783 8.411 1.00 94.38 244 LEU A CA 1
ATOM 1923 C C . LEU A 1 244 ? 1.560 18.504 8.882 1.00 94.38 244 LEU A C 1
ATOM 1925 O O . LEU A 1 244 ? 2.708 18.255 8.519 1.00 94.38 244 LEU A O 1
ATOM 1929 N N . LEU A 1 245 ? 0.852 17.651 9.627 1.00 93.31 245 LEU A N 1
ATOM 1930 C CA . LEU A 1 245 ? 1.389 16.365 10.065 1.00 93.31 245 LEU A CA 1
ATOM 1931 C C . LEU A 1 245 ? 1.654 15.416 8.884 1.00 93.31 245 LEU A C 1
ATOM 1933 O O . LEU A 1 245 ? 2.624 14.663 8.911 1.00 93.31 245 LEU A O 1
ATOM 1937 N N . PHE A 1 246 ? 0.834 15.472 7.832 1.00 95.12 246 PHE A N 1
ATOM 1938 C CA . PHE A 1 246 ? 1.054 14.730 6.590 1.00 95.12 246 PHE A CA 1
ATOM 1939 C C . PHE A 1 246 ? 2.314 15.210 5.861 1.00 95.12 246 PHE A C 1
ATOM 1941 O O . PHE A 1 246 ? 3.107 14.381 5.411 1.00 95.12 246 PHE A O 1
ATOM 1948 N N . LEU A 1 247 ? 2.536 16.527 5.772 1.00 95.25 247 LEU A N 1
ATOM 1949 C CA . LEU A 1 247 ? 3.754 17.095 5.183 1.00 95.25 247 LEU A CA 1
ATOM 1950 C C . LEU A 1 247 ? 4.994 16.704 5.989 1.00 95.25 247 LEU A C 1
ATOM 1952 O O . LEU A 1 247 ? 5.986 16.272 5.410 1.00 95.25 247 LEU A O 1
ATOM 1956 N N . PHE A 1 248 ? 4.911 16.763 7.319 1.00 92.56 248 PHE A N 1
ATOM 1957 C CA . PHE A 1 248 ? 5.984 16.309 8.200 1.00 92.56 248 PHE A CA 1
ATOM 1958 C C . PHE A 1 248 ? 6.270 14.807 8.038 1.00 92.56 248 PHE A C 1
ATOM 1960 O O . PHE A 1 248 ? 7.419 14.404 7.870 1.00 92.56 248 PHE A O 1
ATOM 1967 N N . GLY A 1 249 ? 5.228 13.969 8.004 1.00 93.31 249 GLY A N 1
ATOM 1968 C CA . GLY A 1 249 ? 5.361 12.535 7.738 1.00 93.31 249 GLY A CA 1
ATOM 1969 C C . GLY A 1 249 ? 5.958 12.237 6.358 1.00 93.31 249 GLY A C 1
ATOM 1970 O O . GLY A 1 249 ? 6.778 11.331 6.226 1.00 93.31 249 GLY A O 1
ATOM 1971 N N . SER A 1 250 ? 5.604 13.030 5.345 1.00 92.62 250 SER A N 1
ATOM 1972 C CA . SER A 1 250 ? 6.168 12.940 3.991 1.00 92.62 250 SER A CA 1
ATOM 1973 C C . SER A 1 250 ? 7.637 13.337 3.952 1.00 92.62 250 SER A C 1
ATOM 1975 O O . SER A 1 250 ? 8.438 12.653 3.322 1.00 92.62 250 SER A O 1
ATOM 1977 N N . TRP A 1 251 ? 8.014 14.386 4.680 1.00 90.06 251 TRP A N 1
ATOM 1978 C CA . TRP A 1 251 ? 9.405 14.799 4.821 1.00 90.06 251 TRP A CA 1
ATOM 1979 C C . TRP A 1 251 ? 10.256 13.707 5.494 1.00 90.06 251 TRP A C 1
ATOM 1981 O O . TRP A 1 251 ? 11.293 13.324 4.953 1.00 90.06 251 TRP A O 1
ATOM 1991 N N . LEU A 1 252 ? 9.766 13.106 6.587 1.00 88.88 252 LEU A N 1
ATOM 1992 C CA . LEU A 1 252 ? 10.415 11.951 7.231 1.00 88.88 252 LEU A CA 1
ATOM 1993 C C . LEU A 1 252 ? 10.538 10.745 6.292 1.00 88.88 252 LEU A C 1
ATOM 1995 O O . LEU A 1 252 ? 11.530 10.021 6.328 1.00 88.88 252 LEU A O 1
ATOM 1999 N N . PHE A 1 253 ? 9.529 10.519 5.450 1.00 89.19 253 PHE A N 1
ATOM 2000 C CA . PHE A 1 253 ? 9.529 9.422 4.488 1.00 89.19 253 PHE A CA 1
ATOM 2001 C C . PHE A 1 253 ? 10.543 9.616 3.350 1.00 89.19 253 PHE A C 1
ATOM 2003 O O . PHE A 1 253 ? 11.069 8.635 2.833 1.00 89.19 253 PHE A O 1
ATOM 2010 N N . ILE A 1 254 ? 10.822 10.862 2.963 1.00 88.56 254 ILE A N 1
ATOM 2011 C CA . ILE A 1 254 ? 11.759 11.199 1.880 1.00 88.56 254 ILE A CA 1
ATOM 2012 C C . ILE A 1 254 ? 13.209 11.269 2.377 1.00 88.56 254 ILE A C 1
ATOM 2014 O O . ILE A 1 254 ? 14.124 11.191 1.558 1.00 88.56 254 ILE A O 1
ATOM 2018 N N . TYR A 1 255 ? 13.436 11.389 3.690 1.00 85.25 255 TYR A N 1
ATOM 2019 C CA . TYR A 1 255 ? 14.773 11.506 4.272 1.00 85.25 255 TYR A CA 1
ATOM 2020 C C . TYR A 1 255 ? 15.733 10.431 3.740 1.00 85.25 255 TYR A C 1
ATOM 2022 O O . TYR A 1 255 ? 15.441 9.234 3.791 1.00 85.25 255 TYR A O 1
ATOM 2030 N N . ARG A 1 256 ? 16.891 10.860 3.238 1.00 83.25 256 ARG A N 1
ATOM 2031 C CA . ARG A 1 256 ? 17.909 9.980 2.665 1.00 83.25 256 ARG A CA 1
ATOM 2032 C C . ARG A 1 256 ? 19.295 10.347 3.185 1.00 83.25 256 ARG A C 1
ATOM 2034 O O . ARG A 1 256 ? 19.725 11.478 2.971 1.00 83.25 256 ARG A O 1
ATOM 2041 N N . PRO A 1 257 ? 20.019 9.415 3.820 1.00 77.69 257 PRO A N 1
ATOM 2042 C CA . PRO A 1 257 ? 21.310 9.719 4.424 1.00 77.69 257 PRO A CA 1
ATOM 2043 C C . PRO A 1 257 ? 22.367 10.103 3.377 1.00 77.69 257 PRO A C 1
ATOM 2045 O O . PRO A 1 257 ? 23.308 10.818 3.706 1.00 77.69 257 PRO A O 1
ATOM 2048 N N . GLU A 1 258 ? 22.200 9.708 2.108 1.00 80.12 258 GLU A N 1
ATOM 2049 C CA . GLU A 1 258 ? 23.104 10.097 1.015 1.00 80.12 258 GLU A CA 1
ATOM 2050 C C . GLU A 1 258 ? 23.102 11.611 0.753 1.00 80.12 258 GLU A C 1
ATOM 2052 O O . GLU A 1 258 ? 24.084 12.158 0.261 1.00 80.12 258 GLU A O 1
ATOM 2057 N N . TYR A 1 259 ? 22.020 12.300 1.122 1.00 79.06 259 TYR A N 1
ATOM 2058 C CA . TYR A 1 259 ? 21.892 13.751 1.008 1.00 79.06 259 TYR A CA 1
ATOM 2059 C C . TYR A 1 259 ? 22.046 14.455 2.365 1.00 79.06 259 TYR A C 1
ATOM 2061 O O . TYR A 1 259 ? 21.568 15.576 2.513 1.00 79.06 259 TYR A O 1
ATOM 2069 N N . ALA A 1 260 ? 22.716 13.826 3.347 1.00 72.56 260 ALA A N 1
ATOM 2070 C CA . ALA A 1 260 ? 22.942 14.345 4.707 1.00 72.56 260 ALA A CA 1
ATOM 2071 C C . ALA A 1 260 ? 23.340 15.833 4.746 1.00 72.56 260 ALA A C 1
ATOM 2073 O O . ALA A 1 260 ? 22.788 16.602 5.534 1.00 72.56 260 ALA A O 1
ATOM 2074 N N . ALA A 1 261 ? 24.229 16.259 3.841 1.00 74.31 261 ALA A N 1
ATOM 2075 C CA . ALA A 1 261 ? 24.689 17.646 3.734 1.00 74.31 261 ALA A CA 1
ATOM 2076 C C . ALA A 1 261 ? 23.545 18.657 3.515 1.00 74.31 261 ALA A C 1
ATOM 2078 O O . ALA A 1 261 ? 23.606 19.773 4.024 1.00 74.31 261 ALA A O 1
ATOM 2079 N N . ASN A 1 262 ? 22.473 18.254 2.827 1.00 81.75 262 ASN A N 1
ATOM 2080 C CA . ASN A 1 262 ? 21.312 19.102 2.550 1.00 81.75 262 ASN A CA 1
ATOM 2081 C C . ASN A 1 262 ? 20.368 19.237 3.758 1.00 81.75 262 ASN A C 1
ATOM 2083 O O . ASN A 1 262 ? 19.516 20.123 3.766 1.00 81.75 262 ASN A O 1
ATOM 2087 N N . TYR A 1 263 ? 20.489 18.367 4.768 1.00 78.62 263 TYR A N 1
ATOM 2088 C CA . TYR A 1 263 ? 19.633 18.373 5.962 1.00 78.62 263 TYR A CA 1
ATOM 2089 C C . TYR A 1 263 ? 20.253 19.125 7.153 1.00 78.62 263 TYR A C 1
ATOM 2091 O O . TYR A 1 263 ? 19.554 19.400 8.132 1.00 78.62 263 TYR A O 1
ATOM 2099 N N . GLY A 1 264 ? 21.540 19.483 7.084 1.00 82.62 264 GLY A N 1
ATOM 2100 C CA . GLY A 1 264 ? 22.218 20.308 8.087 1.00 82.62 264 GLY A CA 1
ATOM 2101 C C . GLY A 1 264 ? 22.134 19.742 9.511 1.00 82.62 264 GLY A C 1
ATOM 2102 O O . GLY A 1 264 ? 22.347 18.553 9.739 1.00 82.62 264 GLY A O 1
ATOM 2103 N N . SER A 1 265 ? 21.795 20.594 10.484 1.00 80.75 265 SER A N 1
ATOM 2104 C CA . SER A 1 265 ? 21.719 20.241 11.915 1.00 80.75 265 SER A CA 1
ATOM 2105 C C . SER A 1 265 ? 20.681 19.163 12.247 1.00 80.75 265 SER A C 1
ATOM 2107 O O . SER A 1 265 ? 20.779 18.506 13.286 1.00 80.75 265 SER A O 1
ATOM 2109 N N . VAL A 1 266 ? 19.701 18.950 11.368 1.00 77.75 266 VAL A N 1
ATOM 2110 C CA . VAL A 1 266 ? 18.671 17.926 11.549 1.00 77.75 266 VAL A CA 1
ATOM 2111 C C . VAL A 1 266 ? 19.251 16.523 11.363 1.00 77.75 266 VAL A C 1
ATOM 2113 O O . VAL A 1 266 ? 18.883 15.616 12.107 1.00 77.75 266 VAL A O 1
ATOM 2116 N N . ASP A 1 267 ? 20.204 16.351 10.440 1.00 80.00 267 ASP A N 1
ATOM 2117 C CA . ASP A 1 267 ? 20.932 15.088 10.270 1.00 80.00 267 ASP A CA 1
ATOM 2118 C C . ASP A 1 267 ? 21.715 14.728 11.539 1.00 80.00 267 ASP A C 1
ATOM 2120 O O . ASP A 1 267 ? 21.656 13.596 12.018 1.00 80.00 267 ASP A O 1
ATOM 2124 N N . THR A 1 268 ? 22.368 15.722 12.149 1.00 80.00 268 THR A N 1
ATOM 2125 C CA . THR A 1 268 ? 23.106 15.558 13.407 1.00 80.00 268 THR A CA 1
ATOM 2126 C C . THR A 1 268 ? 22.194 15.101 14.545 1.00 80.00 268 THR A C 1
ATOM 2128 O O . THR A 1 268 ? 22.535 14.165 15.268 1.00 80.00 268 THR A O 1
ATOM 2131 N N . LEU A 1 269 ? 21.010 15.709 14.685 1.00 78.62 269 LEU A N 1
ATOM 2132 C CA . LEU A 1 269 ? 20.025 15.303 15.692 1.00 78.62 269 LEU A CA 1
ATOM 2133 C C . LEU A 1 269 ? 19.514 13.876 15.444 1.00 78.62 269 LEU A C 1
ATOM 2135 O O . LEU A 1 269 ? 19.407 13.086 16.380 1.00 78.62 269 LEU A O 1
ATOM 2139 N N . ILE A 1 270 ? 19.223 13.532 14.187 1.00 76.38 270 ILE A N 1
ATOM 2140 C CA . ILE A 1 270 ? 18.771 12.190 13.797 1.00 76.38 270 ILE A CA 1
ATOM 2141 C C . ILE A 1 270 ? 19.825 11.142 14.159 1.00 76.38 270 ILE A C 1
ATOM 2143 O O . ILE A 1 270 ? 19.478 10.128 14.759 1.00 76.38 270 ILE A O 1
ATOM 2147 N N . ARG A 1 271 ? 21.103 11.390 13.852 1.00 73.88 271 ARG A N 1
ATOM 2148 C CA . ARG A 1 271 ? 22.209 10.479 14.190 1.00 73.88 271 ARG A CA 1
ATOM 2149 C C . ARG A 1 271 ? 22.419 10.330 15.695 1.00 73.88 271 ARG A C 1
ATOM 2151 O O . ARG A 1 271 ? 22.803 9.256 16.143 1.00 73.88 271 ARG A O 1
ATOM 2158 N N . LEU A 1 272 ? 22.148 11.382 16.468 1.00 74.25 272 LEU A N 1
ATOM 2159 C CA . LEU A 1 272 ? 22.250 11.352 17.928 1.00 74.25 272 LEU A CA 1
ATOM 2160 C C . LEU A 1 272 ? 21.125 10.526 18.573 1.00 74.25 272 LEU A C 1
ATOM 2162 O O . LEU A 1 272 ? 21.349 9.857 19.577 1.00 74.25 272 LEU A O 1
ATOM 2166 N N . ILE A 1 273 ? 19.922 10.553 17.993 1.00 70.62 273 ILE A N 1
ATOM 2167 C CA . ILE A 1 273 ? 18.766 9.784 18.480 1.00 70.62 273 ILE A CA 1
ATOM 2168 C C . ILE A 1 273 ? 18.801 8.333 17.969 1.00 70.62 273 ILE A C 1
ATOM 2170 O O . ILE A 1 273 ? 18.366 7.415 18.667 1.00 70.62 273 ILE A O 1
ATOM 2174 N N . PHE A 1 274 ? 19.301 8.111 16.752 1.00 67.69 274 PHE A N 1
ATOM 2175 C CA . PHE A 1 274 ? 19.227 6.835 16.048 1.00 67.69 274 PHE A CA 1
ATOM 2176 C C . PHE A 1 274 ? 20.617 6.352 15.608 1.00 67.69 274 PHE A C 1
ATOM 2178 O O . PHE A 1 274 ? 21.132 6.717 14.553 1.00 67.69 274 PHE A O 1
ATOM 2185 N N . GLU A 1 275 ? 21.196 5.468 16.418 1.00 56.66 275 GLU A N 1
ATOM 2186 C CA . GLU A 1 275 ? 22.579 4.988 16.291 1.00 56.66 275 GLU A CA 1
ATOM 2187 C C . GLU A 1 275 ? 22.814 4.090 15.052 1.00 56.66 275 GLU A C 1
ATOM 2189 O O . GLU A 1 275 ? 23.870 4.146 14.424 1.00 56.66 275 GLU A O 1
ATOM 2194 N N . LYS A 1 276 ? 21.815 3.282 14.649 1.00 57.91 276 LYS A N 1
ATOM 2195 C CA . LYS A 1 276 ? 21.838 2.388 13.470 1.00 57.91 276 LYS A CA 1
ATOM 2196 C C . LYS A 1 276 ? 20.500 2.424 12.724 1.00 57.91 276 LYS A C 1
ATOM 2198 O O . LYS A 1 276 ? 19.455 2.605 13.337 1.00 57.91 276 LYS A O 1
ATOM 2203 N N . GLU A 1 277 ? 20.535 2.252 11.399 1.00 63.72 277 GLU A N 1
ATOM 2204 C CA . GLU A 1 277 ? 19.343 2.169 10.525 1.00 63.72 277 GLU A CA 1
ATOM 2205 C C . GLU A 1 277 ? 18.360 3.359 10.617 1.00 63.72 277 GLU A C 1
ATOM 2207 O O . GLU A 1 277 ? 17.167 3.227 10.323 1.00 63.72 277 GLU A O 1
ATOM 2212 N N . HIS A 1 278 ? 18.859 4.547 10.976 1.00 68.88 278 HIS A N 1
ATOM 2213 C CA . HIS A 1 278 ? 18.060 5.757 11.201 1.00 68.88 278 HIS A CA 1
ATOM 2214 C C . HIS A 1 278 ? 17.126 6.085 10.027 1.00 68.88 278 HIS A C 1
ATOM 2216 O O . HIS A 1 278 ? 15.938 6.324 10.232 1.00 68.88 278 HIS A O 1
ATOM 2222 N N . ALA A 1 279 ? 17.608 5.981 8.787 1.00 71.94 279 ALA A N 1
ATOM 2223 C CA . ALA A 1 279 ? 16.797 6.243 7.599 1.00 71.94 279 ALA A CA 1
ATOM 2224 C C . ALA A 1 279 ? 15.577 5.311 7.480 1.00 71.94 279 ALA A C 1
ATOM 2226 O O . ALA A 1 279 ? 14.460 5.769 7.246 1.00 71.94 279 ALA A O 1
ATOM 2227 N N . GLN A 1 280 ? 15.757 4.006 7.711 1.00 76.94 280 GLN A N 1
ATOM 2228 C CA . GLN A 1 280 ? 14.661 3.043 7.598 1.00 76.94 280 GLN A CA 1
ATOM 2229 C C . GLN A 1 280 ? 13.598 3.267 8.672 1.00 76.94 280 GLN A C 1
ATOM 2231 O O . GLN A 1 280 ? 12.404 3.107 8.408 1.00 76.94 280 GLN A O 1
ATOM 2236 N N . MET A 1 281 ? 14.012 3.620 9.890 1.00 77.62 281 MET A N 1
ATOM 2237 C CA . MET A 1 281 ? 13.075 3.913 10.969 1.00 77.62 281 MET A CA 1
ATOM 2238 C C . MET A 1 281 ? 12.287 5.197 10.688 1.00 77.62 281 MET A C 1
ATOM 2240 O O . MET A 1 281 ? 11.066 5.200 10.857 1.00 77.62 281 MET A O 1
ATOM 2244 N N . LEU A 1 282 ? 12.933 6.241 10.158 1.00 82.44 282 LEU A N 1
ATOM 2245 C CA . LEU A 1 282 ? 12.245 7.462 9.722 1.00 82.44 282 LEU A CA 1
ATOM 2246 C C . LEU A 1 282 ? 11.248 7.180 8.592 1.00 82.44 282 LEU A C 1
ATOM 2248 O O . LEU A 1 282 ? 10.119 7.666 8.645 1.00 82.44 282 LEU A O 1
ATOM 2252 N N . HIS A 1 283 ? 11.584 6.306 7.636 1.00 86.62 283 HIS A N 1
ATOM 2253 C CA . HIS A 1 283 ? 10.641 5.883 6.592 1.00 86.62 283 HIS A CA 1
ATOM 2254 C C . HIS A 1 283 ? 9.424 5.150 7.160 1.00 86.62 283 HIS A C 1
ATOM 2256 O O . HIS A 1 283 ? 8.299 5.349 6.688 1.00 86.62 283 HIS A O 1
ATOM 2262 N N . ARG A 1 284 ? 9.618 4.293 8.169 1.00 86.69 284 ARG A N 1
ATOM 2263 C CA . ARG A 1 284 ? 8.518 3.584 8.846 1.00 86.69 284 ARG A CA 1
ATOM 2264 C C . ARG A 1 284 ? 7.627 4.568 9.605 1.00 86.69 284 ARG A C 1
ATOM 2266 O O . ARG A 1 284 ? 6.413 4.534 9.416 1.00 86.69 284 ARG A O 1
ATOM 2273 N N . LEU A 1 285 ? 8.217 5.478 10.384 1.00 86.81 285 LEU A N 1
ATOM 2274 C CA . LEU A 1 285 ? 7.497 6.523 11.120 1.00 86.81 285 LEU A CA 1
ATOM 2275 C C . LEU A 1 285 ? 6.724 7.452 10.177 1.00 86.81 285 LEU A C 1
ATOM 2277 O O . LEU A 1 285 ? 5.520 7.641 10.352 1.00 86.81 285 LEU A O 1
ATOM 2281 N N . GLY A 1 286 ? 7.379 7.954 9.129 1.00 90.94 286 GLY A N 1
ATOM 2282 C CA . GLY A 1 286 ? 6.753 8.781 8.099 1.00 90.94 286 GLY A CA 1
ATOM 2283 C C . GLY A 1 286 ? 5.583 8.070 7.419 1.00 90.94 286 GLY A C 1
ATOM 2284 O O . GLY A 1 286 ? 4.505 8.643 7.283 1.00 90.94 286 GLY A O 1
ATOM 2285 N N . SER A 1 287 ? 5.737 6.779 7.096 1.00 92.31 287 SER A N 1
ATOM 2286 C CA . SER A 1 287 ? 4.656 5.962 6.521 1.00 92.31 287 SER A CA 1
ATOM 2287 C C . SER A 1 287 ? 3.440 5.845 7.450 1.00 92.31 287 SER A C 1
ATOM 2289 O O . SER A 1 287 ? 2.306 5.933 6.980 1.00 92.31 287 SER A O 1
ATOM 2291 N N . VAL A 1 288 ? 3.658 5.632 8.755 1.00 91.81 288 VAL A N 1
ATOM 2292 C CA . VAL A 1 288 ? 2.574 5.541 9.752 1.00 91.81 288 VAL A CA 1
ATOM 2293 C C . VAL A 1 288 ? 1.849 6.879 9.878 1.00 91.81 288 VAL A C 1
ATOM 2295 O O . VAL A 1 288 ? 0.620 6.901 9.879 1.00 91.81 2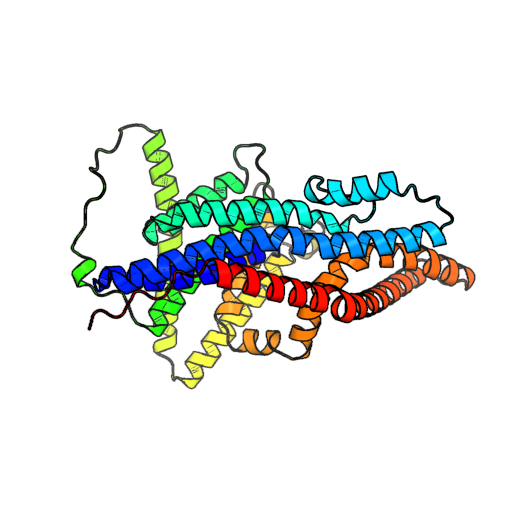88 VAL A O 1
ATOM 2298 N N . LEU A 1 289 ? 2.588 7.992 9.920 1.00 92.69 289 LEU A N 1
ATOM 2299 C CA . LEU A 1 289 ? 2.013 9.339 9.987 1.00 92.69 289 LEU A CA 1
ATOM 2300 C C . LEU A 1 289 ? 1.193 9.680 8.740 1.00 92.69 289 LEU A C 1
ATOM 2302 O O . LEU A 1 289 ? 0.069 10.166 8.865 1.00 92.69 289 LEU A O 1
ATOM 2306 N N . ILE A 1 290 ? 1.713 9.382 7.547 1.00 94.69 290 ILE A N 1
ATOM 2307 C CA . ILE A 1 290 ? 0.986 9.552 6.282 1.00 94.69 290 ILE A CA 1
ATOM 2308 C C . ILE A 1 290 ? -0.325 8.759 6.315 1.00 94.69 290 ILE A C 1
ATOM 2310 O O . ILE A 1 290 ? -1.394 9.309 6.063 1.00 94.69 290 ILE A O 1
ATOM 2314 N N . LEU A 1 291 ? -0.264 7.470 6.659 1.00 93.81 291 LEU A N 1
ATOM 2315 C CA . LEU A 1 291 ? -1.448 6.614 6.646 1.00 93.81 291 LEU A CA 1
ATOM 2316 C C . LEU A 1 291 ? -2.482 7.053 7.692 1.00 93.81 291 LEU A C 1
ATOM 2318 O O . LEU A 1 291 ? -3.674 7.118 7.392 1.00 93.81 291 LEU A O 1
ATOM 2322 N N . TYR A 1 292 ? -2.028 7.415 8.893 1.00 92.25 292 TYR A N 1
ATOM 2323 C CA . TYR A 1 292 ? -2.891 7.932 9.950 1.00 92.25 292 TYR A CA 1
ATOM 2324 C C . TYR A 1 292 ? -3.584 9.236 9.529 1.00 92.25 292 TYR A C 1
ATOM 2326 O O . TYR A 1 292 ? -4.805 9.336 9.600 1.00 92.25 292 TYR A O 1
ATOM 2334 N N . THR A 1 293 ? -2.832 10.225 9.042 1.00 93.88 293 THR A N 1
ATOM 2335 C CA . THR A 1 293 ? -3.379 11.541 8.659 1.00 93.88 293 THR A CA 1
ATOM 2336 C C . THR A 1 293 ? -4.386 11.452 7.514 1.00 93.88 293 THR A C 1
ATOM 2338 O O . THR A 1 293 ? -5.415 12.128 7.557 1.00 93.88 293 THR A O 1
ATOM 2341 N N . VAL A 1 294 ? -4.164 10.567 6.537 1.00 93.69 294 VAL A N 1
ATOM 2342 C CA . VAL A 1 294 ? -5.127 10.308 5.452 1.00 93.69 294 VAL A CA 1
ATOM 2343 C C . VAL A 1 294 ? -6.433 9.698 5.977 1.00 93.69 294 VAL A C 1
ATOM 2345 O O . VAL A 1 294 ? -7.501 10.003 5.452 1.00 93.69 294 VAL A O 1
ATOM 2348 N N . CYS A 1 295 ? -6.400 8.886 7.037 1.00 90.38 295 CYS A N 1
ATOM 2349 C CA . CYS A 1 295 ? -7.619 8.310 7.620 1.00 90.38 295 CYS A CA 1
ATOM 2350 C C . CYS A 1 295 ? -8.487 9.336 8.371 1.00 90.38 295 CYS A C 1
ATOM 2352 O O . CYS A 1 295 ? -9.680 9.094 8.546 1.00 90.38 295 CYS A O 1
ATOM 2354 N N . TRP A 1 296 ? -7.913 10.469 8.787 1.00 89.31 296 TRP A N 1
ATOM 2355 C CA . TRP A 1 296 ? -8.585 11.461 9.635 1.00 89.31 296 TRP A CA 1
ATOM 2356 C C . TRP A 1 296 ? -8.862 12.808 8.955 1.00 89.31 296 TRP A C 1
ATOM 2358 O O . TRP A 1 296 ? -9.782 13.512 9.362 1.00 89.31 296 TRP A O 1
ATOM 2368 N N . SER A 1 297 ? -8.109 13.177 7.916 1.00 92.94 297 SER A N 1
ATOM 2369 C CA . SER A 1 297 ? -8.280 14.457 7.219 1.00 92.94 297 SER A CA 1
ATOM 2370 C C . SER A 1 297 ? -9.221 14.345 6.022 1.00 92.94 297 SER A C 1
ATOM 2372 O O . SER A 1 297 ? -8.900 13.709 5.015 1.00 92.94 297 SER A O 1
ATOM 2374 N N . ALA A 1 298 ? -10.350 15.053 6.078 1.00 91.06 298 ALA A N 1
ATOM 2375 C CA . ALA A 1 298 ? -11.288 15.163 4.963 1.00 91.06 298 ALA A CA 1
ATOM 2376 C C . ALA A 1 298 ? -10.674 15.903 3.761 1.00 91.06 298 ALA A C 1
ATOM 2378 O O . ALA A 1 298 ? -11.055 15.656 2.617 1.00 91.06 298 ALA A O 1
ATOM 2379 N N . TRP A 1 299 ? -9.727 16.820 3.993 1.00 94.88 299 TRP A N 1
ATOM 2380 C CA . TRP A 1 299 ? -9.032 17.538 2.916 1.00 94.88 299 TRP A CA 1
ATOM 2381 C C . TRP A 1 299 ? -8.139 16.589 2.120 1.00 94.88 299 TRP A C 1
ATOM 2383 O O . TRP A 1 299 ? -8.248 16.521 0.896 1.00 94.88 299 TRP A O 1
ATOM 2393 N N . LEU A 1 300 ? -7.321 15.798 2.820 1.00 94.31 300 LEU A N 1
ATOM 2394 C CA . LEU A 1 300 ? -6.447 14.810 2.188 1.00 94.31 300 LEU A CA 1
ATOM 2395 C C . LEU A 1 300 ? -7.266 13.724 1.487 1.00 94.31 300 LEU A C 1
ATOM 2397 O O . LEU A 1 300 ? -6.969 13.376 0.346 1.00 94.31 300 LEU A O 1
ATOM 2401 N N . GLN A 1 301 ? -8.339 13.239 2.118 1.00 94.88 301 GLN A N 1
ATOM 2402 C CA . GLN A 1 301 ? -9.243 12.276 1.486 1.00 94.88 301 GLN A CA 1
ATOM 2403 C C . GLN A 1 301 ? -9.836 12.822 0.188 1.00 94.88 301 GLN A C 1
ATOM 2405 O O . GLN A 1 301 ? -9.828 12.105 -0.806 1.00 94.88 301 GLN A O 1
ATOM 2410 N N . ARG A 1 302 ? -10.273 14.089 0.142 1.00 94.69 302 ARG A N 1
ATOM 2411 C CA . ARG A 1 302 ? -10.771 14.712 -1.098 1.00 94.69 302 ARG A CA 1
ATOM 2412 C C . ARG A 1 302 ? -9.723 14.734 -2.210 1.00 94.69 302 ARG A C 1
ATOM 2414 O O . ARG A 1 302 ? -10.053 14.418 -3.352 1.00 94.69 302 ARG A O 1
ATOM 2421 N N . VAL A 1 303 ? -8.469 15.054 -1.884 1.00 94.56 303 VAL A N 1
ATOM 2422 C CA . VAL A 1 303 ? -7.359 15.034 -2.852 1.00 94.56 303 VAL A CA 1
ATOM 2423 C C . VAL A 1 303 ? -7.125 13.615 -3.377 1.00 94.56 303 VAL A C 1
ATOM 2425 O O . VAL A 1 303 ? -7.180 13.389 -4.588 1.00 94.56 303 VAL A O 1
ATOM 2428 N N . PHE A 1 304 ? -6.947 12.636 -2.485 1.00 92.94 304 PHE A N 1
ATOM 2429 C CA . PHE A 1 304 ? -6.668 11.246 -2.871 1.00 92.94 304 PHE A CA 1
ATOM 2430 C C . PHE A 1 304 ? -7.862 10.536 -3.525 1.00 92.94 304 PHE A C 1
ATOM 2432 O O . PHE A 1 304 ? -7.675 9.602 -4.304 1.00 92.94 304 PHE A O 1
ATOM 2439 N N . GLN A 1 305 ? -9.089 10.990 -3.267 1.00 95.06 305 GLN A N 1
ATOM 2440 C CA . GLN A 1 305 ? -10.303 10.495 -3.919 1.00 95.06 305 GLN A CA 1
ATOM 2441 C C . GLN A 1 305 ? -10.599 11.190 -5.253 1.00 95.06 305 GLN A C 1
ATOM 2443 O O . GLN A 1 305 ? -11.562 10.799 -5.922 1.00 95.06 305 GLN A O 1
ATOM 2448 N N . SER A 1 306 ? -9.796 12.175 -5.671 1.00 96.69 306 SER A N 1
ATOM 2449 C CA . SER A 1 306 ? -9.929 12.813 -6.983 1.00 96.69 306 SER A CA 1
ATOM 2450 C C . SER A 1 306 ? -9.838 11.791 -8.124 1.00 96.69 306 SER A C 1
ATOM 2452 O O . SER A 1 306 ? -9.260 10.707 -7.987 1.00 96.69 306 SER A O 1
ATOM 2454 N N . ARG A 1 307 ? -10.419 12.130 -9.284 1.00 96.38 307 ARG A N 1
ATOM 2455 C CA . ARG A 1 307 ? -10.426 11.239 -10.460 1.00 96.38 307 ARG A CA 1
ATOM 2456 C C . ARG A 1 307 ? -9.006 10.858 -10.890 1.00 96.38 307 ARG A C 1
ATOM 2458 O O . ARG A 1 307 ? -8.765 9.690 -11.181 1.00 96.38 307 ARG A O 1
ATOM 2465 N N . LEU A 1 308 ? -8.081 11.819 -10.863 1.00 94.50 308 LEU A N 1
ATOM 2466 C CA . LEU A 1 308 ? -6.683 11.610 -11.232 1.00 94.50 308 LEU A CA 1
ATOM 2467 C C . LEU A 1 308 ? -5.968 10.677 -10.248 1.00 94.50 308 LEU A C 1
ATOM 2469 O O . LEU A 1 308 ? -5.418 9.668 -10.675 1.00 94.50 308 LEU A O 1
ATOM 2473 N N . CYS A 1 309 ? -6.015 10.953 -8.939 1.00 93.69 309 CYS A N 1
ATOM 2474 C CA . CYS A 1 309 ? -5.352 10.104 -7.942 1.00 93.69 309 CYS A CA 1
ATOM 2475 C C . CYS A 1 309 ? -5.905 8.675 -7.943 1.00 93.69 309 CYS A C 1
ATOM 2477 O O . CYS A 1 309 ? -5.145 7.716 -7.832 1.00 93.69 309 CYS A O 1
ATOM 2479 N N . ARG A 1 310 ? -7.219 8.515 -8.138 1.00 94.19 310 ARG A N 1
ATOM 2480 C CA . ARG A 1 310 ? -7.847 7.195 -8.257 1.00 94.19 310 ARG A CA 1
ATOM 2481 C C . ARG A 1 310 ? -7.404 6.458 -9.518 1.00 94.19 310 ARG A C 1
ATOM 2483 O O . ARG A 1 310 ? -7.173 5.255 -9.461 1.00 94.19 310 ARG A O 1
ATOM 2490 N N . TYR A 1 311 ? -7.284 7.168 -10.638 1.00 94.50 311 TYR A N 1
ATOM 2491 C CA . TYR A 1 311 ? -6.770 6.606 -11.883 1.00 94.50 311 TYR A CA 1
ATOM 2492 C C . TYR A 1 311 ? -5.309 6.167 -11.741 1.00 94.50 311 TYR A C 1
ATOM 2494 O O . TYR A 1 311 ? -4.987 5.023 -12.048 1.00 94.50 311 TYR A O 1
ATOM 2502 N N . LEU A 1 312 ? -4.447 7.031 -11.200 1.00 92.75 312 LEU A N 1
ATOM 2503 C CA . LEU A 1 312 ? -3.047 6.697 -10.940 1.00 92.75 312 LEU A CA 1
ATOM 2504 C C . LEU A 1 312 ? -2.933 5.509 -9.979 1.00 92.75 312 LEU A C 1
ATOM 2506 O O . LEU A 1 312 ? -2.165 4.590 -10.237 1.00 92.75 312 LEU A O 1
ATOM 2510 N N . GLY A 1 313 ? -3.756 5.466 -8.927 1.00 90.44 313 GLY A N 1
ATOM 2511 C CA . GLY A 1 313 ? -3.845 4.319 -8.023 1.00 90.44 313 GLY A CA 1
ATOM 2512 C C . GLY A 1 313 ? -4.253 3.026 -8.736 1.00 90.44 313 GLY A C 1
ATOM 2513 O O . GLY A 1 313 ? -3.639 1.988 -8.505 1.00 90.44 313 GLY A O 1
ATOM 2514 N N . ARG A 1 314 ? -5.228 3.093 -9.652 1.00 91.25 314 ARG A N 1
ATOM 2515 C CA . ARG A 1 314 ? -5.715 1.948 -10.443 1.00 91.25 314 ARG A CA 1
ATOM 2516 C C . ARG A 1 314 ? -4.616 1.316 -11.305 1.00 91.25 314 ARG A C 1
ATOM 2518 O O . ARG A 1 314 ? -4.552 0.097 -11.359 1.00 91.25 314 ARG A O 1
ATOM 2525 N N . ILE A 1 315 ? -3.753 2.118 -11.937 1.00 93.19 315 ILE A N 1
ATOM 2526 C CA . ILE A 1 315 ? -2.668 1.612 -12.806 1.00 93.19 315 ILE A CA 1
ATOM 2527 C C . ILE A 1 315 ? -1.314 1.467 -12.095 1.00 93.19 315 ILE A C 1
ATOM 2529 O O . ILE A 1 315 ? -0.389 0.889 -12.660 1.00 93.19 315 ILE A O 1
ATOM 2533 N N . SER A 1 316 ? -1.174 1.985 -10.868 1.00 90.62 316 SER A N 1
ATOM 2534 C CA . SER A 1 316 ? 0.103 2.060 -10.135 1.00 90.62 316 SER A CA 1
ATOM 2535 C C . SER A 1 316 ? 0.822 0.719 -10.028 1.00 90.62 316 SER A C 1
ATOM 2537 O O . SER A 1 316 ? 2.042 0.647 -10.168 1.00 90.62 316 SER A O 1
ATOM 2539 N N . PHE A 1 317 ? 0.059 -0.353 -9.829 1.00 85.38 317 PHE A N 1
ATOM 2540 C CA . PHE A 1 317 ? 0.598 -1.698 -9.752 1.00 85.38 317 PHE A CA 1
ATOM 2541 C C . PHE A 1 317 ? 1.103 -2.202 -11.108 1.00 85.38 317 PHE A C 1
ATOM 2543 O O . PHE A 1 317 ? 2.192 -2.763 -11.183 1.00 85.38 317 PHE A O 1
ATOM 2550 N N . GLY A 1 318 ? 0.366 -1.927 -12.189 1.00 88.38 318 GLY A N 1
ATOM 2551 C CA . GLY A 1 318 ? 0.826 -2.195 -13.550 1.00 88.38 318 GLY A CA 1
ATOM 2552 C C . GLY A 1 318 ? 2.141 -1.473 -13.835 1.00 88.38 318 GLY A C 1
ATOM 2553 O O . GLY A 1 318 ? 3.106 -2.113 -14.242 1.00 88.38 318 GLY A O 1
ATOM 2554 N N . VAL A 1 319 ? 2.218 -0.172 -13.517 1.00 91.50 319 VAL A N 1
ATOM 2555 C CA . VAL A 1 319 ? 3.437 0.648 -13.675 1.00 91.50 319 VAL A CA 1
ATOM 2556 C C . VAL A 1 319 ? 4.600 0.032 -12.898 1.00 91.50 319 VAL A C 1
ATOM 2558 O O . VAL A 1 319 ? 5.694 -0.115 -13.436 1.00 91.50 319 VAL A O 1
ATOM 2561 N N . TYR A 1 320 ? 4.364 -0.392 -11.657 1.00 88.69 320 TYR A N 1
ATOM 2562 C CA . TYR A 1 320 ? 5.376 -1.048 -10.836 1.00 88.69 320 TYR A CA 1
ATOM 2563 C C . TYR A 1 320 ? 5.948 -2.318 -11.487 1.00 88.69 320 TYR A C 1
ATOM 2565 O O . TYR A 1 320 ? 7.163 -2.505 -11.488 1.00 88.69 320 TYR A O 1
ATOM 2573 N N . VAL A 1 321 ? 5.115 -3.156 -12.101 1.00 87.81 321 VAL A N 1
ATOM 2574 C CA . VAL A 1 321 ? 5.579 -4.392 -12.754 1.00 87.81 321 VAL A CA 1
ATOM 2575 C C . VAL A 1 321 ? 6.366 -4.093 -14.031 1.00 87.81 321 VAL A C 1
ATOM 2577 O O . VAL A 1 321 ? 7.413 -4.701 -14.258 1.00 87.81 321 VAL A O 1
ATOM 2580 N N . VAL A 1 322 ? 5.888 -3.153 -14.854 1.00 90.56 322 VAL A N 1
ATOM 2581 C CA . VAL A 1 322 ? 6.409 -2.951 -16.218 1.00 90.56 322 VAL A CA 1
ATOM 2582 C C . VAL A 1 322 ? 7.546 -1.934 -16.317 1.00 90.56 322 VAL A C 1
ATOM 2584 O O . VAL A 1 322 ? 8.286 -1.968 -17.299 1.00 90.56 322 VAL A O 1
ATOM 2587 N N . HIS A 1 323 ? 7.720 -1.042 -15.331 1.00 91.69 323 HIS A N 1
ATOM 2588 C CA . HIS A 1 323 ? 8.662 0.074 -15.478 1.00 91.69 323 HIS A CA 1
ATOM 2589 C C . HIS A 1 323 ? 10.111 -0.368 -15.673 1.00 91.69 323 HIS A C 1
ATOM 2591 O O . HIS A 1 323 ? 10.820 0.244 -16.467 1.00 91.69 323 HIS A O 1
ATOM 2597 N N . TRP A 1 324 ? 10.569 -1.415 -14.981 1.00 89.25 324 TRP A N 1
ATOM 2598 C CA . TRP A 1 324 ? 11.959 -1.857 -15.085 1.00 89.25 324 TRP A CA 1
ATOM 2599 C C . TRP A 1 324 ? 12.280 -2.465 -16.456 1.00 89.25 324 TRP A C 1
ATOM 2601 O O . TRP A 1 324 ? 13.185 -1.946 -17.112 1.00 89.25 324 TRP A O 1
ATOM 2611 N N . PRO A 1 325 ? 11.526 -3.463 -16.965 1.00 88.12 325 PRO A N 1
ATOM 2612 C CA . PRO A 1 325 ? 11.759 -3.960 -18.320 1.00 88.12 325 PRO A CA 1
ATOM 2613 C C . PRO A 1 325 ? 11.629 -2.873 -19.399 1.00 88.12 325 PRO A C 1
ATOM 2615 O O . PRO A 1 325 ? 12.420 -2.846 -20.339 1.00 88.12 325 PRO A O 1
ATOM 2618 N N . ILE A 1 326 ? 10.687 -1.934 -19.250 1.00 90.62 326 ILE A N 1
ATOM 2619 C CA . ILE A 1 326 ? 10.538 -0.808 -20.187 1.00 90.62 326 ILE A CA 1
ATOM 2620 C C . ILE A 1 326 ? 11.730 0.143 -20.109 1.00 90.62 326 ILE A C 1
ATOM 2622 O O . ILE A 1 326 ? 12.199 0.605 -21.142 1.00 90.62 326 ILE A O 1
ATOM 2626 N N . THR A 1 327 ? 12.254 0.413 -18.915 1.00 90.12 327 THR A N 1
ATOM 2627 C CA . THR A 1 327 ? 13.443 1.261 -18.748 1.00 90.12 327 THR A CA 1
ATOM 2628 C C . THR A 1 327 ? 14.664 0.636 -19.418 1.00 90.12 327 THR A C 1
ATOM 2630 O O . THR A 1 327 ? 15.440 1.352 -20.049 1.00 90.12 327 THR A O 1
ATOM 2633 N N . LEU A 1 328 ? 14.822 -0.690 -19.333 1.00 86.44 328 LEU A N 1
ATOM 2634 C CA . LEU A 1 328 ? 15.877 -1.407 -20.053 1.00 86.44 328 LEU A CA 1
ATOM 2635 C C . LEU A 1 328 ? 15.702 -1.273 -21.571 1.00 86.44 328 LEU A C 1
ATOM 2637 O O . LEU A 1 328 ? 16.639 -0.879 -22.256 1.00 86.44 328 LEU A O 1
ATOM 2641 N N . LEU A 1 329 ? 14.490 -1.511 -22.081 1.00 88.25 329 LEU A N 1
ATOM 2642 C CA . LEU A 1 329 ? 14.185 -1.394 -23.510 1.00 88.25 329 LEU A CA 1
ATOM 2643 C C . LEU A 1 329 ? 14.419 0.031 -24.046 1.00 88.25 329 LEU A C 1
ATOM 2645 O O . LEU A 1 329 ? 15.059 0.220 -25.076 1.00 88.25 329 LEU A O 1
ATOM 2649 N N . MET A 1 330 ? 13.923 1.048 -23.339 1.00 88.56 330 MET A N 1
ATOM 2650 C CA . MET A 1 330 ? 14.105 2.454 -23.718 1.00 88.56 330 MET A CA 1
ATOM 2651 C C . MET A 1 330 ? 15.566 2.887 -23.590 1.00 88.56 330 MET A C 1
ATOM 2653 O O . MET A 1 330 ? 16.039 3.688 -24.394 1.00 88.56 330 MET A O 1
ATOM 2657 N N . GLY A 1 331 ? 16.290 2.355 -22.603 1.00 87.62 331 GLY A N 1
ATOM 2658 C CA . GLY A 1 331 ? 17.720 2.580 -22.431 1.00 87.62 331 GLY A CA 1
ATOM 2659 C C . GLY A 1 331 ? 18.544 2.084 -23.618 1.00 87.62 331 GLY A C 1
ATOM 2660 O O . GLY A 1 331 ? 19.444 2.804 -24.047 1.00 87.62 331 GLY A O 1
ATOM 2661 N N . ASP A 1 332 ? 18.199 0.918 -24.166 1.00 86.69 332 ASP A N 1
ATOM 2662 C CA . ASP A 1 332 ? 18.876 0.323 -25.325 1.00 86.69 332 ASP A CA 1
ATOM 2663 C C . ASP A 1 332 ? 18.583 1.063 -26.638 1.00 86.69 332 ASP A C 1
ATOM 2665 O O . ASP A 1 332 ? 19.399 1.024 -27.551 1.00 86.69 332 ASP A O 1
ATOM 2669 N N . TYR A 1 333 ? 17.429 1.729 -26.760 1.00 87.19 333 TYR A N 1
ATOM 2670 C CA . TYR A 1 333 ? 17.019 2.380 -28.011 1.00 87.19 333 TYR A CA 1
ATOM 2671 C C . TYR A 1 333 ? 17.271 3.890 -28.017 1.00 87.19 333 TYR A C 1
ATOM 2673 O O . TYR A 1 333 ? 17.911 4.428 -28.919 1.00 87.19 333 TYR A O 1
ATOM 2681 N N . VAL A 1 334 ? 16.775 4.592 -26.996 1.00 90.19 334 VAL A N 1
ATOM 2682 C CA . VAL A 1 334 ? 16.756 6.061 -26.976 1.00 90.19 334 VAL A CA 1
ATOM 2683 C C . VAL A 1 334 ? 18.158 6.623 -26.774 1.00 90.19 334 VAL A C 1
ATOM 2685 O O . VAL A 1 334 ? 18.487 7.649 -27.367 1.00 90.19 334 VAL A O 1
ATOM 2688 N N . LYS A 1 335 ? 19.007 5.958 -25.974 1.00 86.62 335 LYS A N 1
ATOM 2689 C CA . LYS A 1 335 ? 20.372 6.446 -25.734 1.00 86.62 335 LYS A CA 1
ATOM 2690 C C . LYS A 1 335 ? 21.251 6.334 -26.985 1.00 86.62 335 LYS A C 1
ATOM 2692 O O . LYS A 1 335 ? 21.796 7.370 -27.363 1.00 86.62 335 LYS A O 1
ATOM 2697 N N . PRO A 1 336 ? 21.363 5.173 -27.668 1.00 89.19 336 PRO A N 1
ATOM 2698 C CA . PRO A 1 336 ? 22.183 5.091 -28.878 1.00 89.19 336 PRO A CA 1
ATOM 2699 C C . PRO A 1 336 ? 21.629 5.949 -30.015 1.00 89.19 336 PRO A C 1
ATOM 2701 O O . PRO A 1 336 ? 22.400 6.578 -30.732 1.00 89.19 336 PRO A O 1
ATOM 2704 N N . TRP A 1 337 ? 20.299 6.046 -30.144 1.00 92.19 337 TRP A N 1
ATOM 2705 C CA . TRP A 1 337 ? 19.674 6.948 -31.111 1.00 92.19 337 TRP A CA 1
ATOM 2706 C C . TRP A 1 337 ? 20.059 8.415 -30.860 1.00 92.19 337 TRP A C 1
ATOM 2708 O O . TRP A 1 337 ? 20.492 9.090 -31.789 1.00 92.19 337 TRP A O 1
ATOM 2718 N N . ALA A 1 338 ? 19.972 8.896 -29.613 1.00 91.12 338 ALA A N 1
ATOM 2719 C CA . ALA A 1 338 ? 20.335 10.272 -29.263 1.00 91.12 338 ALA A CA 1
ATOM 2720 C C . ALA A 1 338 ? 21.831 10.549 -29.489 1.00 91.12 338 ALA A C 1
ATOM 2722 O O . ALA A 1 338 ? 22.195 11.600 -30.014 1.00 91.12 338 ALA A O 1
ATOM 2723 N N . GLN A 1 339 ? 22.696 9.584 -29.165 1.00 89.19 339 GLN A N 1
ATOM 2724 C CA . GLN A 1 339 ? 24.130 9.667 -29.456 1.00 89.19 339 GLN A CA 1
ATOM 2725 C C . GLN A 1 339 ? 24.406 9.716 -30.965 1.00 89.19 339 GLN A C 1
ATOM 2727 O O . GLN A 1 339 ? 25.245 10.497 -31.404 1.00 89.19 339 GLN A O 1
ATOM 2732 N N . GLY A 1 340 ? 23.659 8.954 -31.772 1.00 91.88 340 GLY A N 1
ATOM 2733 C CA . GLY A 1 340 ? 23.733 9.004 -33.235 1.00 91.88 340 GLY A CA 1
ATOM 2734 C C . GLY A 1 340 ? 23.313 10.351 -33.835 1.00 91.88 340 GLY A C 1
ATOM 2735 O O . GLY A 1 340 ? 23.742 10.686 -34.933 1.00 91.88 340 GLY A O 1
ATOM 2736 N N . GLN A 1 341 ? 22.521 11.147 -33.108 1.00 92.56 341 GLN A N 1
ATOM 2737 C CA . GLN A 1 341 ? 22.179 12.532 -33.464 1.00 92.56 341 GLN A CA 1
ATOM 2738 C C . GLN A 1 341 ? 23.186 13.565 -32.922 1.00 92.56 341 GLN A C 1
ATOM 2740 O O . GLN A 1 341 ? 22.974 14.767 -33.074 1.00 92.56 341 GLN A O 1
ATOM 2745 N N . GLY A 1 342 ? 24.261 13.124 -32.259 1.00 92.25 342 GLY A N 1
ATOM 2746 C CA . GLY A 1 342 ? 25.271 13.999 -31.661 1.00 92.25 342 GLY A CA 1
ATOM 2747 C C . GLY A 1 342 ? 24.835 14.6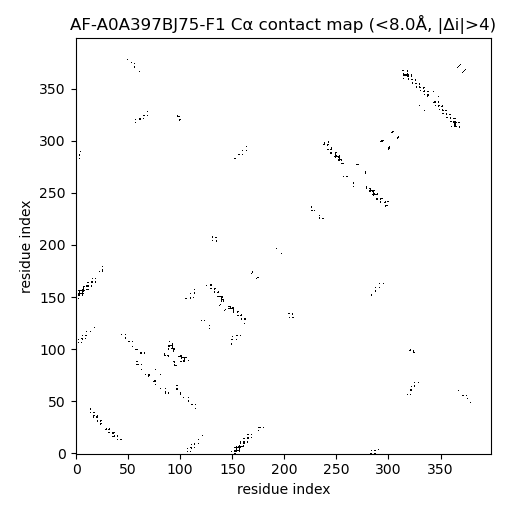76 -30.358 1.00 92.25 342 GLY A C 1
ATOM 2748 O O . GLY A 1 342 ? 25.440 15.668 -29.960 1.00 92.25 342 GLY A O 1
ATOM 2749 N N . TRP A 1 343 ? 23.782 14.190 -29.693 1.00 92.25 343 TRP A N 1
ATOM 2750 C CA . TRP A 1 343 ? 23.325 14.773 -28.430 1.00 92.25 343 TRP A CA 1
ATOM 2751 C C . TRP A 1 343 ? 24.243 14.382 -27.269 1.00 92.25 343 TRP A C 1
ATOM 2753 O O . TRP A 1 343 ? 24.759 13.264 -27.214 1.00 92.25 343 TRP A O 1
ATOM 2763 N N . GLU A 1 344 ? 24.378 15.280 -26.290 1.00 92.31 344 GLU A N 1
ATOM 2764 C CA . GLU A 1 344 ? 25.083 14.986 -25.042 1.00 92.31 344 GLU A CA 1
ATOM 2765 C C . GLU A 1 344 ? 24.463 13.789 -24.307 1.00 92.31 344 GLU A C 1
ATOM 2767 O O . GLU A 1 344 ? 23.238 13.617 -24.255 1.00 92.31 344 GLU A O 1
ATOM 2772 N N . GLU A 1 345 ? 25.315 12.984 -23.669 1.00 88.56 345 GLU A N 1
ATOM 2773 C CA . GLU A 1 345 ? 24.902 11.761 -22.978 1.00 88.56 345 GLU A CA 1
ATOM 2774 C C . GLU A 1 345 ? 23.859 12.035 -21.881 1.00 88.56 345 GLU A C 1
ATOM 2776 O O . GLU A 1 345 ? 22.920 11.256 -21.694 1.00 88.56 345 GLU A O 1
ATOM 2781 N N . GLU A 1 346 ? 23.983 13.156 -21.166 1.00 90.06 346 GLU A N 1
ATOM 2782 C CA . GLU A 1 346 ? 23.030 13.536 -20.124 1.00 90.06 346 GLU A CA 1
ATOM 2783 C C . GLU A 1 346 ? 21.644 13.859 -20.701 1.00 90.06 346 GLU A C 1
ATOM 2785 O O . GLU A 1 346 ? 20.625 13.402 -20.174 1.00 90.06 346 GLU A O 1
ATOM 2790 N N . THR A 1 347 ? 21.595 14.566 -21.829 1.00 89.50 347 THR A N 1
ATOM 2791 C CA . THR A 1 347 ? 20.348 14.879 -22.538 1.00 89.50 347 THR A CA 1
ATOM 2792 C C . THR A 1 347 ? 19.689 13.607 -23.072 1.00 89.50 347 THR A C 1
ATOM 2794 O O . THR A 1 347 ? 18.486 13.409 -22.881 1.00 89.50 347 THR A O 1
ATOM 2797 N N . GLY A 1 348 ? 20.476 12.680 -23.631 1.00 89.94 348 GLY A N 1
ATOM 2798 C CA . GLY A 1 348 ? 19.997 11.356 -24.041 1.00 89.94 348 GLY A CA 1
ATOM 2799 C C . GLY A 1 348 ? 19.434 10.532 -22.874 1.00 89.94 348 GLY A C 1
ATOM 2800 O O . GLY A 1 348 ? 18.368 9.924 -22.998 1.00 89.94 348 GLY A O 1
ATOM 2801 N N . LYS A 1 349 ? 20.085 10.556 -21.700 1.00 88.69 349 LYS A N 1
ATOM 2802 C CA . LYS A 1 349 ? 19.586 9.900 -20.472 1.00 88.69 349 LYS A CA 1
ATOM 2803 C C . LYS A 1 349 ? 18.262 10.500 -19.994 1.00 88.69 349 LYS A C 1
ATOM 2805 O O . LYS A 1 349 ? 17.355 9.744 -19.644 1.00 88.69 349 LYS A O 1
ATOM 2810 N N . ARG A 1 350 ? 18.132 11.832 -19.991 1.00 91.38 350 ARG A N 1
ATOM 2811 C CA . ARG A 1 350 ? 16.894 12.532 -19.599 1.00 91.38 350 ARG A CA 1
ATOM 2812 C C . ARG A 1 350 ? 15.742 12.204 -20.552 1.00 91.38 350 ARG A C 1
ATOM 2814 O O . ARG A 1 350 ? 14.644 11.903 -20.084 1.00 91.38 350 ARG A O 1
ATOM 2821 N N . LEU A 1 351 ? 16.000 12.174 -21.863 1.00 92.31 351 LEU A N 1
ATOM 2822 C CA . LEU A 1 351 ? 15.006 11.764 -22.857 1.00 92.31 351 LEU A CA 1
ATOM 2823 C C . LEU A 1 351 ? 14.585 10.301 -22.661 1.00 92.31 351 LEU A C 1
ATOM 2825 O O . LEU A 1 351 ? 13.391 10.011 -22.625 1.00 92.31 351 LEU A O 1
ATOM 2829 N N . ALA A 1 352 ? 15.544 9.389 -22.472 1.00 91.56 352 ALA A N 1
ATOM 2830 C CA . ALA A 1 352 ? 15.257 7.977 -22.221 1.00 91.56 352 ALA A CA 1
ATOM 2831 C C . ALA A 1 352 ? 14.413 7.782 -20.951 1.00 91.56 352 ALA A C 1
ATOM 2833 O O . ALA A 1 352 ? 13.490 6.966 -20.946 1.00 91.56 352 ALA A O 1
ATOM 2834 N N . ALA A 1 353 ? 14.671 8.552 -19.890 1.00 91.56 353 ALA A N 1
ATOM 2835 C CA . ALA A 1 353 ? 13.873 8.522 -18.665 1.00 91.56 353 ALA A CA 1
ATOM 2836 C C . ALA A 1 353 ? 12.435 9.024 -18.894 1.00 91.56 353 ALA A C 1
ATOM 2838 O O . ALA A 1 353 ? 11.485 8.380 -18.447 1.00 91.56 353 ALA A O 1
ATOM 2839 N N . ALA A 1 354 ? 12.258 10.125 -19.632 1.00 93.56 354 ALA A N 1
ATOM 2840 C CA . ALA A 1 354 ? 10.935 10.646 -19.980 1.00 93.56 354 ALA A CA 1
ATOM 2841 C C . ALA A 1 354 ? 10.143 9.657 -20.856 1.00 93.56 354 ALA A C 1
ATOM 2843 O O . ALA A 1 354 ? 8.985 9.355 -20.560 1.00 93.56 354 ALA A O 1
ATOM 2844 N N . ALA A 1 355 ? 10.787 9.085 -21.879 1.00 93.44 355 ALA A N 1
ATOM 2845 C CA . ALA A 1 355 ? 10.204 8.050 -22.729 1.00 93.44 355 ALA A CA 1
ATOM 2846 C C . ALA A 1 355 ? 9.819 6.804 -21.916 1.00 93.44 355 ALA A C 1
ATOM 2848 O O . ALA A 1 355 ? 8.706 6.298 -22.055 1.00 93.44 355 ALA A O 1
ATOM 2849 N N . SER A 1 356 ? 10.688 6.363 -20.999 1.00 93.88 356 SER A N 1
ATOM 2850 C CA . SER A 1 356 ? 10.413 5.245 -20.084 1.00 93.88 356 SER A CA 1
ATOM 2851 C C . SER A 1 356 ? 9.204 5.519 -19.204 1.00 93.88 356 SER A C 1
ATOM 2853 O O . SER A 1 356 ? 8.363 4.637 -19.037 1.00 93.88 356 SER A O 1
ATOM 2855 N N . TYR A 1 357 ? 9.077 6.734 -18.666 1.00 93.31 357 TYR A N 1
ATOM 2856 C CA . TYR A 1 357 ? 7.932 7.118 -17.849 1.00 93.31 357 TYR A CA 1
ATOM 2857 C C . TYR A 1 357 ? 6.629 7.032 -18.653 1.00 93.31 357 TYR A C 1
ATOM 2859 O O . TYR A 1 357 ? 5.696 6.350 -18.228 1.00 93.31 357 TYR A O 1
ATOM 2867 N N . VAL A 1 358 ? 6.578 7.646 -19.839 1.00 94.56 358 VAL A N 1
ATOM 2868 C CA . VAL A 1 358 ? 5.383 7.641 -20.702 1.00 94.56 358 VAL A CA 1
ATOM 2869 C C . VAL A 1 358 ? 5.027 6.222 -21.152 1.00 94.56 358 VAL A C 1
ATOM 2871 O O . VAL A 1 358 ? 3.885 5.792 -20.977 1.00 94.56 358 VAL A O 1
ATOM 2874 N N . ALA A 1 359 ? 6.005 5.465 -21.657 1.00 93.50 359 ALA A N 1
ATOM 2875 C CA . ALA A 1 359 ? 5.804 4.092 -22.110 1.00 93.50 359 ALA A CA 1
ATOM 2876 C C . ALA A 1 359 ? 5.327 3.182 -20.969 1.00 93.50 359 ALA A C 1
ATOM 2878 O O . ALA A 1 359 ? 4.393 2.403 -21.155 1.00 93.50 359 ALA A O 1
ATOM 2879 N N . SER A 1 360 ? 5.889 3.329 -19.764 1.00 94.38 360 SER A N 1
ATOM 2880 C CA . SER A 1 360 ? 5.466 2.548 -18.594 1.00 94.38 360 SER A CA 1
ATOM 2881 C C . SER A 1 360 ? 4.016 2.810 -18.215 1.00 94.38 360 SER A C 1
ATOM 2883 O O . SER A 1 360 ? 3.295 1.865 -17.912 1.00 94.38 360 SER A O 1
ATOM 2885 N N . HIS A 1 361 ? 3.557 4.062 -18.273 1.00 94.75 361 HIS A N 1
ATOM 2886 C CA . HIS A 1 361 ? 2.160 4.397 -17.983 1.00 94.75 361 HIS A CA 1
ATOM 2887 C C . HIS A 1 361 ? 1.210 3.894 -19.073 1.00 94.75 361 HIS A C 1
ATOM 2889 O O . HIS A 1 361 ? 0.132 3.394 -18.752 1.00 94.75 361 HIS A O 1
ATOM 2895 N N . ALA A 1 362 ? 1.611 3.982 -20.344 1.00 94.62 362 ALA A N 1
ATOM 2896 C CA . ALA A 1 362 ? 0.819 3.482 -21.464 1.00 94.62 362 ALA A CA 1
ATOM 2897 C C . ALA A 1 362 ? 0.657 1.955 -21.404 1.00 94.62 362 ALA A C 1
ATOM 2899 O O . ALA A 1 362 ? -0.466 1.449 -21.414 1.00 94.62 362 ALA A O 1
ATOM 2900 N N . VAL A 1 363 ? 1.763 1.219 -21.256 1.00 92.25 363 VAL A N 1
ATOM 2901 C CA . VAL A 1 363 ? 1.739 -0.246 -21.144 1.00 92.25 363 VAL A CA 1
ATOM 2902 C C . VAL A 1 363 ? 0.994 -0.678 -19.883 1.00 92.25 363 VAL A C 1
ATOM 2904 O O . VAL A 1 363 ? 0.176 -1.592 -19.951 1.00 92.25 363 VAL A O 1
ATOM 2907 N N . ALA A 1 364 ? 1.204 -0.005 -18.748 1.00 93.31 364 ALA A N 1
ATOM 2908 C CA . ALA A 1 364 ? 0.465 -0.288 -17.520 1.00 93.31 364 ALA A CA 1
ATOM 2909 C C . ALA A 1 364 ? -1.044 -0.084 -17.679 1.00 93.31 364 ALA A C 1
ATOM 2911 O O . ALA A 1 364 ? -1.822 -0.893 -17.190 1.00 93.31 364 ALA A O 1
ATOM 2912 N N . HIS A 1 365 ? -1.478 0.966 -18.379 1.00 94.56 365 HIS A N 1
ATOM 2913 C CA . HIS A 1 365 ? -2.897 1.175 -18.645 1.00 94.56 365 HIS A CA 1
ATOM 2914 C C . HIS A 1 365 ? -3.494 0.006 -19.436 1.00 94.56 365 HIS A C 1
ATOM 2916 O O . HIS A 1 365 ? -4.527 -0.542 -19.049 1.00 94.56 365 HIS A O 1
ATOM 2922 N N . VAL A 1 366 ? -2.822 -0.398 -20.518 1.00 92.31 366 VAL A N 1
ATOM 2923 C CA . VAL A 1 366 ? -3.261 -1.513 -21.367 1.00 92.31 366 VAL A CA 1
ATOM 2924 C C . VAL A 1 366 ? -3.320 -2.809 -20.557 1.00 92.31 366 VAL A C 1
ATOM 2926 O O . VAL A 1 366 ? -4.352 -3.479 -20.549 1.00 92.31 366 VAL A O 1
ATOM 2929 N N . THR A 1 367 ? -2.265 -3.149 -19.815 1.00 88.44 367 THR A N 1
ATOM 2930 C CA . THR A 1 367 ? -2.241 -4.385 -19.017 1.00 88.44 367 THR A CA 1
ATOM 2931 C C . THR A 1 367 ? -3.272 -4.363 -17.888 1.00 88.44 367 THR A C 1
ATOM 2933 O O . THR A 1 367 ? -3.926 -5.376 -17.644 1.00 88.44 367 THR A O 1
ATOM 2936 N N . THR A 1 368 ? -3.514 -3.220 -17.242 1.00 89.88 368 THR A N 1
ATOM 2937 C CA . THR A 1 368 ? -4.558 -3.105 -16.214 1.00 89.88 368 THR A CA 1
ATOM 2938 C C . THR A 1 368 ? -5.958 -3.335 -16.789 1.00 89.88 368 THR A C 1
ATOM 2940 O O . THR A 1 368 ? -6.742 -4.092 -16.215 1.00 89.88 368 THR A O 1
ATOM 2943 N N . VAL A 1 369 ? -6.282 -2.708 -17.923 1.00 90.50 369 VAL A N 1
ATOM 2944 C CA . VAL A 1 369 ? -7.625 -2.782 -18.523 1.00 90.50 369 VAL A CA 1
ATOM 2945 C C . VAL A 1 369 ? -7.902 -4.155 -19.134 1.00 90.50 369 VAL A C 1
ATOM 2947 O O . VAL A 1 369 ? -8.996 -4.691 -18.952 1.00 90.50 369 VAL A O 1
ATOM 2950 N N . TYR A 1 370 ? -6.928 -4.730 -19.841 1.00 88.50 370 TYR A N 1
ATOM 2951 C CA . TYR A 1 370 ? -7.136 -5.951 -20.623 1.00 88.50 370 TYR A CA 1
ATOM 2952 C C . TYR A 1 370 ? -6.711 -7.238 -19.913 1.00 88.50 370 TYR A C 1
ATOM 2954 O O . TYR A 1 370 ? -7.188 -8.306 -20.289 1.00 88.50 370 TYR A O 1
ATOM 2962 N N . MET A 1 371 ? -5.854 -7.168 -18.891 1.00 84.81 371 MET A N 1
ATOM 2963 C CA . MET A 1 371 ? -5.371 -8.360 -18.183 1.00 84.81 371 MET A CA 1
ATOM 2964 C C . MET A 1 371 ? -5.804 -8.368 -16.717 1.00 84.81 371 MET A C 1
ATOM 2966 O O . MET A 1 371 ? -6.537 -9.267 -16.308 1.00 84.81 371 MET A O 1
ATOM 2970 N N . ASP A 1 372 ? -5.398 -7.367 -15.931 1.00 83.81 372 ASP A N 1
ATOM 2971 C CA . ASP A 1 372 ? -5.582 -7.385 -14.471 1.00 83.81 372 ASP A CA 1
ATOM 2972 C C . ASP A 1 372 ? -7.063 -7.341 -14.064 1.00 83.81 372 ASP A C 1
ATOM 2974 O O . ASP A 1 372 ? -7.558 -8.193 -13.325 1.00 83.81 372 ASP A O 1
ATOM 2978 N N . GLU A 1 373 ? -7.834 -6.394 -14.596 1.00 87.81 373 GLU A N 1
ATOM 2979 C CA . GLU A 1 373 ? -9.245 -6.264 -14.229 1.00 87.81 373 GLU A CA 1
ATOM 2980 C C . GLU A 1 373 ? -10.123 -7.448 -14.633 1.00 87.81 373 GLU A C 1
ATOM 2982 O O . GLU A 1 373 ? -10.908 -7.907 -13.790 1.00 87.81 373 GLU A O 1
ATOM 2987 N N . PRO A 1 374 ? -10.040 -7.962 -15.876 1.00 88.44 374 PRO A N 1
ATOM 2988 C CA . PRO A 1 374 ? -10.741 -9.182 -16.254 1.00 88.44 374 PRO A CA 1
ATOM 2989 C C . PRO A 1 374 ? -10.354 -10.357 -15.358 1.00 88.44 374 PRO A C 1
ATOM 2991 O O . PRO A 1 374 ? -11.237 -11.074 -14.884 1.00 88.44 374 PRO A O 1
ATOM 2994 N N . TYR A 1 375 ? -9.064 -10.501 -15.045 1.00 84.19 375 TYR A N 1
ATOM 2995 C CA . TYR A 1 375 ? -8.563 -11.558 -14.173 1.00 84.19 375 TYR A CA 1
ATOM 2996 C C . TYR A 1 375 ? -9.139 -11.465 -12.751 1.00 84.19 375 TYR A C 1
ATOM 2998 O O . TYR A 1 375 ? -9.673 -12.440 -12.214 1.00 84.19 375 TYR A O 1
ATOM 3006 N N . VAL A 1 376 ? -9.141 -10.272 -12.151 1.00 81.50 376 VAL A N 1
ATOM 3007 C CA . VAL A 1 376 ? -9.724 -10.042 -10.820 1.00 81.50 376 VAL A CA 1
ATOM 3008 C C . VAL A 1 376 ? -11.238 -10.278 -10.817 1.00 81.50 376 VAL A C 1
ATOM 3010 O O . VAL A 1 376 ? -11.767 -10.836 -9.849 1.00 81.50 376 VAL A O 1
ATOM 3013 N N . LYS A 1 377 ? -11.957 -9.874 -11.874 1.00 86.50 377 LYS A N 1
ATOM 3014 C CA . LYS A 1 377 ? -13.401 -10.144 -12.019 1.00 86.50 377 LYS A CA 1
ATOM 3015 C C . LYS A 1 377 ? -13.675 -11.643 -12.118 1.00 86.50 377 LYS A C 1
ATOM 3017 O O . LYS A 1 377 ? -14.565 -12.139 -11.426 1.00 86.50 377 LYS A O 1
ATOM 3022 N N . TRP A 1 378 ? -12.887 -12.357 -12.918 1.00 85.56 378 TRP A N 1
ATOM 3023 C CA . TRP A 1 378 ? -12.973 -13.806 -13.080 1.00 85.56 378 TRP A CA 1
ATOM 3024 C C . TRP A 1 378 ? -12.741 -14.542 -11.753 1.00 85.56 378 TRP A C 1
ATOM 3026 O O . TRP A 1 378 ? -13.561 -15.383 -11.377 1.00 85.56 378 TRP A O 1
ATOM 3036 N N . LEU A 1 379 ? -11.719 -14.155 -10.980 1.00 79.88 379 LEU A N 1
ATOM 3037 C CA . LEU A 1 379 ? -11.456 -14.716 -9.647 1.00 79.88 379 LEU A CA 1
ATOM 3038 C C . LEU A 1 379 ? -12.631 -14.510 -8.679 1.00 79.88 379 LEU A C 1
ATOM 3040 O O . LEU A 1 379 ? -13.027 -15.438 -7.975 1.00 79.88 379 LEU A O 1
ATOM 3044 N N . ARG A 1 380 ? -13.226 -13.309 -8.653 1.00 78.19 380 ARG A N 1
ATOM 3045 C CA . ARG A 1 380 ? -14.398 -13.024 -7.800 1.00 78.19 380 ARG A CA 1
ATOM 3046 C C . ARG A 1 380 ? -15.628 -13.838 -8.206 1.00 78.19 380 ARG A C 1
ATOM 3048 O O . ARG A 1 380 ? -16.416 -14.218 -7.346 1.00 78.19 380 ARG A O 1
ATOM 3055 N N . ALA A 1 381 ? -15.817 -14.091 -9.500 1.00 82.81 381 ALA A N 1
ATOM 3056 C CA . ALA A 1 381 ? -16.926 -14.912 -9.979 1.00 82.81 381 ALA A CA 1
ATOM 3057 C C . ALA A 1 381 ? -16.781 -16.379 -9.538 1.00 82.81 381 ALA A C 1
ATOM 3059 O O . ALA A 1 381 ? -17.769 -16.992 -9.137 1.00 82.81 381 ALA A O 1
ATOM 3060 N N . HIS A 1 382 ? -15.559 -16.920 -9.559 1.00 77.94 382 HIS A N 1
ATOM 3061 C CA . HIS A 1 382 ? -15.270 -18.275 -9.078 1.00 77.94 382 HIS A CA 1
ATOM 3062 C C . HIS A 1 382 ? -15.475 -18.403 -7.567 1.00 77.94 382 HIS A C 1
ATOM 3064 O O . HIS A 1 382 ? -16.061 -19.379 -7.110 1.00 77.94 382 HIS A O 1
ATOM 3070 N N . GLU A 1 383 ? -15.081 -17.388 -6.799 1.00 69.94 383 GLU A N 1
ATOM 3071 C CA . GLU A 1 383 ? -15.319 -17.339 -5.353 1.00 69.94 383 GLU A CA 1
ATOM 3072 C C . GLU A 1 383 ? -16.808 -17.413 -5.010 1.00 69.94 383 GLU A C 1
ATOM 3074 O O . GLU A 1 383 ? -17.201 -18.270 -4.227 1.00 69.94 383 GLU A O 1
ATOM 3079 N N . ARG A 1 384 ? -17.655 -16.594 -5.646 1.00 70.62 384 ARG A N 1
ATOM 3080 C CA . ARG A 1 384 ? -19.106 -16.635 -5.389 1.00 70.62 384 ARG A CA 1
ATOM 3081 C C . ARG A 1 384 ? -19.698 -18.021 -5.638 1.00 70.62 384 ARG A C 1
ATOM 3083 O O . ARG A 1 384 ? -20.587 -18.443 -4.910 1.00 70.62 384 ARG A O 1
ATOM 3090 N N . ARG A 1 385 ? -19.201 -18.739 -6.650 1.00 68.38 385 ARG A N 1
ATOM 3091 C CA . ARG A 1 385 ? -19.624 -20.119 -6.935 1.00 68.38 385 ARG A CA 1
ATOM 3092 C C . ARG A 1 385 ? -19.207 -21.086 -5.826 1.00 68.38 385 ARG A C 1
ATOM 3094 O O . ARG A 1 385 ? -19.989 -21.960 -5.479 1.00 68.38 385 ARG A O 1
ATOM 3101 N N . LEU A 1 386 ? -18.017 -20.913 -5.252 1.00 61.34 386 LEU A N 1
ATOM 3102 C CA . LEU A 1 386 ? -17.528 -21.728 -4.136 1.00 61.34 386 LEU A CA 1
ATOM 3103 C C . LEU A 1 386 ? -18.231 -21.384 -2.810 1.00 61.34 386 LEU A C 1
ATOM 3105 O O . LEU A 1 386 ? -18.599 -22.288 -2.071 1.00 61.34 386 LEU A O 1
ATOM 3109 N N . GLU A 1 387 ? -18.482 -20.105 -2.517 1.00 57.97 387 GLU A N 1
ATOM 3110 C CA . GLU A 1 387 ? -19.181 -19.653 -1.299 1.00 57.97 387 GLU A CA 1
ATOM 3111 C C . GLU A 1 387 ? -20.653 -20.091 -1.259 1.00 57.97 387 GLU A C 1
ATOM 3113 O O . GLU A 1 387 ? -21.159 -20.449 -0.192 1.00 57.97 387 GLU A O 1
ATOM 3118 N N . MET A 1 388 ? -21.335 -20.126 -2.413 1.00 49.31 388 MET A N 1
ATOM 3119 C CA . MET A 1 388 ? -22.690 -20.690 -2.522 1.00 49.31 388 MET A CA 1
ATOM 3120 C C . MET A 1 388 ? -22.741 -22.175 -2.136 1.00 49.31 388 MET A C 1
ATOM 3122 O O . MET A 1 388 ? -23.769 -22.634 -1.650 1.00 49.31 388 MET A O 1
ATOM 3126 N N . ASN A 1 389 ? -21.630 -22.904 -2.279 1.00 46.12 389 ASN A N 1
ATOM 3127 C CA . ASN A 1 389 ? -21.537 -24.307 -1.876 1.00 46.12 389 ASN A CA 1
ATOM 3128 C C . ASN A 1 389 ? -21.197 -24.493 -0.383 1.00 46.12 389 ASN A C 1
ATOM 3130 O O . ASN A 1 389 ? -21.338 -25.600 0.127 1.00 46.12 389 ASN A O 1
ATOM 3134 N N . ILE A 1 390 ? -20.744 -23.441 0.316 1.00 46.19 390 ILE A N 1
ATOM 3135 C CA . ILE A 1 390 ? -20.269 -23.501 1.715 1.00 46.19 390 ILE A CA 1
ATOM 3136 C C . ILE A 1 390 ? -21.252 -22.829 2.691 1.00 46.19 390 ILE A C 1
ATOM 3138 O O . ILE A 1 390 ? -21.244 -23.147 3.881 1.00 46.19 390 ILE A O 1
ATOM 3142 N N . SER A 1 391 ? -22.112 -21.914 2.224 1.00 37.81 391 SER A N 1
ATOM 3143 C CA . SER A 1 391 ? -23.096 -21.254 3.091 1.00 37.81 391 SER A CA 1
ATOM 3144 C C . SER A 1 391 ? -24.001 -22.283 3.782 1.00 37.81 391 SER A C 1
ATOM 3146 O O . SER A 1 391 ? -24.622 -23.100 3.096 1.00 37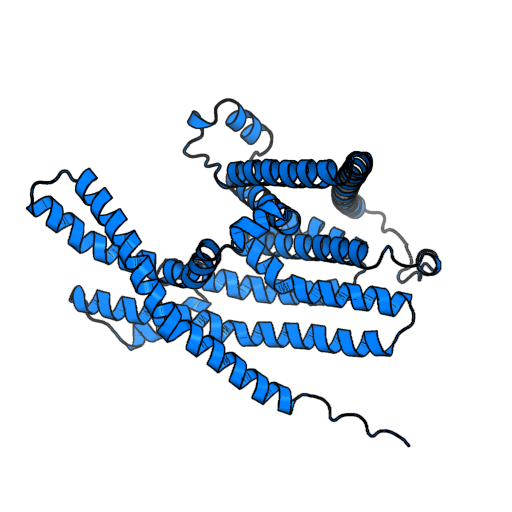.81 391 SER A O 1
ATOM 3148 N N . PRO A 1 392 ? -24.107 -22.265 5.125 1.00 40.19 392 PRO A N 1
ATOM 3149 C CA . PRO A 1 392 ? -24.998 -23.176 5.824 1.00 40.19 392 PRO A CA 1
ATOM 3150 C C . PRO A 1 392 ? -26.428 -22.928 5.343 1.00 40.19 392 PRO A C 1
ATOM 3152 O O . PRO A 1 392 ? -26.873 -21.779 5.276 1.00 40.19 392 PRO A O 1
ATOM 3155 N N . LYS A 1 393 ? -27.141 -24.010 4.997 1.00 42.75 393 LYS A N 1
ATOM 3156 C CA . LYS A 1 393 ? -28.580 -23.950 4.712 1.00 42.75 393 LYS A CA 1
ATOM 3157 C C . LYS A 1 393 ? -29.258 -23.129 5.818 1.00 42.75 393 LYS A C 1
ATOM 3159 O O . LYS A 1 393 ? -28.953 -23.367 6.991 1.00 42.75 393 LYS A O 1
ATOM 3164 N N . PRO A 1 394 ? -30.149 -22.178 5.480 1.00 40.44 394 PRO A N 1
ATOM 3165 C CA . PRO A 1 394 ? -30.906 -21.461 6.494 1.00 40.44 394 PRO A CA 1
ATOM 3166 C C . PRO A 1 394 ? -31.597 -22.488 7.393 1.00 40.44 394 PRO A C 1
ATOM 3168 O O . PRO A 1 394 ? -32.216 -23.430 6.894 1.00 40.44 394 PRO A O 1
ATOM 3171 N N . LEU A 1 395 ? -31.422 -22.341 8.711 1.00 44.97 395 LEU A N 1
ATOM 3172 C CA . LEU A 1 395 ? -32.081 -23.199 9.692 1.00 44.97 395 LEU A CA 1
ATOM 3173 C C . LEU A 1 395 ? -33.590 -23.209 9.401 1.00 44.97 395 LEU A C 1
ATOM 3175 O O . LEU A 1 395 ? -34.144 -22.143 9.101 1.00 44.97 395 LEU A O 1
ATOM 3179 N N . PRO A 1 396 ? -34.253 -24.380 9.467 1.00 38.31 396 PRO A N 1
ATOM 3180 C CA . PRO A 1 396 ? -35.695 -24.441 9.317 1.00 38.31 396 PRO A CA 1
ATOM 3181 C C . PRO A 1 396 ? -36.311 -23.491 10.341 1.00 38.31 396 PRO A C 1
ATOM 3183 O O . PRO A 1 396 ? -35.978 -23.530 11.526 1.00 38.31 396 PRO A O 1
ATOM 3186 N N . ARG A 1 397 ? -37.170 -22.590 9.862 1.00 38.38 397 ARG A N 1
ATOM 3187 C CA . ARG A 1 397 ? -38.008 -21.779 10.740 1.00 38.38 397 ARG A CA 1
ATOM 3188 C C . ARG A 1 397 ? -38.891 -22.767 11.496 1.00 38.38 397 ARG A C 1
ATOM 3190 O O . ARG A 1 397 ? -39.791 -23.345 10.896 1.00 38.38 397 ARG A O 1
ATOM 3197 N N . HIS A 1 398 ? -38.576 -23.025 12.761 1.00 38.72 398 HIS A N 1
ATOM 3198 C CA . HIS A 1 398 ? -39.512 -23.701 13.646 1.00 38.72 398 HIS A CA 1
ATOM 3199 C C . HIS A 1 398 ? -40.731 -22.784 13.773 1.00 38.72 398 HIS A C 1
ATOM 3201 O O . HIS A 1 398 ? -40.579 -21.611 14.125 1.00 38.72 398 HIS A O 1
ATOM 3207 N N . GLY A 1 399 ? -41.875 -23.299 13.319 1.00 38.91 399 GLY A N 1
ATOM 3208 C CA . GLY A 1 399 ? -43.180 -22.652 13.405 1.00 38.91 399 GLY A CA 1
ATOM 3209 C C . GLY A 1 399 ? -43.777 -22.729 14.795 1.00 38.91 399 GLY A C 1
ATOM 3210 O O . GLY A 1 399 ? -43.278 -23.547 15.605 1.00 38.91 399 GLY A O 1
#

Mean predicted aligned error: 10.38 Å